Protein AF-L8GKU1-F1 (afdb_monomer_lite)

Sequence (420 aa):
MEADSRVECDARTVNGRDYVDPSVLMVNCTSRSKEPWCHGLSPFFLGPVSLYDGHVAKNVENAWQYAKVYKQHVDPVTGEPTAEYWEWALAGWANPDPVRFPMGRGAKPEYSYWDGKKYGYVAARKRIYAPLYASLVENSVAFKKLAKIYRQNKRLYLWDFDGYDHVSMGRTLQQVLDDPNKKMGHAFVLLMLLRGERLWETDDIPELDYDPKARERVPKPEPRGPLTSAGFLIKSADLYLVCHATNRKPPAATDGSWTISKGIVDADETPIEAAIRELKEETGIDLKGEEPLTSLIPAPDAQPINSYTVGKGAAKKTVLVYEIDDKEGLLRLHRTKELTCTSLIEGDYSPVHVRGLPELDAFSWVTQSDAQAMVFQSQKHLFGPVPERAPKAKAAKPRGQRGRGPAAAPEAEAEGSKDD

Structure (mmCIF, N/CA/C/O backbone):
data_AF-L8GKU1-F1
#
_entry.id   AF-L8GKU1-F1
#
loop_
_atom_site.group_PDB
_atom_site.id
_atom_site.type_symbol
_atom_site.label_atom_id
_atom_site.label_alt_id
_atom_site.label_comp_id
_atom_site.label_asym_id
_atom_site.label_entity_id
_atom_site.label_seq_id
_atom_site.pdbx_PDB_ins_code
_atom_site.Cartn_x
_atom_site.Cartn_y
_atom_site.Cartn_z
_atom_site.occupancy
_atom_site.B_iso_or_equiv
_atom_site.auth_seq_id
_atom_site.auth_comp_id
_atom_site.auth_asym_id
_atom_site.auth_atom_id
_atom_site.pdbx_PDB_model_num
ATOM 1 N N . MET A 1 1 ? -7.921 -39.268 8.387 1.00 40.28 1 MET A N 1
ATOM 2 C CA . MET A 1 1 ? -7.580 -38.010 7.696 1.00 40.28 1 MET A CA 1
ATOM 3 C C . MET A 1 1 ? -6.732 -37.216 8.659 1.00 40.28 1 MET A C 1
ATOM 5 O O . MET A 1 1 ? -7.273 -36.593 9.562 1.00 40.28 1 MET A O 1
ATOM 9 N N . GLU A 1 2 ? -5.415 -37.370 8.562 1.00 36.72 2 GLU A N 1
ATOM 10 C CA . GLU A 1 2 ? -4.483 -36.533 9.313 1.00 36.72 2 GLU A CA 1
ATOM 11 C C . GLU A 1 2 ? -4.625 -35.111 8.773 1.00 36.72 2 GLU A C 1
ATOM 13 O O . GLU A 1 2 ? -4.497 -34.886 7.569 1.00 36.72 2 GLU A O 1
ATOM 18 N N . ALA A 1 3 ? -4.989 -34.174 9.646 1.00 40.00 3 ALA A N 1
ATOM 19 C CA . ALA A 1 3 ? -4.925 -32.763 9.325 1.00 40.00 3 ALA A CA 1
ATOM 20 C C . ALA A 1 3 ? -3.456 -32.447 9.032 1.00 40.00 3 ALA A C 1
ATOM 22 O O . ALA A 1 3 ? -2.616 -32.530 9.926 1.00 40.00 3 ALA A O 1
ATOM 23 N N . ASP A 1 4 ? -3.164 -32.159 7.765 1.00 40.47 4 ASP A N 1
ATOM 24 C CA . ASP A 1 4 ? -1.878 -31.665 7.288 1.00 40.47 4 ASP A CA 1
ATOM 25 C C . ASP A 1 4 ? -1.564 -30.382 8.068 1.00 40.47 4 ASP A C 1
ATOM 27 O O . ASP A 1 4 ? -2.058 -29.296 7.760 1.00 40.47 4 ASP A O 1
ATOM 31 N N . SER A 1 5 ? -0.810 -30.534 9.159 1.00 43.03 5 SER A N 1
ATOM 32 C CA . SER A 1 5 ? -0.343 -29.468 10.033 1.00 43.03 5 SER A CA 1
ATOM 33 C C . SER A 1 5 ? 0.756 -28.687 9.316 1.00 43.03 5 SER A C 1
ATOM 35 O O . SER A 1 5 ? 1.913 -28.671 9.753 1.00 43.03 5 SER A O 1
ATOM 37 N N . ARG A 1 6 ? 0.413 -28.061 8.184 1.00 49.47 6 ARG A N 1
ATOM 38 C CA . ARG A 1 6 ? 1.265 -27.076 7.523 1.00 49.47 6 ARG A CA 1
ATOM 39 C C . ARG A 1 6 ? 1.428 -25.920 8.488 1.00 49.47 6 ARG A C 1
ATOM 41 O O . ARG A 1 6 ? 0.603 -25.019 8.551 1.00 49.47 6 ARG A O 1
ATOM 48 N N . VAL A 1 7 ? 2.496 -26.015 9.269 1.00 46.88 7 VAL A N 1
ATOM 49 C CA . VAL A 1 7 ? 3.063 -24.958 10.094 1.00 46.88 7 VAL A CA 1
ATOM 50 C C . VAL A 1 7 ? 2.961 -23.658 9.305 1.00 46.88 7 VAL A C 1
ATOM 52 O O . VAL A 1 7 ? 3.611 -23.530 8.263 1.00 46.88 7 VAL A O 1
ATOM 55 N N . GLU A 1 8 ? 2.118 -22.737 9.782 1.00 55.50 8 GLU A N 1
ATOM 56 C CA . GLU A 1 8 ? 1.992 -21.372 9.275 1.00 55.50 8 GLU A CA 1
ATOM 57 C C . GLU A 1 8 ? 3.401 -20.797 9.097 1.00 55.50 8 GLU A C 1
ATOM 59 O O . GLU A 1 8 ? 4.119 -20.507 10.055 1.00 55.50 8 GLU A O 1
ATOM 64 N N . CYS A 1 9 ? 3.860 -20.732 7.847 1.00 56.81 9 CYS A N 1
ATOM 65 C CA . CYS A 1 9 ? 5.177 -20.210 7.520 1.00 56.81 9 CYS A CA 1
ATOM 66 C C . CYS A 1 9 ? 5.146 -18.691 7.656 1.00 56.81 9 CYS A C 1
ATOM 68 O O . CYS A 1 9 ? 4.824 -17.961 6.721 1.00 56.81 9 CYS A O 1
ATOM 70 N N . ASP A 1 10 ? 5.523 -18.233 8.840 1.00 81.50 10 ASP A N 1
ATOM 71 C CA . ASP A 1 10 ? 5.267 -16.890 9.349 1.00 81.50 10 ASP A CA 1
ATOM 72 C C . ASP A 1 10 ? 6.332 -15.853 8.924 1.00 81.50 10 ASP A C 1
ATOM 74 O O . ASP A 1 10 ? 6.519 -14.809 9.551 1.00 81.50 10 ASP A O 1
ATOM 78 N N . ALA A 1 11 ? 7.069 -16.144 7.845 1.00 93.00 11 ALA A N 1
ATOM 79 C CA . ALA A 1 11 ? 7.946 -15.172 7.208 1.00 93.00 11 ALA A CA 1
ATOM 80 C C . ALA A 1 11 ? 7.142 -14.230 6.311 1.00 93.00 11 ALA A C 1
ATOM 82 O O . ALA A 1 11 ? 6.341 -14.678 5.483 1.00 93.00 11 ALA A O 1
ATOM 83 N N . ARG A 1 12 ? 7.381 -12.924 6.456 1.00 95.25 12 ARG A N 1
ATOM 84 C CA . ARG A 1 12 ? 6.648 -11.876 5.738 1.00 95.25 12 ARG A CA 1
ATOM 85 C C . ARG A 1 12 ? 7.599 -10.827 5.197 1.00 95.25 12 ARG A C 1
ATOM 87 O O . ARG A 1 12 ? 8.654 -10.565 5.764 1.00 95.25 12 ARG A O 1
ATOM 94 N N . THR A 1 13 ? 7.207 -10.196 4.107 1.00 97.00 13 THR A N 1
ATOM 95 C CA . THR A 1 13 ? 7.833 -8.967 3.623 1.00 97.00 13 THR A CA 1
ATOM 96 C C . THR A 1 13 ? 7.186 -7.766 4.295 1.00 97.00 13 THR A C 1
ATOM 98 O O . THR A 1 13 ? 5.976 -7.766 4.481 1.00 97.00 13 THR A O 1
ATOM 101 N N . VAL A 1 14 ? 7.952 -6.731 4.619 1.00 96.50 14 VAL A N 1
ATOM 102 C CA . VAL A 1 14 ? 7.436 -5.494 5.230 1.00 96.50 14 VAL A CA 1
ATOM 103 C C . VAL A 1 14 ? 8.174 -4.272 4.688 1.00 96.50 14 VAL A C 1
ATOM 105 O O . VAL A 1 14 ? 9.278 -4.386 4.152 1.00 96.50 14 VAL A O 1
ATOM 108 N N . ASN A 1 15 ? 7.579 -3.095 4.851 1.00 95.25 15 ASN A N 1
ATOM 109 C CA . ASN A 1 15 ? 8.212 -1.798 4.622 1.00 95.25 15 ASN A CA 1
ATOM 110 C C . ASN A 1 15 ? 8.096 -0.894 5.866 1.00 95.25 15 ASN A C 1
ATOM 112 O O . ASN A 1 15 ? 7.566 -1.280 6.901 1.00 95.25 15 ASN A O 1
ATOM 116 N N . GLY A 1 16 ? 8.578 0.351 5.771 1.00 89.56 16 GLY A N 1
ATOM 117 C CA . GLY A 1 16 ? 8.551 1.319 6.883 1.00 89.56 16 GLY A CA 1
ATOM 118 C C . GLY A 1 16 ? 7.168 1.843 7.312 1.00 89.56 16 GLY A C 1
ATOM 119 O O . GLY A 1 16 ? 7.105 2.761 8.123 1.00 89.56 16 GLY A O 1
ATOM 120 N N . ARG A 1 17 ? 6.071 1.343 6.737 1.00 86.19 17 ARG A N 1
ATOM 121 C CA . ARG A 1 17 ? 4.681 1.709 7.059 1.00 86.19 17 ARG A CA 1
ATOM 122 C C . ARG A 1 17 ? 3.903 0.564 7.698 1.00 86.19 17 ARG A C 1
ATOM 124 O O . ARG A 1 17 ? 2.802 0.823 8.180 1.00 86.19 17 ARG A O 1
ATOM 131 N N . ASP A 1 18 ? 4.427 -0.654 7.632 1.00 85.06 18 ASP A N 1
ATOM 132 C CA . ASP A 1 18 ? 3.777 -1.831 8.192 1.00 85.06 18 ASP A CA 1
ATOM 133 C C . ASP A 1 18 ? 4.101 -1.941 9.684 1.00 85.06 18 ASP A C 1
ATOM 135 O O . ASP A 1 18 ? 5.149 -1.476 10.143 1.00 85.06 18 ASP A O 1
ATOM 139 N N . TYR A 1 19 ? 3.192 -2.548 10.446 1.00 83.81 19 TYR A N 1
ATOM 140 C CA . TYR A 1 19 ? 3.485 -2.931 11.820 1.00 83.81 19 TYR A CA 1
ATOM 141 C C . TYR A 1 19 ? 4.514 -4.065 11.819 1.00 83.81 19 TYR A C 1
ATOM 143 O O . TYR A 1 19 ? 4.420 -5.009 11.035 1.00 83.81 19 TYR A O 1
ATOM 151 N N . VAL A 1 20 ? 5.497 -3.963 12.707 1.00 86.75 20 VAL A N 1
ATOM 152 C CA . VAL A 1 20 ? 6.554 -4.957 12.876 1.00 86.75 20 VAL A CA 1
ATOM 153 C C . VAL A 1 20 ? 6.570 -5.335 14.347 1.00 86.75 20 VAL A C 1
ATOM 155 O O . VAL A 1 20 ? 6.871 -4.493 15.192 1.00 86.75 20 VAL A O 1
ATOM 158 N N . ASP A 1 21 ? 6.242 -6.591 14.645 1.00 85.12 21 ASP A N 1
ATOM 159 C CA . ASP A 1 21 ? 6.398 -7.149 15.986 1.00 85.12 21 ASP A CA 1
ATOM 160 C C . ASP A 1 21 ? 7.891 -7.102 16.370 1.00 85.12 21 ASP A C 1
ATOM 162 O O . ASP A 1 21 ? 8.705 -7.765 15.716 1.00 85.12 21 ASP A O 1
ATOM 166 N N . PRO A 1 22 ? 8.285 -6.329 17.401 1.00 89.19 22 PRO A N 1
ATOM 167 C CA . PRO A 1 22 ? 9.689 -6.153 17.764 1.00 89.19 22 PRO A CA 1
ATOM 168 C C . PRO A 1 22 ? 10.342 -7.438 18.292 1.00 89.19 22 PRO A C 1
ATOM 170 O O . PRO A 1 22 ? 11.567 -7.496 18.377 1.00 89.19 22 PRO A O 1
ATOM 173 N N . SER A 1 23 ? 9.555 -8.464 18.641 1.00 90.50 23 SER A N 1
ATOM 174 C CA . SER A 1 23 ? 10.070 -9.781 19.031 1.00 90.50 23 SER A CA 1
ATOM 175 C C . SER A 1 23 ? 10.494 -10.643 17.836 1.00 90.50 23 SER A C 1
ATOM 177 O O . SER A 1 23 ? 11.194 -11.642 18.010 1.00 90.50 23 SER A O 1
ATOM 179 N N . VAL A 1 24 ? 10.103 -10.266 16.614 1.00 93.38 24 VAL A N 1
ATOM 180 C CA . VAL A 1 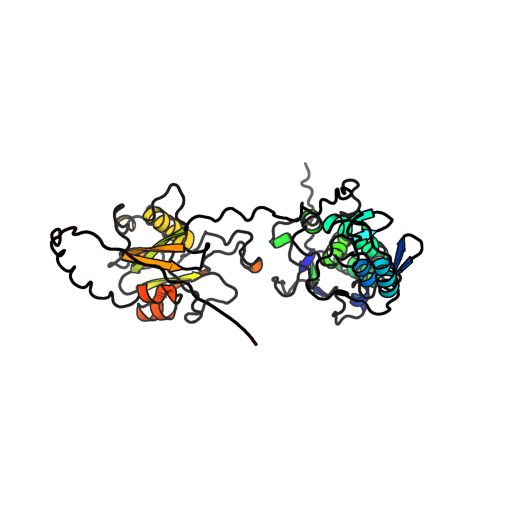24 ? 10.416 -11.008 15.392 1.00 93.38 24 VAL A CA 1
ATOM 181 C C . VAL A 1 24 ? 11.674 -10.448 14.744 1.00 93.38 24 VAL A C 1
ATOM 183 O O . VAL A 1 24 ? 11.819 -9.245 14.522 1.00 93.38 24 VAL A O 1
ATOM 186 N N . LEU A 1 25 ? 12.586 -11.346 14.373 1.00 96.12 25 LEU A N 1
ATOM 187 C CA . LEU A 1 25 ? 13.812 -10.974 13.681 1.00 96.12 25 LEU A CA 1
ATOM 188 C C . LEU A 1 25 ? 13.499 -10.305 12.337 1.00 96.12 25 LEU A C 1
ATOM 190 O O . LEU A 1 25 ? 12.841 -10.891 11.478 1.00 96.12 25 LEU A O 1
ATOM 194 N N . MET A 1 26 ? 14.051 -9.113 12.121 1.00 97.44 26 MET A N 1
ATOM 195 C CA . MET A 1 26 ? 13.962 -8.394 10.854 1.00 97.44 26 MET A CA 1
ATOM 196 C C . MET A 1 26 ? 15.299 -8.423 10.108 1.00 97.44 26 MET A C 1
ATOM 198 O O . MET A 1 26 ? 16.334 -8.018 10.636 1.00 97.44 26 MET A O 1
ATOM 202 N N . VAL A 1 27 ? 15.270 -8.843 8.845 1.00 98.19 27 VAL A N 1
ATOM 203 C CA . VAL A 1 27 ? 16.405 -8.804 7.921 1.00 98.19 27 VAL A CA 1
ATOM 204 C C . VAL A 1 27 ? 16.170 -7.710 6.883 1.00 98.19 27 VAL A C 1
ATOM 206 O O . VAL A 1 27 ? 15.287 -7.809 6.031 1.00 98.19 27 VAL A O 1
ATOM 209 N N . ASN A 1 28 ? 16.990 -6.659 6.921 1.00 98.31 28 ASN A N 1
ATOM 210 C CA . ASN A 1 28 ? 16.995 -5.630 5.884 1.00 98.31 28 ASN A CA 1
ATOM 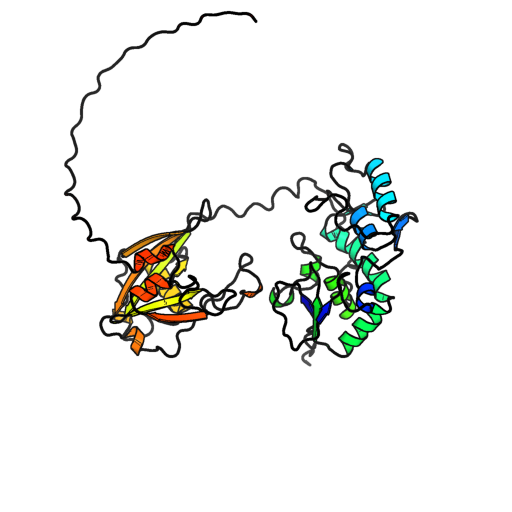211 C C . ASN A 1 28 ? 17.640 -6.182 4.608 1.00 98.31 28 ASN A C 1
ATOM 213 O O . ASN A 1 28 ? 18.844 -6.430 4.587 1.00 98.31 28 ASN A O 1
ATOM 217 N N . CYS A 1 29 ? 16.842 -6.364 3.556 1.00 98.25 29 CYS A N 1
ATOM 218 C CA . CYS A 1 29 ? 17.279 -6.973 2.297 1.00 98.25 29 CYS A CA 1
ATOM 219 C C . CYS A 1 29 ? 17.788 -5.943 1.277 1.00 98.25 29 CYS A C 1
ATOM 221 O O . CYS A 1 29 ? 18.112 -6.295 0.147 1.00 98.25 29 CYS A O 1
ATOM 223 N N . THR A 1 30 ? 17.810 -4.657 1.626 1.00 97.75 30 THR A N 1
ATOM 224 C CA . THR A 1 30 ? 18.124 -3.573 0.687 1.00 97.75 30 THR A CA 1
ATOM 225 C C . THR A 1 30 ? 19.610 -3.229 0.671 1.00 97.75 30 THR A C 1
ATOM 227 O O . THR A 1 30 ? 20.362 -3.542 1.597 1.00 97.75 30 THR A O 1
ATOM 230 N N . SER A 1 31 ? 20.019 -2.454 -0.334 1.00 96.75 31 SER A N 1
ATOM 231 C CA . SER A 1 31 ? 21.352 -1.849 -0.404 1.00 96.75 31 SER A CA 1
ATOM 232 C C . SER A 1 31 ? 21.675 -0.879 0.740 1.00 96.75 31 SER A C 1
ATOM 234 O O . SER A 1 31 ? 22.822 -0.471 0.879 1.00 96.75 31 SER A O 1
ATOM 236 N N . ARG A 1 32 ? 20.693 -0.509 1.576 1.00 97.31 32 ARG A N 1
ATOM 237 C CA . ARG A 1 32 ? 20.895 0.344 2.759 1.00 97.31 32 ARG A CA 1
ATOM 238 C C . ARG A 1 32 ? 21.063 -0.437 4.060 1.00 97.31 32 ARG A C 1
ATOM 240 O O . ARG A 1 32 ? 21.064 0.175 5.128 1.00 97.31 32 ARG A O 1
ATOM 247 N N . SER A 1 33 ? 21.156 -1.765 4.002 1.00 97.44 33 SER A N 1
ATOM 248 C CA . SER A 1 33 ? 21.413 -2.550 5.206 1.00 97.44 33 SER A CA 1
ATOM 249 C C . SER A 1 33 ? 22.747 -2.147 5.838 1.00 97.44 33 SER A C 1
ATOM 251 O O . SER A 1 33 ? 23.742 -1.958 5.137 1.00 97.44 33 SER A O 1
ATOM 253 N N . LYS A 1 34 ? 22.760 -2.023 7.169 1.00 97.56 34 LYS A N 1
ATOM 254 C CA . LYS A 1 34 ? 23.991 -1.817 7.950 1.00 97.56 34 LYS A CA 1
ATOM 255 C C . LYS A 1 34 ? 24.805 -3.105 8.083 1.00 97.56 34 LYS A C 1
ATOM 257 O O . LYS A 1 34 ? 25.994 -3.039 8.358 1.00 97.56 34 LYS A O 1
ATOM 262 N N . GLU A 1 35 ? 24.162 -4.251 7.873 1.00 97.81 35 GLU A N 1
ATOM 263 C CA . GLU A 1 35 ? 24.778 -5.572 7.902 1.00 97.81 35 GLU A CA 1
ATOM 264 C C . GLU A 1 35 ? 25.409 -5.875 6.535 1.00 97.81 35 GLU A C 1
ATOM 266 O O . GLU A 1 35 ? 24.663 -6.089 5.573 1.00 97.81 35 GLU A O 1
ATOM 271 N N . PRO A 1 36 ? 26.749 -5.944 6.407 1.00 97.69 36 PRO A N 1
ATOM 272 C CA . PRO A 1 36 ? 27.401 -6.064 5.098 1.00 97.69 36 PRO A CA 1
ATOM 273 C C . PRO A 1 36 ? 26.968 -7.305 4.311 1.00 97.69 36 PRO A C 1
ATOM 275 O O . PRO A 1 36 ? 26.811 -7.264 3.094 1.00 97.69 36 PRO A O 1
ATOM 278 N N . TRP A 1 37 ? 26.700 -8.417 5.002 1.00 98.25 37 TRP A N 1
ATOM 279 C CA . TRP A 1 37 ? 26.265 -9.649 4.345 1.00 98.25 37 TRP A CA 1
ATOM 280 C C . TRP A 1 37 ? 24.900 -9.502 3.654 1.00 98.25 37 TRP A C 1
ATOM 282 O O . TRP A 1 37 ? 24.652 -10.192 2.670 1.00 98.25 37 TRP A O 1
ATOM 292 N N . CYS A 1 38 ? 24.029 -8.598 4.117 1.00 98.25 38 CYS A N 1
ATOM 293 C CA . CYS A 1 38 ? 22.730 -8.355 3.492 1.00 98.25 38 CYS A CA 1
ATOM 294 C C . CYS A 1 38 ? 22.844 -7.674 2.125 1.00 98.25 38 CYS A C 1
ATOM 296 O O . CYS A 1 38 ? 21.895 -7.729 1.349 1.00 98.25 38 CYS A O 1
ATOM 298 N N . HIS A 1 39 ? 23.974 -7.037 1.796 1.00 97.69 39 HIS A N 1
ATOM 299 C CA . HIS A 1 39 ? 24.158 -6.419 0.477 1.00 97.69 39 HIS A CA 1
ATOM 300 C C . HIS A 1 39 ? 24.079 -7.459 -0.639 1.00 97.69 39 HIS A C 1
ATOM 302 O O . HIS A 1 39 ? 23.490 -7.180 -1.678 1.00 97.69 39 HIS A O 1
ATOM 308 N N . GLY A 1 40 ? 24.532 -8.690 -0.379 1.00 98.06 40 GLY A N 1
ATOM 309 C CA . GLY A 1 40 ? 24.374 -9.820 -1.298 1.00 98.06 40 GLY A CA 1
ATOM 310 C C . GLY A 1 40 ? 22.929 -10.309 -1.477 1.00 98.06 40 GLY A C 1
ATOM 311 O O . GLY A 1 40 ? 22.707 -11.227 -2.253 1.00 98.06 40 GLY A O 1
ATOM 312 N N . LEU A 1 41 ? 21.949 -9.726 -0.776 1.00 98.56 41 LEU A N 1
ATOM 313 C CA . LEU A 1 41 ? 20.518 -9.934 -1.028 1.00 98.56 41 LEU A CA 1
ATOM 314 C C . LEU A 1 41 ? 19.930 -8.850 -1.941 1.00 98.56 41 LEU A C 1
ATOM 316 O O . LEU A 1 41 ? 18.796 -8.971 -2.389 1.00 98.56 41 LEU A O 1
ATOM 320 N N . SER A 1 42 ? 20.648 -7.761 -2.205 1.00 98.44 42 SER A N 1
ATOM 321 C CA . SER A 1 42 ? 20.120 -6.624 -2.954 1.00 98.44 42 SER A CA 1
ATOM 322 C C . SER A 1 42 ? 20.468 -6.738 -4.443 1.00 98.44 42 SER A C 1
ATOM 324 O O . SER A 1 42 ? 21.632 -6.978 -4.772 1.00 98.44 42 SER A O 1
ATOM 326 N N . PRO A 1 43 ? 19.524 -6.463 -5.367 1.00 98.38 43 PRO A N 1
ATOM 327 C CA . PRO A 1 43 ? 19.779 -6.513 -6.814 1.00 98.38 43 PRO A CA 1
ATOM 328 C C . PRO A 1 43 ? 20.873 -5.537 -7.278 1.00 98.38 43 PRO A C 1
ATOM 330 O O . PRO A 1 43 ? 21.438 -5.701 -8.353 1.00 98.38 43 PRO A O 1
ATOM 333 N N . PHE A 1 44 ? 21.206 -4.544 -6.450 1.00 98.44 44 PHE A N 1
ATOM 334 C CA . PHE A 1 44 ? 22.265 -3.565 -6.706 1.00 98.44 44 PHE A CA 1
ATOM 335 C C . PHE A 1 44 ? 23.675 -4.174 -6.685 1.00 98.44 44 PHE A C 1
ATOM 337 O O . PHE A 1 44 ? 24.575 -3.612 -7.296 1.00 98.44 44 PHE A O 1
ATOM 344 N N . PHE A 1 45 ? 23.871 -5.292 -5.977 1.00 98.19 45 PHE A N 1
ATOM 345 C CA . PHE A 1 45 ? 25.184 -5.925 -5.789 1.00 98.19 45 PHE A CA 1
ATOM 346 C C . PHE A 1 45 ? 25.267 -7.332 -6.392 1.00 98.19 45 PHE A C 1
ATOM 348 O O . PHE A 1 45 ? 26.318 -7.965 -6.341 1.00 98.19 45 PHE A O 1
ATOM 355 N N . LEU A 1 46 ? 24.163 -7.838 -6.942 1.00 98.25 46 LEU A N 1
ATOM 356 C CA . LEU A 1 46 ? 24.121 -9.139 -7.596 1.00 98.25 46 LEU A CA 1
ATOM 357 C C . LEU A 1 46 ? 24.512 -8.981 -9.060 1.00 98.25 46 LEU A C 1
ATOM 359 O O . LEU A 1 46 ? 23.763 -8.385 -9.827 1.00 98.25 46 LEU A O 1
ATOM 363 N N . GLY A 1 47 ? 25.664 -9.524 -9.437 1.00 97.56 47 GLY A N 1
ATOM 364 C CA . GLY A 1 47 ? 26.153 -9.549 -10.809 1.00 97.56 47 GLY A CA 1
ATOM 365 C C . GLY A 1 47 ? 27.570 -10.128 -10.904 1.00 97.56 47 GLY A C 1
ATOM 366 O O . GLY A 1 47 ? 28.151 -10.485 -9.875 1.00 97.56 47 GLY A O 1
ATOM 367 N N . PRO A 1 48 ? 28.140 -10.225 -12.117 1.00 98.31 48 PRO A N 1
ATOM 368 C CA . PRO A 1 48 ? 27.534 -9.858 -13.401 1.00 98.31 48 PRO A CA 1
ATOM 369 C C . PRO A 1 48 ? 26.342 -10.755 -13.778 1.00 98.31 48 PRO A C 1
ATOM 371 O O . PRO A 1 48 ? 26.193 -11.856 -13.256 1.00 98.31 48 PRO A O 1
ATOM 374 N N . VAL A 1 49 ? 25.487 -10.267 -14.676 1.00 98.12 49 VAL A N 1
ATOM 375 C CA . VAL A 1 49 ? 24.279 -10.957 -15.149 1.00 98.12 49 VAL A CA 1
ATOM 376 C C . VAL A 1 49 ? 24.426 -11.246 -16.636 1.00 98.12 49 VAL A C 1
ATOM 378 O O . VAL A 1 49 ? 24.489 -10.310 -17.432 1.00 98.12 49 VAL A O 1
ATOM 381 N N . SER A 1 50 ? 24.464 -12.522 -17.013 1.00 97.88 50 SER A N 1
ATOM 382 C CA . SER A 1 50 ? 24.344 -12.926 -18.416 1.00 97.88 50 SER A CA 1
ATOM 383 C C . SER A 1 50 ? 22.916 -12.680 -18.894 1.00 97.88 50 SER A C 1
ATOM 385 O O . SER A 1 50 ? 21.960 -13.117 -18.253 1.00 97.88 50 SER A O 1
ATOM 387 N N . LEU A 1 51 ? 22.778 -11.954 -19.997 1.00 97.50 51 LEU A N 1
ATOM 388 C CA . LEU A 1 51 ? 21.509 -11.675 -20.659 1.00 97.50 51 LEU A CA 1
ATOM 389 C C . LEU A 1 51 ? 21.422 -12.507 -21.955 1.00 97.50 51 LEU A C 1
ATOM 391 O O . LEU A 1 51 ? 22.290 -13.338 -22.235 1.00 97.50 51 LEU A O 1
ATOM 395 N N . TYR A 1 52 ? 20.370 -12.290 -22.741 1.00 94.12 52 TYR A N 1
ATOM 396 C CA . TYR A 1 52 ? 20.228 -12.879 -24.076 1.00 94.12 52 TYR A CA 1
ATOM 397 C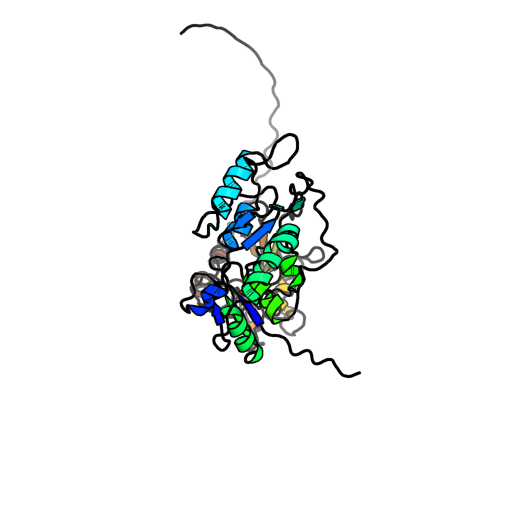 C . TYR A 1 52 ? 21.271 -12.312 -25.061 1.00 94.12 52 TYR A C 1
ATOM 399 O O . TYR A 1 52 ? 21.904 -11.288 -24.786 1.00 94.12 52 TYR A O 1
ATOM 407 N N . ASP A 1 53 ? 21.495 -13.015 -26.175 1.00 94.31 53 ASP A N 1
ATOM 408 C CA . ASP A 1 53 ? 22.447 -12.652 -27.242 1.00 94.31 53 ASP A CA 1
ATOM 409 C C . ASP A 1 53 ? 23.880 -12.339 -26.771 1.00 94.31 53 ASP A C 1
ATOM 411 O O . ASP A 1 53 ? 24.623 -11.570 -27.380 1.00 94.31 53 ASP A O 1
ATOM 415 N N . GLY A 1 54 ? 24.299 -12.949 -25.657 1.00 96.12 54 GLY A N 1
ATOM 416 C CA . GLY A 1 54 ? 25.642 -12.773 -25.100 1.00 96.12 54 GLY A CA 1
ATOM 417 C C . GLY A 1 54 ? 25.878 -11.415 -24.432 1.00 96.12 54 GLY A C 1
ATOM 418 O O . GLY A 1 54 ? 27.006 -11.123 -24.029 1.00 96.12 54 GLY A O 1
ATOM 419 N N . HIS A 1 55 ? 24.841 -10.588 -24.274 1.00 97.62 55 HIS A N 1
ATOM 420 C CA . HIS A 1 55 ? 24.942 -9.347 -23.516 1.00 97.62 55 HIS A CA 1
ATOM 421 C C . HIS A 1 55 ? 25.168 -9.619 -22.022 1.00 97.62 55 HIS A C 1
ATOM 423 O O . HIS A 1 55 ? 24.802 -10.666 -21.484 1.00 97.62 55 HIS A O 1
ATOM 429 N N . VAL A 1 56 ? 25.776 -8.655 -21.327 1.00 98.44 56 VAL A N 1
ATOM 430 C CA . VAL A 1 56 ? 26.068 -8.757 -19.892 1.00 98.44 56 VAL A CA 1
ATOM 431 C C . VAL A 1 56 ? 25.734 -7.443 -19.200 1.00 98.44 56 VAL A C 1
ATOM 433 O O . VAL A 1 56 ? 26.261 -6.395 -19.573 1.00 98.44 56 VAL A O 1
ATOM 436 N N . ALA A 1 57 ? 24.923 -7.507 -18.144 1.00 98.62 57 ALA A N 1
ATOM 437 C CA . ALA A 1 57 ? 24.745 -6.392 -17.221 1.00 98.62 57 ALA A CA 1
ATOM 438 C C . ALA A 1 57 ? 25.671 -6.523 -16.009 1.00 98.62 57 ALA A C 1
ATOM 440 O O . ALA A 1 57 ? 25.933 -7.622 -15.519 1.00 98.62 57 ALA A O 1
ATOM 441 N N . LYS A 1 58 ? 26.145 -5.397 -15.468 1.00 98.56 58 LYS A N 1
ATOM 442 C CA . LYS A 1 58 ? 27.001 -5.403 -14.269 1.00 98.56 58 LYS A CA 1
ATOM 443 C C . LYS A 1 58 ? 26.272 -5.840 -13.005 1.00 98.56 58 LYS A C 1
ATOM 445 O O . LYS A 1 58 ? 26.905 -6.403 -12.118 1.00 98.56 58 LYS A O 1
ATOM 450 N N . ASN A 1 59 ? 24.965 -5.602 -12.927 1.00 98.62 59 ASN A N 1
ATOM 451 C CA . ASN A 1 59 ? 24.129 -6.014 -11.807 1.00 98.62 59 ASN A CA 1
ATOM 452 C C . ASN A 1 59 ? 22.663 -6.233 -12.233 1.00 98.62 59 ASN A C 1
ATOM 454 O O . ASN A 1 59 ? 22.245 -5.787 -13.306 1.00 98.62 59 ASN A O 1
ATOM 458 N N . VAL A 1 60 ? 21.884 -6.919 -11.390 1.00 98.56 60 VAL A N 1
ATOM 459 C CA . VAL A 1 60 ? 20.462 -7.230 -11.634 1.00 98.56 60 VAL A CA 1
ATOM 460 C C . VAL A 1 60 ? 19.613 -5.968 -11.766 1.00 98.56 60 VAL A C 1
ATOM 462 O O . VAL A 1 60 ? 18.689 -5.949 -12.579 1.00 98.56 60 VAL A O 1
ATOM 465 N N . GLU A 1 61 ? 19.914 -4.905 -11.013 1.00 98.50 61 GLU A N 1
ATOM 466 C CA . GLU A 1 61 ? 19.183 -3.638 -11.145 1.00 98.50 61 GLU A CA 1
ATOM 467 C C . GLU A 1 61 ? 19.321 -3.074 -12.565 1.00 98.50 61 GLU A C 1
ATOM 469 O O . GLU A 1 61 ? 18.315 -2.755 -13.194 1.00 98.50 61 GLU A O 1
ATOM 474 N N . ASN A 1 62 ? 20.536 -3.029 -13.112 1.00 98.75 62 ASN A N 1
ATOM 475 C CA . ASN A 1 62 ? 20.773 -2.546 -14.470 1.00 98.75 62 ASN A CA 1
ATOM 476 C C . ASN A 1 62 ? 20.169 -3.489 -15.517 1.00 98.75 62 ASN A C 1
ATOM 478 O O . ASN A 1 62 ? 19.513 -3.011 -16.441 1.00 98.75 62 ASN A O 1
ATOM 482 N N . ALA A 1 63 ? 20.292 -4.811 -15.347 1.00 98.69 63 ALA A N 1
ATOM 483 C CA . ALA A 1 63 ? 19.623 -5.778 -16.223 1.00 98.69 63 ALA A CA 1
ATOM 484 C C . ALA A 1 63 ? 18.114 -5.487 -16.327 1.00 98.69 63 ALA A C 1
ATOM 486 O O . ALA A 1 63 ? 17.564 -5.371 -17.421 1.00 98.69 63 ALA A O 1
ATOM 487 N N . TRP A 1 64 ? 17.455 -5.286 -15.182 1.00 98.31 64 TRP A N 1
ATOM 488 C CA . TRP A 1 64 ? 16.019 -5.029 -15.104 1.00 98.31 64 TRP A CA 1
ATOM 489 C C . TRP A 1 64 ? 15.602 -3.663 -15.647 1.00 98.31 64 TRP A C 1
ATOM 491 O O . TRP A 1 64 ? 14.585 -3.537 -16.331 1.00 98.31 64 TRP A O 1
ATOM 501 N N . GLN A 1 65 ? 16.338 -2.612 -15.296 1.00 98.38 65 GLN A N 1
ATOM 502 C CA . GLN A 1 65 ? 15.939 -1.243 -15.610 1.00 98.38 65 GLN A CA 1
ATOM 503 C C . GLN A 1 65 ? 16.123 -0.924 -17.089 1.00 98.38 65 GLN A C 1
ATOM 505 O O . GLN A 1 65 ? 15.261 -0.263 -17.668 1.00 98.38 65 GLN A O 1
ATOM 510 N N . TYR A 1 66 ? 17.183 -1.449 -17.702 1.00 98.62 66 TYR A N 1
ATOM 511 C CA . TYR A 1 66 ? 17.489 -1.241 -19.117 1.00 98.62 66 TYR A CA 1
ATOM 512 C C . TYR A 1 66 ? 16.828 -2.273 -20.048 1.00 98.62 66 TYR A C 1
ATOM 514 O O . TYR A 1 66 ? 16.769 -2.067 -21.256 1.00 98.62 66 TYR A O 1
ATOM 522 N N . ALA A 1 67 ? 16.187 -3.312 -19.502 1.00 98.31 67 ALA A N 1
ATOM 523 C CA . ALA A 1 67 ? 15.223 -4.123 -20.252 1.00 98.31 67 ALA A CA 1
ATOM 524 C C . ALA A 1 67 ? 13.908 -3.372 -20.555 1.00 98.31 67 ALA A C 1
ATOM 526 O O . ALA A 1 67 ? 13.047 -3.895 -21.252 1.00 98.31 67 ALA A O 1
ATOM 527 N N . LYS A 1 68 ? 13.685 -2.168 -20.010 1.00 98.19 68 LYS A N 1
ATOM 528 C CA . LYS A 1 68 ? 12.450 -1.392 -20.211 1.00 98.19 68 LYS A CA 1
ATOM 529 C C . LYS A 1 68 ? 12.554 -0.480 -21.426 1.00 98.19 68 LYS A C 1
ATOM 531 O O . LYS A 1 68 ? 13.504 0.289 -21.538 1.00 98.19 68 LYS A O 1
ATOM 536 N N . VAL A 1 69 ? 11.521 -0.486 -22.259 1.00 98.00 69 VAL A N 1
ATOM 537 C CA . VAL A 1 69 ? 11.391 0.395 -23.421 1.00 98.00 69 VAL A CA 1
ATOM 538 C C . VAL A 1 69 ? 10.403 1.511 -23.086 1.00 98.00 69 VAL A C 1
ATOM 540 O O . VAL A 1 69 ? 9.317 1.268 -22.557 1.00 98.00 69 VAL A O 1
ATOM 543 N N . TYR A 1 70 ? 10.796 2.754 -23.342 1.00 97.75 70 TYR A N 1
ATOM 544 C CA . TYR A 1 70 ? 10.001 3.954 -23.065 1.00 97.75 70 TYR A CA 1
ATOM 545 C C . TYR A 1 70 ? 9.521 4.567 -24.372 1.00 97.75 70 TYR A C 1
ATOM 547 O O . TYR A 1 70 ? 10.098 4.292 -25.412 1.00 97.75 70 TYR A O 1
ATOM 555 N N . LYS A 1 71 ? 8.521 5.450 -24.322 1.00 96.94 71 LYS A N 1
ATOM 556 C CA . LYS A 1 71 ? 7.898 6.048 -25.514 1.00 96.94 71 LYS A CA 1
ATOM 557 C C . LYS A 1 71 ? 8.883 6.581 -26.570 1.00 96.94 71 LYS A C 1
ATOM 559 O O . LYS A 1 71 ? 8.644 6.413 -27.754 1.00 96.94 71 LYS A O 1
ATOM 564 N N . GLN A 1 72 ? 9.982 7.207 -26.150 1.00 97.69 72 GLN A N 1
ATOM 565 C CA . GLN A 1 72 ? 11.020 7.743 -27.049 1.00 97.69 72 GLN A CA 1
ATOM 566 C C . GLN A 1 72 ? 11.916 6.667 -27.697 1.00 97.69 72 GLN A C 1
ATOM 568 O O . GLN A 1 72 ? 12.644 6.951 -28.633 1.00 97.69 72 GLN A O 1
ATOM 573 N N . HIS A 1 73 ? 11.877 5.442 -27.181 1.00 98.38 73 HIS A N 1
ATOM 574 C CA . HIS A 1 73 ? 12.649 4.282 -27.626 1.00 98.38 73 HIS A CA 1
ATOM 575 C C . HIS A 1 73 ? 11.799 3.304 -28.456 1.00 98.38 73 HIS A C 1
ATOM 577 O O . HIS A 1 73 ? 12.253 2.197 -28.731 1.00 98.38 73 HIS A O 1
ATOM 583 N N . VAL A 1 74 ? 10.562 3.675 -28.804 1.00 97.56 74 VAL A N 1
ATOM 584 C CA . VAL A 1 74 ? 9.626 2.840 -29.565 1.00 97.56 74 VAL A CA 1
ATOM 585 C C . VAL A 1 74 ? 9.444 3.436 -30.954 1.00 97.56 74 VAL A C 1
ATOM 587 O O . VAL A 1 74 ? 9.105 4.612 -31.087 1.00 97.56 74 VAL A O 1
ATOM 590 N N . ASP A 1 75 ? 9.636 2.617 -31.983 1.00 97.19 75 ASP A N 1
ATOM 591 C CA . ASP A 1 75 ? 9.284 2.978 -33.349 1.00 97.19 75 ASP A CA 1
ATOM 592 C C . ASP A 1 75 ? 7.755 3.157 -33.445 1.00 97.19 75 ASP A C 1
ATOM 594 O O . ASP A 1 75 ? 7.004 2.234 -33.114 1.00 97.19 75 ASP A O 1
ATOM 598 N N . PRO A 1 76 ? 7.254 4.328 -33.875 1.00 93.75 76 PRO A N 1
ATOM 599 C CA . PRO A 1 76 ? 5.824 4.624 -33.833 1.00 93.75 76 PRO A CA 1
ATOM 600 C C . PRO A 1 76 ? 4.995 3.811 -34.838 1.00 93.75 76 PRO A C 1
ATOM 602 O O . PRO A 1 76 ? 3.770 3.805 -34.731 1.00 93.75 76 PRO A O 1
ATOM 605 N N . VAL A 1 77 ? 5.632 3.162 -35.817 1.00 93.06 77 VAL A N 1
ATOM 606 C CA . VAL A 1 77 ? 4.972 2.366 -36.857 1.00 93.06 77 VAL A CA 1
ATOM 607 C C . VAL A 1 77 ? 4.943 0.893 -36.466 1.00 93.06 77 VAL A C 1
ATOM 609 O O . VAL A 1 77 ? 3.895 0.257 -36.551 1.00 93.06 77 VAL A O 1
ATOM 612 N N . THR A 1 78 ? 6.079 0.344 -36.038 1.00 95.12 78 THR A N 1
ATOM 613 C CA . THR A 1 78 ? 6.221 -1.092 -35.749 1.00 95.12 78 THR A CA 1
ATOM 614 C C . THR A 1 78 ? 5.971 -1.434 -34.282 1.00 95.12 78 THR A C 1
ATOM 616 O O . THR A 1 78 ? 5.617 -2.567 -33.957 1.00 95.12 78 THR A O 1
ATOM 619 N N . GLY A 1 79 ? 6.137 -0.466 -33.377 1.00 92.88 79 GLY A N 1
ATOM 620 C CA . GLY A 1 79 ? 6.105 -0.710 -31.940 1.00 92.88 79 GLY A CA 1
ATOM 621 C C . GLY A 1 79 ? 7.301 -1.527 -31.439 1.00 92.88 79 GLY A C 1
ATOM 622 O O . GLY A 1 79 ? 7.189 -2.155 -30.383 1.00 92.88 79 GLY A O 1
ATOM 623 N N . GLU A 1 80 ? 8.393 -1.579 -32.207 1.00 96.56 80 GLU A N 1
ATOM 624 C CA . GLU A 1 80 ? 9.650 -2.243 -31.850 1.00 96.56 80 GLU A CA 1
ATOM 625 C C . GLU A 1 80 ? 10.662 -1.261 -31.238 1.00 96.56 80 GLU A C 1
ATOM 627 O O . GLU A 1 80 ? 10.543 -0.045 -31.435 1.00 96.56 80 GLU A O 1
ATOM 632 N N . PRO A 1 81 ? 11.665 -1.748 -30.479 1.00 97.88 81 PRO A N 1
ATOM 633 C CA . PRO A 1 81 ? 12.713 -0.881 -29.961 1.00 97.88 81 PRO A CA 1
ATOM 634 C C . PRO A 1 81 ? 13.554 -0.255 -31.086 1.00 97.88 81 PRO A C 1
ATOM 636 O O . PRO A 1 81 ? 13.978 -0.945 -32.012 1.00 97.88 81 PRO A O 1
ATOM 639 N N . THR A 1 82 ? 13.831 1.046 -30.991 1.00 98.38 82 THR A N 1
ATOM 640 C CA . THR A 1 82 ? 14.655 1.784 -31.970 1.00 98.38 82 THR A CA 1
ATOM 641 C C . THR A 1 82 ? 16.154 1.488 -31.817 1.00 98.38 82 THR A C 1
ATOM 643 O O . THR A 1 82 ? 16.588 0.882 -30.843 1.00 98.38 82 THR A O 1
ATOM 646 N N . ALA A 1 83 ? 16.996 1.958 -32.744 1.00 98.25 83 ALA A N 1
ATOM 647 C CA . ALA A 1 83 ? 18.455 1.893 -32.565 1.00 98.25 83 ALA A CA 1
ATOM 648 C C . ALA A 1 83 ? 18.919 2.639 -31.294 1.00 98.25 83 ALA A C 1
ATOM 650 O O . ALA A 1 83 ? 19.761 2.135 -30.552 1.00 98.25 83 ALA A O 1
ATOM 651 N N . GLU A 1 84 ? 18.296 3.782 -30.986 1.00 98.44 84 GLU A N 1
ATOM 652 C CA . GLU A 1 84 ? 18.575 4.566 -29.774 1.00 98.44 84 GLU A CA 1
ATOM 653 C C . GLU A 1 84 ? 18.280 3.781 -28.485 1.00 98.44 84 GLU A C 1
ATOM 655 O O . GLU A 1 84 ? 19.008 3.919 -27.500 1.00 98.44 84 GLU A O 1
ATOM 660 N N . TYR A 1 85 ? 17.254 2.912 -28.484 1.00 98.44 85 TYR A N 1
ATOM 661 C CA . TYR A 1 85 ? 17.010 1.992 -27.366 1.00 98.44 85 TYR A CA 1
ATOM 662 C C . TYR A 1 85 ? 18.236 1.129 -27.085 1.00 98.44 85 TYR A C 1
ATOM 664 O O . TYR A 1 85 ? 18.639 0.999 -25.931 1.00 98.44 85 TYR A O 1
ATOM 672 N N . TRP A 1 86 ? 18.803 0.524 -28.129 1.00 98.25 86 TRP A N 1
ATOM 673 C CA . TRP A 1 86 ? 19.905 -0.419 -27.998 1.00 98.25 86 TRP A CA 1
ATOM 674 C C . TRP A 1 86 ? 21.175 0.268 -27.518 1.00 98.25 86 TRP A C 1
ATOM 676 O O . TRP A 1 86 ? 21.823 -0.238 -26.605 1.00 98.25 86 TRP A O 1
ATOM 686 N N . GLU A 1 87 ? 21.491 1.450 -28.046 1.00 98.44 87 GLU A N 1
ATOM 687 C CA . GLU A 1 87 ? 22.604 2.263 -27.547 1.00 98.44 87 GLU A CA 1
ATOM 688 C C . GLU A 1 87 ? 22.434 2.591 -26.054 1.00 98.44 87 GLU A C 1
ATOM 690 O O . GLU A 1 87 ? 23.348 2.379 -25.250 1.00 98.44 87 GLU A O 1
ATOM 695 N N . TRP A 1 88 ? 21.234 3.030 -25.659 1.00 98.62 88 TRP A N 1
ATOM 696 C CA . TRP A 1 88 ? 20.896 3.338 -24.270 1.00 98.62 88 TRP A CA 1
ATOM 697 C C . TRP A 1 88 ? 20.952 2.104 -23.355 1.00 98.62 88 TRP A C 1
ATOM 699 O O . TRP A 1 88 ? 21.506 2.172 -22.253 1.00 98.62 88 TRP A O 1
ATOM 709 N N . ALA A 1 89 ? 20.404 0.970 -23.797 1.00 98.50 89 ALA A N 1
ATOM 710 C CA . ALA A 1 89 ? 20.345 -0.265 -23.024 1.00 98.50 89 ALA A CA 1
ATOM 711 C C . ALA A 1 89 ? 21.737 -0.877 -22.833 1.00 98.50 89 ALA A C 1
ATOM 713 O O . ALA A 1 89 ? 22.094 -1.225 -21.708 1.00 98.50 89 ALA A O 1
ATOM 714 N N . LEU A 1 90 ? 22.553 -0.930 -23.892 1.00 98.56 90 LEU A N 1
ATOM 715 C CA . LEU A 1 90 ? 23.929 -1.432 -23.840 1.00 98.56 90 LEU A CA 1
ATOM 716 C C . LEU A 1 90 ? 24.798 -0.595 -22.895 1.00 98.56 90 LEU A C 1
ATOM 718 O O . LEU A 1 90 ? 25.499 -1.154 -22.047 1.00 98.56 90 LEU A O 1
ATOM 722 N N . ALA A 1 91 ? 24.713 0.736 -22.984 1.00 98.69 91 ALA A N 1
ATOM 723 C CA . ALA A 1 91 ? 25.413 1.629 -22.064 1.00 98.69 91 ALA A CA 1
ATOM 724 C C . ALA A 1 91 ? 24.955 1.418 -20.610 1.00 98.69 91 ALA A C 1
ATOM 726 O O . ALA A 1 91 ? 25.769 1.380 -19.685 1.00 98.69 91 ALA A O 1
ATOM 727 N N . GLY A 1 92 ? 23.652 1.228 -20.405 1.00 98.56 92 GLY A N 1
ATOM 728 C CA . GLY A 1 92 ? 23.064 0.963 -19.100 1.00 98.56 92 GLY A CA 1
ATOM 729 C C . GLY A 1 92 ? 23.459 -0.367 -18.473 1.00 98.56 92 GLY A C 1
ATOM 730 O O . GLY A 1 92 ? 23.804 -0.421 -17.292 1.00 98.56 92 GLY A O 1
ATOM 731 N N . TRP A 1 93 ? 23.461 -1.445 -19.254 1.00 98.69 93 TRP A N 1
ATOM 732 C CA . TRP A 1 93 ? 23.937 -2.754 -18.815 1.00 98.69 93 TRP A CA 1
ATOM 733 C C . TRP A 1 93 ? 25.425 -2.716 -18.455 1.00 98.69 93 TRP A C 1
ATOM 735 O O . TRP A 1 93 ? 25.822 -3.302 -17.445 1.00 98.69 93 TRP A O 1
ATOM 745 N N . ALA A 1 94 ? 26.234 -1.978 -19.220 1.00 98.50 94 ALA A N 1
ATOM 746 C CA . ALA A 1 94 ? 27.662 -1.811 -18.963 1.00 98.50 94 ALA A CA 1
ATOM 747 C C . ALA A 1 94 ? 27.983 -0.917 -17.749 1.00 98.50 94 ALA A C 1
ATOM 749 O O . ALA A 1 94 ? 29.111 -0.977 -17.247 1.00 98.50 94 ALA A O 1
ATOM 750 N N . ASN A 1 95 ? 27.023 -0.123 -17.260 1.00 98.44 95 ASN A N 1
ATOM 751 C CA . ASN A 1 95 ? 27.223 0.797 -16.144 1.00 98.44 95 ASN A CA 1
ATOM 752 C C . ASN A 1 95 ? 27.587 0.031 -14.853 1.00 98.44 95 ASN A C 1
ATOM 754 O O . ASN A 1 95 ? 26.822 -0.848 -14.443 1.00 98.44 95 ASN A O 1
ATOM 758 N N . PRO A 1 96 ? 28.733 0.326 -14.204 1.00 97.75 96 PRO A N 1
ATOM 759 C CA . PRO A 1 96 ? 29.113 -0.325 -12.949 1.00 97.75 96 PRO A CA 1
ATOM 760 C C . PRO A 1 96 ? 28.169 0.019 -11.791 1.00 97.75 96 PRO A C 1
ATOM 762 O O . PRO A 1 96 ? 27.967 -0.817 -10.910 1.00 97.75 96 PRO A O 1
ATOM 765 N N . ASP A 1 97 ? 27.564 1.206 -11.813 1.00 98.19 97 ASP A N 1
ATOM 766 C CA . ASP A 1 97 ? 26.675 1.673 -10.761 1.00 98.19 97 ASP A CA 1
ATOM 767 C C . ASP A 1 97 ? 25.224 1.242 -11.033 1.00 98.19 97 ASP A C 1
ATOM 769 O O . ASP A 1 97 ? 24.732 1.366 -12.159 1.00 98.19 97 ASP A O 1
ATOM 773 N N . PRO A 1 98 ? 24.493 0.742 -10.022 1.00 98.12 98 PRO A N 1
ATOM 774 C CA . PRO A 1 98 ? 23.090 0.366 -10.168 1.00 98.12 98 PRO A CA 1
ATOM 775 C C . PRO A 1 98 ? 22.181 1.601 -10.302 1.00 98.12 98 PRO A C 1
ATOM 777 O O . PRO A 1 98 ? 22.116 2.448 -9.405 1.00 98.12 98 PRO A O 1
ATOM 780 N N . VAL A 1 99 ? 21.410 1.683 -11.391 1.00 98.12 99 VAL A N 1
ATOM 781 C CA . VAL A 1 99 ? 20.552 2.837 -11.715 1.00 98.12 99 VAL A CA 1
ATOM 782 C C . VAL A 1 99 ? 19.069 2.482 -11.599 1.00 98.12 99 VAL A C 1
ATOM 784 O O . VAL A 1 99 ? 18.471 1.931 -12.514 1.00 98.12 99 VAL A O 1
ATOM 787 N N . ARG A 1 100 ? 18.417 2.880 -10.497 1.00 94.75 100 ARG A N 1
ATOM 788 C CA . ARG A 1 100 ? 17.002 2.531 -10.226 1.00 94.75 100 ARG A CA 1
ATOM 789 C C . ARG A 1 100 ? 15.966 3.233 -11.110 1.00 94.75 100 ARG A C 1
ATOM 791 O O . ARG A 1 100 ? 14.849 2.744 -11.263 1.00 94.75 100 ARG A O 1
ATOM 798 N N . PHE A 1 101 ? 16.292 4.414 -11.628 1.00 96.62 101 PHE A N 1
ATOM 799 C CA . PHE A 1 101 ? 15.366 5.246 -12.403 1.00 96.62 101 PHE A CA 1
ATOM 800 C C . PHE A 1 101 ? 16.106 5.929 -13.558 1.00 96.62 101 PHE A C 1
ATOM 802 O O . PHE A 1 101 ? 16.271 7.149 -13.522 1.00 96.62 101 PHE A O 1
ATOM 809 N N . PRO A 1 102 ? 16.568 5.174 -14.570 1.00 97.38 102 PRO A N 1
ATOM 810 C CA . PRO A 1 102 ? 17.395 5.738 -15.640 1.00 97.38 102 PRO A CA 1
ATOM 811 C C . PRO A 1 102 ? 16.651 6.790 -16.480 1.00 97.38 102 PRO A C 1
ATOM 813 O O . PRO A 1 102 ? 17.285 7.666 -17.051 1.00 97.38 102 PRO A O 1
ATOM 816 N N . MET A 1 103 ? 15.312 6.754 -16.482 1.00 97.62 103 MET A N 1
ATOM 817 C CA . MET A 1 103 ? 14.433 7.734 -17.139 1.00 97.62 103 MET A CA 1
ATOM 818 C C . MET A 1 103 ? 13.737 8.697 -16.159 1.00 97.62 103 MET A C 1
ATOM 820 O O . MET A 1 103 ? 12.764 9.359 -16.508 1.00 97.62 103 MET A O 1
ATOM 824 N N . GLY A 1 104 ? 14.200 8.767 -14.907 1.00 96.44 104 GLY A N 1
ATOM 825 C CA . GLY A 1 104 ? 13.587 9.587 -13.861 1.00 96.44 104 GLY A CA 1
ATOM 826 C C . GLY A 1 104 ? 12.420 8.912 -13.128 1.00 96.44 104 GLY A C 1
ATOM 827 O O . GLY A 1 104 ? 11.813 7.934 -13.575 1.00 96.44 104 GLY A O 1
ATOM 828 N N . ARG A 1 105 ? 12.113 9.412 -11.923 1.00 91.50 105 ARG A N 1
ATOM 829 C CA . ARG A 1 105 ? 11.032 8.864 -11.087 1.00 91.50 105 ARG A CA 1
ATOM 830 C C . ARG A 1 105 ? 9.675 9.150 -11.727 1.00 91.50 105 ARG A C 1
ATOM 832 O O . ARG A 1 105 ? 9.340 10.298 -11.977 1.00 91.50 105 ARG A O 1
ATOM 839 N N . GLY A 1 106 ? 8.871 8.105 -11.902 1.00 89.56 106 GLY A N 1
ATOM 840 C CA . GLY A 1 106 ? 7.518 8.216 -12.457 1.00 89.56 106 GLY A CA 1
ATOM 841 C C . GLY A 1 106 ? 7.440 8.012 -13.969 1.00 89.56 106 GLY A C 1
ATOM 842 O O . GLY A 1 106 ? 6.329 7.904 -14.485 1.00 89.56 106 GLY A O 1
ATOM 843 N N . ALA A 1 107 ? 8.580 7.882 -14.660 1.00 94.00 107 ALA A N 1
ATOM 844 C CA . ALA A 1 107 ? 8.598 7.442 -16.047 1.00 94.00 107 ALA A CA 1
ATOM 845 C C . ALA A 1 107 ? 7.929 6.067 -16.173 1.00 94.00 107 ALA A C 1
ATOM 847 O O . ALA A 1 107 ? 8.200 5.147 -15.393 1.00 94.00 107 ALA A O 1
ATOM 848 N N . LYS A 1 108 ? 7.021 5.948 -17.142 1.00 93.25 108 LYS A N 1
ATOM 849 C CA . LYS A 1 108 ? 6.260 4.727 -17.401 1.00 93.25 108 LYS A CA 1
ATOM 850 C C . LYS A 1 108 ? 6.838 4.049 -18.643 1.00 93.25 108 LYS A C 1
ATOM 852 O O . LYS A 1 108 ? 6.846 4.685 -19.694 1.00 93.25 108 LYS A O 1
ATOM 857 N N . PRO A 1 109 ? 7.322 2.803 -18.540 1.00 96.00 109 PRO A N 1
ATOM 858 C CA . PRO A 1 109 ? 7.716 2.050 -19.718 1.00 96.00 109 PRO A CA 1
ATOM 859 C C . PRO A 1 109 ? 6.477 1.614 -20.503 1.00 96.00 109 PRO A C 1
ATOM 861 O O . PRO A 1 109 ? 5.436 1.301 -19.907 1.00 96.00 109 PRO A O 1
ATOM 864 N N . GLU A 1 110 ? 6.613 1.563 -21.823 1.00 95.00 110 GLU A N 1
ATOM 865 C CA . GLU A 1 110 ? 5.611 0.989 -22.721 1.00 95.00 110 GLU A CA 1
ATOM 866 C C . GLU A 1 110 ? 5.544 -0.525 -22.500 1.00 95.00 110 GLU A C 1
ATOM 868 O O . GLU A 1 110 ? 4.480 -1.069 -22.200 1.00 95.00 110 GLU A O 1
ATOM 873 N N . TYR A 1 111 ? 6.707 -1.179 -22.509 1.00 95.50 111 TYR A N 1
ATOM 874 C CA . TYR A 1 111 ? 6.898 -2.602 -22.233 1.00 95.50 111 TYR A CA 1
ATOM 875 C C . TYR A 1 111 ? 8.342 -2.869 -21.769 1.00 95.50 111 TYR A C 1
ATOM 877 O O . TYR A 1 111 ? 9.168 -1.960 -21.668 1.00 95.50 111 TYR A O 1
ATOM 885 N N . SER A 1 112 ? 8.647 -4.121 -21.450 1.00 96.81 112 SER A N 1
ATOM 886 C CA . SER A 1 112 ? 10.003 -4.640 -21.293 1.00 96.81 112 SER A CA 1
ATOM 887 C C . SER A 1 112 ? 10.340 -5.536 -22.477 1.00 96.81 112 SER A C 1
ATOM 889 O O . SER A 1 112 ? 9.522 -6.370 -22.854 1.00 96.81 112 SER A O 1
ATOM 891 N N . TYR A 1 113 ? 11.519 -5.364 -23.059 1.00 97.25 113 TYR A N 1
ATOM 892 C CA . TYR A 1 113 ? 12.002 -6.161 -24.177 1.00 97.25 113 TYR A CA 1
ATOM 893 C C . TYR A 1 113 ? 13.003 -7.205 -23.688 1.00 97.25 113 TYR A C 1
ATOM 895 O O . TYR A 1 113 ? 13.906 -6.892 -22.906 1.00 97.25 113 TYR A O 1
ATOM 903 N N . TRP A 1 114 ? 12.831 -8.449 -24.126 1.00 97.25 114 TRP A N 1
ATOM 904 C CA . TRP A 1 114 ? 13.719 -9.542 -23.756 1.00 97.25 114 TRP A CA 1
ATOM 905 C C . TRP A 1 114 ? 13.676 -10.660 -24.790 1.00 97.25 114 TRP A C 1
ATOM 907 O O . TRP A 1 114 ? 12.609 -11.230 -25.011 1.00 97.25 114 TRP A O 1
ATOM 917 N N . ASP A 1 115 ? 14.830 -10.969 -25.387 1.00 95.94 115 ASP A N 1
ATOM 918 C CA . ASP A 1 115 ? 15.007 -12.089 -26.322 1.00 95.94 115 ASP A CA 1
ATOM 919 C C . ASP A 1 115 ? 13.967 -12.100 -27.460 1.00 95.94 115 ASP A C 1
ATOM 921 O O . ASP A 1 115 ? 13.183 -13.033 -27.626 1.00 95.94 115 ASP A O 1
ATOM 925 N N . GLY A 1 116 ? 13.861 -10.979 -28.182 1.00 95.31 116 GLY A N 1
ATOM 926 C CA . GLY A 1 116 ? 12.903 -10.839 -29.285 1.00 95.31 116 GLY A CA 1
ATOM 927 C C . GLY A 1 116 ? 11.448 -10.602 -28.867 1.00 95.31 116 GLY A C 1
ATOM 928 O O . GLY A 1 116 ? 10.592 -10.448 -29.733 1.00 95.31 116 GLY A O 1
ATOM 929 N N . LYS A 1 117 ? 11.137 -10.582 -27.563 1.00 95.44 117 LYS A N 1
ATOM 930 C CA . LYS A 1 117 ? 9.755 -10.542 -27.059 1.00 95.44 117 LYS A CA 1
ATOM 931 C C . LYS A 1 117 ? 9.451 -9.293 -26.242 1.00 95.44 117 LYS A C 1
ATOM 933 O O . LYS A 1 117 ? 10.290 -8.780 -25.497 1.00 95.44 117 LYS A O 1
ATOM 938 N N . LYS A 1 118 ? 8.196 -8.840 -26.338 1.00 95.31 118 LYS A N 1
ATOM 939 C CA . LYS A 1 118 ? 7.644 -7.702 -25.589 1.00 95.31 118 LYS A CA 1
ATOM 940 C C . LYS A 1 118 ? 6.801 -8.205 -24.424 1.00 95.31 118 LYS A C 1
ATOM 942 O O . LYS A 1 118 ? 5.826 -8.930 -24.597 1.00 95.31 118 LYS A O 1
ATOM 947 N N . TYR A 1 119 ? 7.159 -7.779 -23.221 1.00 93.62 119 TYR A N 1
ATOM 948 C CA . TYR A 1 119 ? 6.496 -8.163 -21.986 1.00 93.62 119 TYR A CA 1
ATOM 949 C C . TYR A 1 119 ? 5.953 -6.949 -21.249 1.00 93.62 119 TYR A C 1
ATOM 951 O O . TYR A 1 119 ? 6.602 -5.920 -21.090 1.00 93.62 119 TYR A O 1
ATOM 959 N N . GLY A 1 120 ? 4.755 -7.087 -20.712 1.00 92.00 120 GLY A N 1
ATOM 960 C CA . GLY A 1 120 ? 4.134 -6.097 -19.839 1.00 92.00 120 GLY A CA 1
ATOM 961 C C . GLY A 1 120 ? 4.576 -6.321 -18.411 1.00 92.00 120 GLY A C 1
ATOM 962 O O . GLY A 1 120 ? 5.348 -7.224 -18.111 1.00 92.00 120 GLY A O 1
ATOM 963 N N . TYR A 1 121 ? 4.072 -5.504 -17.493 1.00 92.38 121 TYR A N 1
ATOM 964 C CA . TYR A 1 121 ? 4.692 -5.396 -16.176 1.00 92.38 121 TYR A CA 1
ATOM 965 C C . TYR A 1 121 ? 4.700 -6.702 -15.354 1.00 92.38 121 TYR A C 1
ATOM 967 O O . TYR A 1 121 ? 5.685 -6.977 -14.669 1.00 92.38 121 TYR A O 1
ATOM 975 N N . VAL A 1 122 ? 3.631 -7.504 -15.403 1.00 93.38 122 VAL A N 1
ATOM 976 C CA . VAL A 1 122 ? 3.559 -8.797 -14.690 1.00 93.38 122 VAL A CA 1
ATOM 977 C C . VAL A 1 122 ? 4.383 -9.863 -15.415 1.00 93.38 122 VAL A C 1
ATOM 979 O O . VAL A 1 122 ? 5.243 -10.492 -14.804 1.00 93.38 122 VAL A O 1
ATOM 982 N N . ALA A 1 123 ? 4.197 -10.013 -16.730 1.00 94.06 123 ALA A N 1
ATOM 983 C CA . ALA A 1 123 ? 4.944 -10.988 -17.524 1.00 94.06 123 ALA A CA 1
ATOM 984 C C . ALA A 1 123 ? 6.461 -10.735 -17.467 1.00 94.06 123 ALA A C 1
ATOM 986 O O . ALA A 1 123 ? 7.226 -11.664 -17.245 1.00 94.06 123 ALA A O 1
ATOM 987 N N . ALA A 1 124 ? 6.899 -9.475 -17.544 1.00 95.56 124 ALA A N 1
ATOM 988 C CA . ALA A 1 124 ? 8.302 -9.085 -17.421 1.00 95.56 124 ALA A CA 1
ATOM 989 C C . ALA A 1 124 ? 8.876 -9.430 -16.040 1.00 95.56 124 ALA A C 1
ATOM 991 O O . ALA A 1 124 ? 10.015 -9.878 -15.933 1.00 95.56 124 ALA A O 1
ATOM 992 N N . ARG A 1 125 ? 8.090 -9.277 -14.963 1.00 95.56 125 ARG A N 1
ATOM 993 C CA . ARG A 1 125 ? 8.512 -9.711 -13.623 1.00 95.56 125 ARG A CA 1
ATOM 994 C C . ARG A 1 125 ? 8.769 -11.216 -13.575 1.00 95.56 125 ARG A C 1
ATOM 996 O O . ARG A 1 125 ? 9.773 -11.627 -13.001 1.00 95.56 125 ARG A O 1
ATOM 1003 N N . LYS A 1 126 ? 7.894 -12.013 -14.190 1.00 96.25 126 LYS A N 1
ATOM 1004 C CA . LYS A 1 126 ? 7.997 -13.477 -14.190 1.00 96.25 126 LYS A CA 1
ATOM 1005 C C . LYS A 1 126 ? 9.047 -14.025 -15.162 1.00 96.25 126 LYS A C 1
ATOM 1007 O O . LYS A 1 126 ? 9.734 -14.976 -14.829 1.00 96.25 126 LYS A O 1
ATOM 1012 N N . ARG A 1 127 ? 9.185 -13.433 -16.350 1.00 96.19 127 ARG A N 1
ATOM 1013 C CA . ARG A 1 127 ? 10.075 -13.925 -17.418 1.00 96.19 127 ARG A CA 1
ATOM 1014 C C . ARG A 1 127 ? 11.483 -13.339 -17.357 1.00 96.19 127 ARG A C 1
ATOM 1016 O O . ARG A 1 127 ? 12.413 -13.972 -17.835 1.00 96.19 127 ARG A O 1
ATOM 1023 N N . ILE A 1 128 ? 11.643 -12.153 -16.768 1.00 97.25 128 ILE A N 1
ATOM 1024 C CA . ILE A 1 128 ? 12.924 -11.438 -16.721 1.00 97.25 128 ILE A CA 1
ATOM 1025 C C . ILE A 1 128 ? 13.390 -11.309 -15.274 1.00 97.25 128 ILE A C 1
ATOM 1027 O O . ILE A 1 128 ? 14.382 -11.908 -14.875 1.00 97.25 128 ILE A O 1
ATOM 1031 N N . TYR A 1 129 ? 12.669 -10.539 -14.457 1.00 98.25 129 TYR A N 1
ATOM 1032 C CA . TYR A 1 129 ? 13.195 -10.095 -13.166 1.00 98.25 129 TYR A CA 1
ATOM 1033 C C . TYR A 1 129 ? 13.437 -11.232 -12.169 1.00 98.25 129 TYR A C 1
ATOM 1035 O O . TYR A 1 129 ? 14.554 -11.393 -11.679 1.00 98.25 129 TYR A O 1
ATOM 1043 N N . ALA A 1 130 ? 12.391 -11.997 -11.844 1.00 98.25 130 ALA A N 1
ATOM 1044 C CA . ALA A 1 130 ? 12.465 -13.027 -10.817 1.00 98.25 130 ALA A CA 1
ATOM 1045 C C . ALA A 1 130 ? 13.455 -14.151 -11.181 1.00 98.25 130 ALA A C 1
ATOM 1047 O O . ALA A 1 130 ? 14.279 -14.463 -10.322 1.00 98.25 130 ALA A O 1
ATOM 1048 N N . PRO A 1 131 ? 13.494 -14.677 -12.426 1.00 97.94 131 PRO A N 1
ATOM 1049 C CA . PRO A 1 131 ? 14.506 -15.653 -12.835 1.00 97.94 131 PRO A CA 1
ATOM 1050 C C . PRO A 1 131 ? 15.944 -15.132 -12.719 1.00 97.94 131 PRO A C 1
ATOM 1052 O O . PRO A 1 131 ? 16.795 -15.795 -12.118 1.00 97.94 131 PRO A O 1
ATOM 1055 N N . LEU A 1 132 ? 16.226 -13.929 -13.244 1.00 98.12 132 LEU A N 1
ATOM 1056 C CA . LEU A 1 132 ? 17.572 -13.345 -13.189 1.00 98.12 132 LEU A CA 1
ATOM 1057 C C . LEU A 1 132 ? 18.023 -13.128 -11.744 1.00 98.12 132 LEU A C 1
ATOM 1059 O O . LEU A 1 132 ? 19.136 -13.490 -11.373 1.00 98.12 132 LEU A O 1
ATOM 1063 N N . TYR A 1 133 ? 17.147 -12.568 -10.910 1.00 98.69 133 TYR A N 1
ATOM 1064 C CA . TYR A 1 133 ? 17.452 -12.348 -9.504 1.00 98.69 133 TYR A CA 1
ATOM 1065 C C . TYR A 1 133 ? 17.659 -13.669 -8.746 1.00 98.69 133 TYR A C 1
ATOM 1067 O O . TYR A 1 133 ? 18.655 -13.804 -8.035 1.00 98.69 133 TYR A O 1
ATOM 1075 N N . ALA A 1 134 ? 16.760 -14.645 -8.918 1.00 98.56 134 ALA A N 1
ATOM 1076 C CA . ALA A 1 134 ? 16.813 -15.938 -8.237 1.00 98.56 134 ALA A CA 1
ATOM 1077 C C . ALA A 1 134 ? 18.114 -16.696 -8.536 1.00 98.56 134 ALA A C 1
ATOM 1079 O O . ALA A 1 134 ? 18.856 -17.038 -7.614 1.00 98.56 134 ALA A O 1
ATOM 1080 N N . SER A 1 135 ? 18.441 -16.850 -9.824 1.00 97.88 135 SER A N 1
ATOM 1081 C CA . SER A 1 135 ? 19.632 -17.585 -10.275 1.00 97.88 135 SER A CA 1
ATOM 1082 C C . SER A 1 135 ? 20.945 -17.065 -9.675 1.00 97.88 135 SER A C 1
ATOM 1084 O O . SER A 1 135 ? 21.859 -17.846 -9.397 1.00 97.88 135 SER A O 1
ATOM 1086 N N . LEU A 1 136 ? 21.043 -15.758 -9.419 1.00 98.38 136 LEU A N 1
ATOM 1087 C CA . LEU A 1 136 ? 22.218 -15.149 -8.799 1.00 98.38 136 LEU A CA 1
ATOM 1088 C C . LEU A 1 136 ? 22.155 -15.186 -7.272 1.00 98.38 136 LEU A C 1
ATOM 1090 O O . LEU A 1 136 ? 23.144 -15.533 -6.619 1.00 98.38 136 LEU A O 1
ATOM 1094 N N . VAL A 1 137 ? 21.008 -14.833 -6.684 1.00 98.56 137 VAL A N 1
ATOM 1095 C CA . VAL A 1 137 ? 20.900 -14.692 -5.229 1.00 98.56 137 VAL A CA 1
ATOM 1096 C C . VAL A 1 137 ? 21.020 -16.037 -4.527 1.00 98.56 137 VAL A C 1
ATOM 1098 O O . VAL A 1 137 ? 21.710 -16.111 -3.515 1.00 98.56 137 VAL A O 1
ATOM 1101 N N . GLU A 1 138 ? 20.452 -17.116 -5.068 1.00 98.19 138 GLU A N 1
ATOM 1102 C CA . GLU A 1 138 ? 20.474 -18.446 -4.442 1.00 98.19 138 GLU A CA 1
ATOM 1103 C C . GLU A 1 138 ? 21.893 -18.982 -4.232 1.00 98.19 138 GLU A C 1
ATOM 1105 O O . GLU A 1 138 ? 22.198 -19.639 -3.231 1.00 98.19 138 GLU A O 1
ATOM 1110 N N . ASN A 1 139 ? 22.790 -18.637 -5.154 1.00 96.75 139 ASN A N 1
ATOM 1111 C CA . ASN A 1 139 ? 24.185 -19.049 -5.111 1.00 96.75 139 ASN A CA 1
ATOM 1112 C C . ASN A 1 139 ? 25.032 -18.197 -4.152 1.00 96.75 139 ASN A C 1
ATOM 1114 O O . ASN A 1 139 ? 26.119 -18.624 -3.735 1.00 96.75 139 ASN A O 1
ATOM 1118 N N . SER A 1 140 ? 24.524 -17.033 -3.739 1.00 98.19 140 SER A N 1
ATOM 1119 C CA . SER A 1 140 ? 25.231 -16.092 -2.875 1.00 98.19 140 SER A CA 1
ATOM 1120 C C . SER A 1 140 ? 25.412 -16.618 -1.444 1.00 98.19 140 SER A C 1
ATOM 1122 O O . SER A 1 140 ? 24.580 -17.337 -0.879 1.00 98.19 140 SER A O 1
ATOM 1124 N N . VAL A 1 141 ? 26.505 -16.203 -0.799 1.00 98.44 141 VAL A N 1
ATOM 1125 C CA . VAL A 1 141 ? 26.739 -16.456 0.636 1.00 98.44 141 VAL A CA 1
ATOM 1126 C C . VAL A 1 141 ? 25.629 -15.830 1.491 1.00 98.44 141 VAL A C 1
ATOM 1128 O O . VAL A 1 141 ? 25.209 -16.409 2.495 1.00 98.44 141 VAL A O 1
ATOM 1131 N N . ALA A 1 142 ? 25.126 -14.669 1.068 1.00 98.56 142 ALA A N 1
ATOM 1132 C CA . ALA A 1 142 ? 24.075 -13.930 1.749 1.00 98.56 142 ALA A CA 1
ATOM 1133 C C . ALA A 1 142 ? 22.767 -14.726 1.823 1.00 98.56 142 ALA A C 1
ATOM 1135 O O . ALA A 1 142 ? 22.200 -14.874 2.907 1.00 98.56 142 ALA A O 1
ATOM 1136 N N . PHE A 1 143 ? 22.321 -15.304 0.705 1.00 98.62 143 PHE A N 1
ATOM 1137 C CA . PHE A 1 143 ? 21.107 -16.115 0.683 1.00 98.62 143 PHE A CA 1
ATOM 1138 C C . PHE A 1 143 ? 21.262 -17.405 1.479 1.00 98.62 143 PHE A C 1
ATOM 1140 O O . PHE A 1 143 ? 20.383 -17.742 2.262 1.00 98.62 143 PHE A O 1
ATOM 1147 N N . LYS A 1 144 ? 22.405 -18.095 1.378 1.00 98.62 144 LYS A N 1
ATOM 1148 C CA . LYS A 1 144 ? 22.684 -19.291 2.197 1.00 98.62 144 LYS A CA 1
ATOM 1149 C C . LYS A 1 144 ? 22.583 -18.985 3.694 1.00 98.62 144 LYS A C 1
ATOM 1151 O O . LYS A 1 144 ? 22.030 -19.780 4.460 1.00 98.62 144 LYS A O 1
ATOM 1156 N N . LYS A 1 145 ? 23.071 -17.811 4.113 1.00 98.50 145 LYS A N 1
ATOM 1157 C CA . LYS A 1 145 ? 22.922 -17.314 5.486 1.00 98.50 145 LYS A CA 1
ATOM 1158 C C . LYS A 1 145 ? 21.462 -17.000 5.818 1.00 98.50 145 LYS A C 1
ATOM 1160 O O . LYS A 1 145 ? 20.988 -17.459 6.855 1.00 98.50 145 LYS A O 1
ATOM 1165 N N . LEU A 1 146 ? 20.737 -16.303 4.944 1.00 98.31 146 LEU A N 1
ATOM 1166 C CA . LEU A 1 146 ? 19.310 -16.021 5.123 1.00 98.31 146 LEU A CA 1
ATOM 1167 C C . LEU A 1 146 ? 18.476 -17.308 5.241 1.00 98.31 146 LEU A C 1
ATOM 1169 O O . LEU A 1 146 ? 17.687 -17.444 6.167 1.00 98.31 146 LEU A O 1
ATOM 1173 N N . ALA A 1 147 ? 18.704 -18.291 4.373 1.00 97.81 147 ALA A N 1
ATOM 1174 C CA . ALA A 1 147 ? 18.044 -19.592 4.403 1.00 97.81 147 ALA A CA 1
ATOM 1175 C C . ALA A 1 147 ? 18.364 -20.380 5.680 1.00 97.81 147 ALA A C 1
ATOM 1177 O O . ALA A 1 147 ? 17.516 -21.104 6.199 1.00 97.81 147 ALA A O 1
ATOM 1178 N N . LYS A 1 148 ? 19.579 -20.247 6.231 1.00 97.88 148 LYS A N 1
ATOM 1179 C CA . LYS A 1 148 ? 19.904 -20.789 7.559 1.00 97.88 148 LYS A CA 1
ATOM 1180 C C . LYS A 1 148 ? 19.097 -20.087 8.655 1.00 97.88 148 LYS A C 1
ATOM 1182 O O . LYS A 1 148 ? 18.486 -20.781 9.462 1.00 97.88 148 LYS A O 1
ATOM 1187 N N . ILE A 1 149 ? 19.050 -18.752 8.643 1.00 96.75 149 ILE A N 1
ATOM 1188 C CA . ILE A 1 149 ? 18.263 -17.952 9.594 1.00 96.75 149 ILE A CA 1
ATOM 1189 C C . ILE A 1 149 ? 16.787 -18.353 9.533 1.00 96.75 149 ILE A C 1
ATOM 1191 O O . ILE A 1 149 ? 16.205 -18.608 10.578 1.00 96.75 149 ILE A O 1
ATOM 1195 N N . TYR A 1 150 ? 16.214 -18.480 8.337 1.00 96.00 150 TYR A N 1
ATOM 1196 C CA . TYR A 1 150 ? 14.821 -18.878 8.128 1.00 96.00 150 TYR A CA 1
ATOM 1197 C C . TYR A 1 150 ? 14.515 -20.300 8.611 1.00 96.00 150 TYR A C 1
ATOM 1199 O O . TYR A 1 150 ? 13.492 -20.553 9.240 1.00 96.00 150 TYR A O 1
ATOM 1207 N N . ARG A 1 151 ? 15.420 -21.257 8.374 1.00 95.00 151 ARG A N 1
ATOM 1208 C CA . ARG A 1 151 ? 15.249 -22.621 8.900 1.00 95.00 151 ARG A CA 1
ATOM 1209 C C . ARG A 1 151 ? 15.269 -22.661 10.426 1.00 95.00 151 ARG A C 1
ATOM 1211 O O . ARG A 1 151 ? 14.537 -23.458 11.002 1.00 95.00 151 ARG A O 1
ATOM 1218 N N . GLN A 1 152 ? 16.093 -21.820 11.052 1.00 94.56 152 GLN A N 1
ATOM 1219 C CA . GLN A 1 152 ? 16.183 -21.691 12.509 1.00 94.56 152 GLN A CA 1
ATOM 1220 C C . GLN A 1 152 ? 15.010 -20.892 13.095 1.00 94.56 152 GLN A C 1
ATOM 1222 O O . GLN A 1 152 ? 14.550 -21.195 14.187 1.00 94.56 152 GLN A O 1
ATOM 1227 N N . ASN A 1 153 ? 14.523 -19.895 12.356 1.00 85.50 153 ASN A N 1
ATOM 1228 C CA . ASN A 1 153 ? 13.493 -18.950 12.762 1.00 85.50 153 ASN A CA 1
ATOM 1229 C C . ASN A 1 153 ? 12.421 -18.933 11.670 1.00 85.50 153 ASN A C 1
ATOM 1231 O O . ASN A 1 153 ? 12.519 -18.189 10.695 1.00 85.50 153 ASN A O 1
ATOM 1235 N N . LYS A 1 154 ? 11.396 -19.776 11.821 1.00 82.38 154 LYS A N 1
ATOM 1236 C CA . LYS A 1 154 ? 10.287 -19.875 10.854 1.00 82.38 154 LYS A CA 1
ATOM 1237 C C . LYS A 1 154 ? 9.514 -18.557 10.695 1.00 82.38 154 LYS A C 1
ATOM 1239 O O . LYS A 1 154 ? 8.895 -18.341 9.656 1.00 82.38 154 LYS A O 1
ATOM 1244 N N . ARG A 1 155 ? 9.601 -17.684 11.705 1.00 91.94 155 ARG A N 1
ATOM 1245 C CA . ARG A 1 155 ? 9.005 -16.348 11.780 1.00 91.94 155 ARG A CA 1
ATOM 1246 C C . ARG A 1 155 ? 10.100 -15.287 11.649 1.00 91.94 155 ARG A C 1
ATOM 1248 O O . ARG A 1 155 ? 10.963 -15.182 12.520 1.00 91.94 155 ARG A O 1
ATOM 1255 N N . LEU A 1 156 ? 10.084 -14.530 10.553 1.00 96.00 156 LEU A N 1
ATOM 1256 C CA . LEU A 1 156 ? 11.002 -13.410 10.316 1.00 96.00 156 LEU A CA 1
ATOM 1257 C C . LEU A 1 156 ? 10.389 -12.373 9.373 1.00 96.00 156 LEU A C 1
ATOM 1259 O O . LEU A 1 156 ? 9.564 -12.697 8.519 1.00 96.00 156 LEU A O 1
ATOM 1263 N N . TYR A 1 157 ? 10.859 -11.137 9.468 1.00 97.62 157 TYR A N 1
ATOM 1264 C CA . TYR A 1 157 ? 10.494 -10.063 8.554 1.00 97.62 157 TYR A CA 1
ATOM 1265 C C . TYR A 1 157 ? 11.610 -9.782 7.550 1.00 97.62 157 TYR A C 1
ATOM 1267 O O . TYR A 1 157 ? 12.749 -9.520 7.927 1.00 97.62 157 TYR A O 1
ATOM 1275 N N . LEU A 1 158 ? 11.286 -9.790 6.259 1.00 98.25 158 LEU A N 1
ATOM 1276 C CA . LEU A 1 158 ? 12.154 -9.304 5.190 1.00 98.25 158 LEU A CA 1
ATOM 1277 C C . LEU A 1 158 ? 11.785 -7.854 4.884 1.00 98.25 158 LEU A C 1
ATOM 1279 O O . LEU A 1 158 ? 10.717 -7.577 4.339 1.00 98.25 158 LEU A O 1
ATOM 1283 N N . TRP A 1 159 ? 12.660 -6.918 5.236 1.00 98.38 159 TRP A N 1
ATOM 1284 C CA . TRP A 1 159 ? 12.402 -5.500 5.010 1.00 98.38 159 TRP A CA 1
ATOM 1285 C C . TRP A 1 159 ? 12.886 -5.047 3.627 1.00 98.38 159 TRP A C 1
ATOM 1287 O O . TRP A 1 159 ? 14.044 -5.279 3.257 1.00 98.38 159 TRP A O 1
ATOM 1297 N N . ASP A 1 160 ? 12.002 -4.366 2.895 1.00 97.88 160 ASP A N 1
ATOM 1298 C CA . ASP A 1 160 ? 12.219 -3.817 1.552 1.00 97.88 160 ASP A CA 1
ATOM 1299 C C . ASP A 1 160 ? 11.440 -2.499 1.383 1.00 97.88 160 ASP A C 1
ATOM 1301 O O . ASP A 1 160 ? 10.373 -2.307 1.963 1.00 97.88 160 ASP A O 1
ATOM 1305 N N . PHE A 1 161 ? 11.951 -1.578 0.563 1.00 95.62 161 PHE A N 1
ATOM 1306 C CA . PHE A 1 161 ? 11.260 -0.327 0.240 1.00 95.62 161 PHE A CA 1
ATOM 1307 C C . PHE A 1 161 ? 9.924 -0.545 -0.475 1.00 95.62 161 PHE A C 1
ATOM 1309 O O . PHE A 1 161 ? 8.985 0.211 -0.232 1.00 95.62 161 PHE A O 1
ATOM 1316 N N . ASP A 1 162 ? 9.861 -1.542 -1.362 1.00 96.00 162 ASP A N 1
ATOM 1317 C CA . ASP A 1 162 ? 8.653 -1.917 -2.107 1.00 96.00 162 ASP A CA 1
ATOM 1318 C C . ASP A 1 162 ? 8.016 -3.209 -1.540 1.00 96.00 162 ASP A C 1
ATOM 1320 O O . ASP A 1 162 ? 7.119 -3.788 -2.156 1.00 96.00 162 ASP A O 1
ATOM 1324 N N . GLY A 1 163 ? 8.474 -3.671 -0.367 1.00 96.56 163 GLY A N 1
ATOM 1325 C CA . GLY A 1 163 ? 7.837 -4.743 0.402 1.00 96.56 163 GLY A CA 1
ATOM 1326 C C . GLY A 1 163 ? 6.511 -4.285 1.005 1.00 96.56 163 GLY A C 1
ATOM 1327 O O . GLY A 1 163 ? 6.225 -3.093 1.044 1.00 96.56 163 GLY A O 1
ATOM 1328 N N . TYR A 1 164 ? 5.672 -5.214 1.447 1.00 95.75 164 TYR A N 1
ATOM 1329 C CA . TYR A 1 164 ? 4.491 -4.934 2.272 1.00 95.75 164 TYR A CA 1
ATOM 1330 C C . TYR A 1 164 ? 3.971 -6.227 2.894 1.00 95.75 164 TYR A C 1
ATOM 1332 O O . TYR A 1 164 ? 4.207 -7.303 2.333 1.00 95.75 164 TYR A O 1
ATOM 1340 N N . ASP A 1 165 ? 3.242 -6.132 4.008 1.00 94.50 165 ASP A N 1
ATOM 1341 C CA . ASP A 1 165 ? 2.666 -7.310 4.662 1.00 94.50 165 ASP A CA 1
ATOM 1342 C C . ASP A 1 165 ? 1.477 -7.870 3.861 1.00 94.50 165 ASP A C 1
ATOM 1344 O O . ASP A 1 165 ? 0.317 -7.519 4.071 1.00 94.50 165 ASP A O 1
ATOM 1348 N N . HIS A 1 166 ? 1.784 -8.737 2.895 1.00 93.38 166 HIS A N 1
ATOM 1349 C CA . HIS A 1 166 ? 0.792 -9.411 2.058 1.00 93.38 166 HIS A CA 1
ATOM 1350 C C . HIS A 1 166 ? -0.154 -10.321 2.857 1.00 93.38 166 HIS A C 1
ATOM 1352 O O . HIS A 1 166 ? -1.309 -10.458 2.461 1.00 93.38 166 HIS A O 1
ATOM 1358 N N . VAL A 1 167 ? 0.290 -10.880 3.991 1.00 90.38 167 VAL A N 1
ATOM 1359 C CA . VAL A 1 167 ? -0.534 -11.761 4.835 1.00 90.38 167 VAL A CA 1
ATOM 1360 C C . VAL A 1 167 ? -1.627 -10.950 5.516 1.00 90.38 167 VAL A C 1
ATOM 1362 O O . VAL A 1 167 ? -2.798 -11.295 5.405 1.00 90.38 167 VAL A O 1
ATOM 1365 N N . SER A 1 168 ? -1.268 -9.818 6.127 1.00 84.94 168 SER A N 1
ATOM 1366 C CA . SER A 1 168 ? -2.244 -8.900 6.739 1.00 84.94 168 SER A CA 1
ATOM 1367 C C . SER A 1 168 ? -3.212 -8.287 5.717 1.00 84.94 168 SER A C 1
ATOM 1369 O O . SER A 1 168 ? -4.273 -7.788 6.073 1.00 84.94 168 SER A O 1
ATOM 1371 N N . MET A 1 169 ? -2.872 -8.335 4.427 1.00 84.69 169 MET A N 1
ATOM 1372 C CA . MET A 1 169 ? -3.764 -7.946 3.334 1.00 84.69 169 MET A CA 1
ATOM 1373 C C . MET A 1 169 ? -4.651 -9.087 2.811 1.00 84.69 169 MET A C 1
ATOM 1375 O O . MET A 1 169 ? -5.370 -8.870 1.836 1.00 84.69 169 MET A O 1
ATOM 1379 N N . GLY A 1 170 ? -4.566 -10.294 3.377 1.00 87.88 170 GLY A N 1
ATOM 1380 C CA . GLY A 1 170 ? -5.285 -11.469 2.880 1.00 87.88 170 GLY A CA 1
ATOM 1381 C C . GLY A 1 170 ? -4.845 -11.899 1.478 1.00 87.88 170 GLY A C 1
ATOM 1382 O O . GLY A 1 170 ? -5.660 -12.403 0.709 1.00 87.88 170 GLY A O 1
ATOM 1383 N N . ARG A 1 171 ? -3.580 -11.653 1.105 1.00 89.75 171 ARG A N 1
ATOM 1384 C CA . ARG A 1 171 ? -3.054 -11.948 -0.234 1.00 89.75 171 ARG A CA 1
ATOM 1385 C C . ARG A 1 171 ? -2.040 -13.079 -0.222 1.00 89.75 171 ARG A C 1
ATOM 1387 O O . ARG A 1 171 ? -1.187 -13.154 0.657 1.00 89.75 171 ARG A O 1
ATOM 1394 N N . THR A 1 172 ? -2.074 -13.911 -1.257 1.00 95.06 172 THR A N 1
ATOM 1395 C CA . THR A 1 172 ? -1.052 -14.933 -1.519 1.00 95.06 172 THR A CA 1
ATOM 1396 C C . THR A 1 172 ? 0.165 -14.334 -2.229 1.00 95.06 172 THR A C 1
ATOM 1398 O O . THR A 1 172 ? 0.086 -13.271 -2.848 1.00 95.06 172 THR A O 1
ATOM 1401 N N . LEU A 1 173 ? 1.306 -15.032 -2.199 1.00 95.81 173 LEU A N 1
ATOM 1402 C CA . LEU A 1 173 ? 2.490 -14.630 -2.971 1.00 95.81 173 LEU A CA 1
ATOM 1403 C C . LEU A 1 173 ? 2.233 -14.646 -4.484 1.00 95.81 173 LEU A C 1
ATOM 1405 O O . LEU A 1 173 ? 2.758 -13.792 -5.196 1.00 95.81 173 LEU A O 1
ATOM 1409 N N . GLN A 1 174 ? 1.373 -15.551 -4.960 1.00 95.44 174 GLN A N 1
ATOM 1410 C CA . GLN A 1 174 ? 0.932 -15.576 -6.355 1.00 95.44 174 GLN A CA 1
ATOM 1411 C C . GLN A 1 174 ? 0.177 -14.290 -6.710 1.00 95.44 174 GLN A C 1
ATOM 1413 O O . GLN A 1 174 ? 0.526 -13.617 -7.673 1.00 95.44 174 GLN A O 1
ATOM 1418 N N . GLN A 1 175 ? -0.784 -13.877 -5.876 1.00 93.75 175 GLN A N 1
ATOM 1419 C CA . GLN A 1 175 ? -1.511 -12.619 -6.071 1.00 93.75 175 GLN A CA 1
ATOM 1420 C C . GLN A 1 175 ? -0.588 -11.396 -6.008 1.00 93.75 175 GLN A C 1
ATOM 1422 O O . GLN A 1 175 ? -0.805 -10.432 -6.734 1.00 93.75 175 GLN A O 1
ATOM 1427 N N . VAL A 1 176 ? 0.453 -11.416 -5.167 1.00 96.00 176 VAL A N 1
ATOM 1428 C CA . VAL A 1 176 ? 1.478 -10.358 -5.147 1.00 96.00 176 VAL A CA 1
ATOM 1429 C C . VAL A 1 176 ? 2.251 -10.302 -6.468 1.00 96.00 176 VAL A C 1
ATOM 1431 O O . VAL A 1 176 ? 2.463 -9.215 -7.011 1.00 96.00 176 VAL A O 1
ATOM 1434 N N . LEU A 1 177 ? 2.681 -11.459 -6.976 1.00 95.75 177 LEU A N 1
ATOM 1435 C CA . LEU A 1 177 ? 3.417 -11.570 -8.235 1.00 95.75 177 LEU A CA 1
ATOM 1436 C C . LEU A 1 177 ? 2.565 -11.112 -9.428 1.00 95.75 177 LEU A C 1
ATOM 1438 O O . LEU A 1 177 ? 3.080 -10.437 -10.322 1.00 95.75 177 LEU A O 1
ATOM 1442 N N . ASP A 1 178 ? 1.270 -11.427 -9.393 1.00 93.94 178 ASP A N 1
ATOM 1443 C CA . ASP A 1 178 ? 0.306 -11.185 -10.468 1.00 93.94 178 ASP A CA 1
ATOM 1444 C C . ASP A 1 178 ? -0.342 -9.800 -10.445 1.00 93.94 178 ASP A C 1
ATOM 1446 O O . ASP A 1 178 ? -0.981 -9.419 -11.422 1.00 93.94 178 ASP A O 1
ATOM 1450 N N . ASP A 1 179 ? -0.175 -9.013 -9.378 1.00 89.62 179 ASP A N 1
ATOM 1451 C CA . ASP A 1 179 ? -0.806 -7.697 -9.276 1.00 89.62 179 ASP A CA 1
ATOM 1452 C C . ASP A 1 179 ? -0.124 -6.680 -10.219 1.00 89.62 179 ASP A C 1
ATOM 1454 O O . ASP A 1 179 ? 1.046 -6.326 -10.005 1.00 89.62 179 ASP A O 1
ATOM 1458 N N . PRO A 1 180 ? -0.816 -6.152 -11.251 1.00 90.81 180 PRO A N 1
ATOM 1459 C CA . PRO A 1 180 ? -0.250 -5.156 -12.159 1.00 90.81 180 PRO A CA 1
ATOM 1460 C C . PRO A 1 180 ? -0.207 -3.743 -11.555 1.00 90.81 180 PRO A C 1
ATOM 1462 O O . PRO A 1 180 ? 0.528 -2.888 -12.049 1.00 90.81 180 PRO A O 1
ATOM 1465 N N . ASN A 1 181 ? -0.984 -3.490 -10.502 1.00 87.25 181 ASN A N 1
ATOM 1466 C CA . ASN A 1 181 ? -1.207 -2.178 -9.901 1.00 87.25 181 ASN A CA 1
ATOM 1467 C C . ASN A 1 181 ? -0.344 -1.941 -8.662 1.00 87.25 181 ASN A C 1
ATOM 1469 O O . ASN A 1 181 ? -0.150 -0.793 -8.249 1.00 87.25 181 ASN A O 1
ATOM 1473 N N . LYS A 1 182 ? 0.194 -3.007 -8.065 1.00 90.38 182 LYS A N 1
ATOM 1474 C CA . LYS A 1 182 ? 1.065 -2.921 -6.898 1.00 90.38 182 LYS A CA 1
ATOM 1475 C C . LYS A 1 182 ? 2.509 -3.247 -7.260 1.00 90.38 182 LYS A C 1
ATOM 1477 O O . LYS A 1 182 ? 2.805 -4.178 -8.003 1.00 90.38 182 LYS A O 1
ATOM 1482 N N . LYS A 1 183 ? 3.430 -2.446 -6.724 1.00 92.69 183 LYS A N 1
ATOM 1483 C CA . LYS A 1 183 ? 4.866 -2.719 -6.835 1.00 92.69 183 LYS A CA 1
ATOM 1484 C C . LYS A 1 183 ? 5.203 -3.979 -6.055 1.00 92.69 183 LYS A C 1
ATOM 1486 O O . LYS A 1 183 ? 4.607 -4.220 -5.014 1.00 92.69 183 LYS A O 1
ATOM 1491 N N . MET A 1 184 ? 6.196 -4.716 -6.525 1.00 94.81 184 MET A N 1
ATOM 1492 C CA . MET A 1 184 ? 6.738 -5.888 -5.849 1.00 94.81 184 MET A CA 1
ATOM 1493 C C . MET A 1 184 ? 8.245 -5.689 -5.678 1.00 94.81 184 MET A C 1
ATOM 1495 O O . MET A 1 184 ? 8.966 -5.625 -6.674 1.00 94.81 184 MET A O 1
ATOM 1499 N N . GLY A 1 185 ? 8.705 -5.544 -4.432 1.00 95.88 185 GLY A N 1
ATOM 1500 C CA . GLY A 1 185 ? 10.134 -5.537 -4.097 1.00 95.88 185 GLY A CA 1
ATOM 1501 C C . GLY A 1 185 ? 10.787 -6.916 -4.243 1.00 95.88 185 GLY A C 1
ATOM 1502 O O . GLY A 1 185 ? 10.100 -7.939 -4.308 1.00 95.88 185 GLY A O 1
ATOM 1503 N N . HIS A 1 186 ? 12.120 -6.967 -4.266 1.00 98.38 186 HIS A N 1
ATOM 1504 C CA . HIS A 1 186 ? 12.870 -8.225 -4.403 1.00 98.38 186 HIS A CA 1
ATOM 1505 C C . HIS A 1 186 ? 12.734 -9.134 -3.184 1.00 98.38 186 HIS A C 1
ATOM 1507 O O . HIS A 1 186 ? 12.861 -10.350 -3.316 1.00 98.38 186 HIS A O 1
ATOM 1513 N N . ALA A 1 187 ? 12.410 -8.581 -2.010 1.00 98.44 187 ALA A N 1
ATOM 1514 C CA . ALA A 1 187 ? 12.150 -9.386 -0.820 1.00 98.44 187 ALA A CA 1
ATOM 1515 C C . ALA A 1 187 ? 11.005 -10.398 -0.998 1.00 98.44 187 ALA A C 1
ATOM 1517 O O . ALA A 1 187 ? 11.013 -11.433 -0.335 1.00 98.44 187 ALA A O 1
ATOM 1518 N N . PHE A 1 188 ? 10.060 -10.161 -1.914 1.00 98.44 188 PHE A N 1
ATOM 1519 C CA . PHE A 1 188 ? 9.043 -11.162 -2.248 1.00 98.44 188 PHE A CA 1
ATOM 1520 C C . PHE A 1 188 ? 9.638 -12.370 -2.974 1.00 98.44 188 PHE A C 1
ATOM 1522 O O . PHE A 1 188 ? 9.272 -13.497 -2.657 1.00 98.44 188 PHE A O 1
ATOM 1529 N N . VAL A 1 189 ? 10.595 -12.157 -3.884 1.00 98.56 189 VAL A N 1
ATOM 1530 C CA . VAL A 1 189 ? 11.303 -13.254 -4.566 1.00 98.56 189 VAL A CA 1
ATOM 1531 C C . VAL A 1 189 ? 12.138 -14.044 -3.558 1.00 98.56 189 VAL A C 1
ATOM 1533 O O . VAL A 1 189 ? 12.094 -15.269 -3.557 1.00 98.56 189 VAL A O 1
ATOM 1536 N N . LEU A 1 190 ? 12.824 -13.364 -2.628 1.00 98.62 190 LEU A N 1
ATOM 1537 C CA . LEU A 1 190 ? 13.512 -14.030 -1.513 1.00 98.62 190 LEU A CA 1
ATOM 1538 C C . LEU A 1 190 ? 12.558 -14.891 -0.683 1.00 98.62 190 LEU A C 1
ATOM 1540 O O . LEU A 1 190 ? 12.897 -16.023 -0.357 1.00 98.62 190 LEU A O 1
ATOM 1544 N N . LEU A 1 191 ? 11.377 -14.369 -0.342 1.00 98.00 191 LEU A N 1
ATOM 1545 C CA . LEU A 1 191 ? 10.385 -15.107 0.434 1.00 98.00 191 LEU A CA 1
ATOM 1546 C C . LEU A 1 191 ? 9.886 -16.353 -0.310 1.00 98.00 191 LEU A C 1
ATOM 1548 O O . LEU A 1 191 ? 9.810 -17.418 0.297 1.00 98.00 191 LEU A O 1
ATOM 1552 N N . MET A 1 192 ? 9.605 -16.234 -1.610 1.00 97.81 192 MET A N 1
ATOM 1553 C CA . MET A 1 192 ? 9.244 -17.369 -2.468 1.00 97.81 192 MET A CA 1
ATOM 1554 C C . MET A 1 192 ? 10.357 -18.432 -2.455 1.00 97.81 192 MET A C 1
ATOM 1556 O O . MET A 1 192 ? 10.098 -19.588 -2.127 1.00 97.81 192 MET A O 1
ATOM 1560 N N . LEU A 1 193 ? 11.619 -18.034 -2.658 1.00 98.00 193 LEU A N 1
ATOM 1561 C CA . LEU A 1 193 ? 12.768 -18.950 -2.616 1.00 98.00 193 LEU A CA 1
ATOM 1562 C C . LEU A 1 193 ? 12.952 -19.629 -1.254 1.00 98.00 193 LEU A C 1
ATOM 1564 O O . LEU A 1 193 ? 13.231 -20.823 -1.190 1.00 98.00 193 LEU A O 1
ATOM 1568 N N . LEU A 1 194 ? 12.780 -18.894 -0.151 1.00 97.19 194 LEU A N 1
ATOM 1569 C CA . LEU A 1 194 ? 12.854 -19.458 1.200 1.00 97.19 194 LEU A CA 1
ATOM 1570 C C . LEU A 1 194 ? 11.780 -20.525 1.440 1.00 97.19 194 LEU A C 1
ATOM 1572 O O . LEU A 1 194 ? 12.042 -21.496 2.150 1.00 97.19 194 LEU A O 1
ATOM 1576 N N . ARG A 1 195 ? 10.601 -20.361 0.833 1.00 95.38 195 ARG A N 1
ATOM 1577 C CA . ARG A 1 195 ? 9.495 -21.326 0.880 1.00 95.38 195 ARG A CA 1
ATOM 1578 C C . ARG A 1 195 ? 9.632 -22.465 -0.137 1.00 95.38 195 ARG A C 1
ATOM 1580 O O . ARG A 1 195 ? 8.826 -23.388 -0.109 1.00 95.38 195 ARG A O 1
ATOM 1587 N N . GLY A 1 196 ? 10.648 -22.433 -1.001 1.00 96.38 196 GLY A N 1
ATOM 1588 C CA . GLY A 1 196 ? 10.789 -23.391 -2.101 1.00 96.38 196 GLY A CA 1
ATOM 1589 C C . GLY A 1 196 ? 9.749 -23.194 -3.208 1.00 96.38 196 GLY A C 1
ATOM 1590 O O . GLY A 1 196 ? 9.480 -24.116 -3.970 1.00 96.38 196 GLY A O 1
ATOM 1591 N N . GLU A 1 197 ? 9.153 -22.006 -3.293 1.00 95.81 197 GLU A N 1
ATOM 1592 C CA . GLU A 1 197 ? 8.153 -21.643 -4.290 1.00 95.81 197 GLU A CA 1
ATOM 1593 C C . GLU A 1 197 ? 8.830 -20.897 -5.450 1.00 95.81 197 GLU A C 1
ATOM 1595 O O . GLU A 1 197 ? 9.517 -19.896 -5.248 1.00 95.81 197 GLU A O 1
ATOM 1600 N N . ARG A 1 198 ? 8.618 -21.358 -6.686 1.00 97.12 198 ARG A N 1
ATOM 1601 C CA . ARG A 1 198 ? 9.096 -20.704 -7.919 1.00 97.12 198 ARG A CA 1
ATOM 1602 C C . ARG A 1 198 ? 7.910 -20.298 -8.781 1.00 97.12 198 ARG A C 1
ATOM 1604 O O . ARG A 1 198 ? 7.711 -20.775 -9.889 1.00 97.12 198 ARG A O 1
ATOM 1611 N N . LEU A 1 199 ? 7.093 -19.400 -8.239 1.00 95.62 199 LEU A N 1
ATOM 1612 C CA . LEU A 1 199 ? 5.800 -18.997 -8.814 1.00 95.62 199 LEU A CA 1
ATOM 1613 C C . LEU A 1 199 ? 5.901 -18.346 -10.211 1.00 95.62 199 LEU A C 1
ATOM 1615 O O . LEU A 1 199 ? 4.904 -18.195 -10.919 1.00 95.62 199 LEU A O 1
ATOM 1619 N N . TRP A 1 200 ? 7.106 -17.944 -10.618 1.00 95.50 200 TRP A N 1
ATOM 1620 C CA . TRP A 1 200 ? 7.391 -17.406 -11.947 1.00 95.50 200 TRP A CA 1
ATOM 1621 C C . TRP A 1 200 ? 7.716 -18.474 -13.005 1.00 95.50 200 TRP A C 1
ATOM 1623 O O . TRP A 1 200 ? 7.750 -18.133 -14.181 1.00 95.50 200 TRP A O 1
ATOM 1633 N N . GLU A 1 201 ? 7.930 -19.738 -12.629 1.00 94.19 201 GLU A N 1
ATOM 1634 C CA . GLU A 1 201 ? 8.240 -20.850 -13.552 1.00 94.19 201 GLU A CA 1
ATOM 1635 C C . GLU A 1 201 ? 6.975 -21.542 -14.085 1.00 94.19 201 GLU A C 1
ATOM 1637 O O . GLU A 1 201 ? 6.981 -22.723 -14.408 1.00 94.19 201 GLU A O 1
ATOM 1642 N N . THR A 1 202 ? 5.867 -20.808 -14.161 1.00 86.50 202 THR A N 1
ATOM 1643 C CA . THR A 1 202 ? 4.611 -21.321 -14.714 1.00 86.50 202 THR A CA 1
ATOM 1644 C C . THR A 1 202 ? 4.602 -21.175 -16.235 1.00 86.50 202 THR A C 1
ATOM 1646 O O . THR A 1 202 ? 5.037 -20.154 -16.775 1.00 86.50 202 THR A O 1
ATOM 1649 N N . ASP A 1 203 ? 4.096 -22.192 -16.931 1.00 75.56 203 ASP A N 1
ATOM 1650 C CA . ASP A 1 203 ? 3.985 -22.171 -18.395 1.00 75.56 203 ASP A CA 1
ATOM 1651 C C . ASP A 1 203 ? 2.910 -21.175 -18.871 1.00 75.56 203 ASP A C 1
ATOM 1653 O O . ASP A 1 203 ? 3.065 -20.544 -19.919 1.00 75.56 203 ASP A O 1
ATOM 1657 N N . ASP A 1 204 ? 1.901 -20.921 -18.031 1.00 76.44 204 ASP A N 1
ATOM 1658 C CA . ASP A 1 204 ? 0.754 -20.040 -18.288 1.00 76.44 204 ASP A CA 1
ATOM 1659 C C . ASP A 1 204 ? 1.067 -18.549 -18.069 1.00 76.44 204 ASP A C 1
ATOM 1661 O O . ASP A 1 204 ? 0.356 -17.818 -17.372 1.00 76.44 204 ASP A O 1
ATOM 1665 N N . ILE A 1 205 ? 2.157 -18.060 -18.657 1.00 73.25 205 ILE A N 1
ATOM 1666 C CA . ILE A 1 205 ? 2.406 -16.619 -18.739 1.00 73.25 205 ILE A CA 1
ATOM 1667 C C . ILE A 1 205 ? 2.090 -16.210 -20.170 1.00 73.25 205 ILE A C 1
ATOM 1669 O O . ILE A 1 205 ? 2.938 -16.458 -21.036 1.00 73.25 205 ILE A O 1
ATOM 1673 N N . PRO A 1 206 ? 0.916 -15.602 -20.429 1.00 65.88 206 PRO A N 1
ATOM 1674 C CA . PRO A 1 206 ? 0.584 -15.150 -21.767 1.00 65.88 206 PRO A CA 1
ATOM 1675 C C . PRO A 1 206 ? 1.684 -14.201 -22.244 1.00 65.88 206 PRO A C 1
ATOM 1677 O O . PRO A 1 206 ? 2.027 -13.225 -21.563 1.00 65.88 206 PRO A O 1
ATOM 1680 N N . GLU A 1 207 ? 2.265 -14.514 -23.402 1.00 66.31 207 GLU A N 1
ATOM 1681 C CA . GLU A 1 207 ? 2.965 -13.500 -24.181 1.00 66.31 207 GLU A CA 1
ATOM 1682 C C . GLU A 1 207 ? 1.973 -12.372 -24.409 1.00 66.31 207 GLU A C 1
ATOM 1684 O O . GLU A 1 207 ? 0.786 -12.618 -24.641 1.00 66.31 207 GLU A O 1
ATOM 1689 N N . LEU A 1 208 ? 2.419 -11.134 -24.219 1.00 61.03 208 LEU A N 1
ATOM 1690 C CA . LEU A 1 208 ? 1.475 -10.045 -24.332 1.00 61.03 208 LEU A CA 1
ATOM 1691 C C . LEU A 1 208 ? 0.984 -9.977 -25.769 1.00 61.03 208 LEU A C 1
ATOM 1693 O O . LEU A 1 208 ? 1.755 -9.659 -26.671 1.00 61.03 208 LEU A O 1
ATOM 1697 N N . ASP A 1 209 ? -0.321 -10.153 -25.932 1.00 50.62 209 ASP A N 1
ATOM 1698 C CA . ASP A 1 209 ? -1.055 -9.422 -26.948 1.00 50.62 209 ASP A CA 1
ATOM 1699 C C . ASP A 1 209 ? -1.011 -7.951 -26.504 1.00 50.62 209 ASP A C 1
ATOM 1701 O O . ASP A 1 209 ? -1.850 -7.474 -25.735 1.00 50.62 209 ASP A O 1
ATOM 1705 N N . TYR A 1 210 ? 0.113 -7.282 -26.793 1.00 52.62 210 TYR A N 1
ATOM 1706 C CA . TYR A 1 210 ? 0.339 -5.876 -26.472 1.00 52.62 210 TYR A CA 1
ATOM 1707 C C . TYR A 1 210 ? -0.694 -5.052 -27.229 1.00 52.62 210 TYR A C 1
ATOM 1709 O O . TYR A 1 210 ? -0.460 -4.624 -28.353 1.00 52.62 210 TYR A O 1
ATOM 1717 N N . ASP A 1 211 ? -1.838 -4.823 -26.586 1.00 56.03 211 ASP A N 1
ATOM 1718 C CA . ASP A 1 211 ? -2.768 -3.784 -26.984 1.00 56.03 211 ASP A CA 1
ATOM 1719 C C . ASP A 1 211 ? -2.370 -2.483 -26.263 1.00 56.03 211 ASP A C 1
ATOM 1721 O O . ASP A 1 211 ? -2.657 -2.320 -25.068 1.00 56.03 211 ASP A O 1
ATOM 1725 N N . PRO A 1 212 ? -1.716 -1.525 -26.950 1.00 51.41 212 PRO A N 1
ATOM 1726 C CA . PRO A 1 212 ? -1.398 -0.219 -26.380 1.00 51.41 212 PRO A CA 1
ATOM 1727 C C . PRO A 1 212 ? -2.644 0.528 -25.865 1.00 51.41 212 PRO A C 1
ATOM 1729 O O . PRO A 1 212 ? -2.508 1.435 -25.042 1.00 51.41 212 PRO A O 1
ATOM 1732 N N . LYS A 1 213 ? -3.860 0.128 -26.277 1.00 49.94 213 LYS A N 1
ATOM 1733 C CA . LYS A 1 213 ? -5.135 0.673 -25.792 1.00 49.94 213 LYS A CA 1
ATOM 1734 C C . LYS A 1 213 ? -5.663 -0.008 -24.528 1.00 49.94 213 LYS A C 1
ATOM 1736 O O . LYS A 1 213 ? -6.419 0.627 -23.803 1.00 49.94 213 LYS A O 1
ATOM 1741 N N . ALA A 1 214 ? -5.238 -1.224 -24.176 1.00 53.41 214 ALA A N 1
ATOM 1742 C CA . ALA A 1 214 ? -5.741 -1.929 -22.986 1.00 53.41 214 ALA A CA 1
ATOM 1743 C C . ALA A 1 214 ? -5.307 -1.281 -21.654 1.00 53.41 214 ALA A C 1
ATOM 1745 O O . ALA A 1 214 ? -5.896 -1.528 -20.600 1.00 53.41 214 ALA A O 1
ATOM 1746 N N . ARG A 1 215 ? -4.293 -0.404 -21.679 1.00 49.16 215 ARG A N 1
ATOM 1747 C CA . ARG A 1 215 ? -3.954 0.465 -20.537 1.00 49.16 215 ARG A CA 1
ATOM 1748 C C . ARG A 1 215 ? -4.888 1.666 -20.392 1.00 49.16 215 ARG A C 1
ATOM 1750 O O . ARG A 1 215 ? -4.916 2.275 -19.318 1.00 49.16 215 ARG A O 1
ATOM 1757 N N . GLU A 1 216 ? -5.658 2.013 -21.419 1.00 50.44 216 GLU A N 1
ATOM 1758 C CA . GLU A 1 216 ? -6.714 3.001 -21.279 1.00 50.44 216 GLU A CA 1
ATOM 1759 C C . GLU A 1 216 ? -7.937 2.362 -20.623 1.00 50.44 216 GLU A C 1
ATOM 1761 O O . GLU A 1 216 ? -8.768 1.724 -21.254 1.00 50.44 216 GLU A O 1
ATOM 1766 N N . ARG A 1 217 ? -8.074 2.678 -19.330 1.00 45.69 217 ARG A N 1
ATOM 1767 C CA . ARG A 1 217 ? -9.308 2.589 -18.543 1.00 45.69 217 ARG A CA 1
ATOM 1768 C C . ARG A 1 217 ? -9.678 1.159 -18.143 1.00 45.69 217 ARG A C 1
ATOM 1770 O O . ARG A 1 217 ? -10.621 0.574 -18.659 1.00 45.69 217 ARG A O 1
ATOM 1777 N N . VAL A 1 218 ? -9.119 0.723 -17.009 1.00 45.53 218 VAL A N 1
ATOM 1778 C CA . VAL A 1 218 ? -10.044 0.184 -15.998 1.00 45.53 218 VAL A CA 1
ATOM 1779 C C . VAL A 1 218 ? -11.110 1.272 -15.836 1.00 45.53 218 VAL A C 1
ATOM 1781 O O . VAL A 1 218 ? -10.727 2.403 -15.500 1.00 45.53 218 VAL A O 1
ATOM 1784 N N . PRO A 1 219 ? -12.386 1.022 -16.185 1.00 43.53 219 PRO A N 1
ATOM 1785 C CA . PRO A 1 219 ? -13.415 2.032 -16.051 1.00 43.53 219 PRO A CA 1
ATOM 1786 C C . PRO A 1 219 ? -13.343 2.529 -14.617 1.00 43.53 219 PRO A C 1
ATOM 1788 O O . PRO A 1 219 ? -13.369 1.750 -13.663 1.00 43.53 219 PRO A O 1
ATOM 1791 N N . LYS A 1 220 ? -13.137 3.840 -14.473 1.00 46.62 220 LYS A N 1
ATOM 1792 C CA . LYS A 1 220 ? -13.233 4.484 -13.169 1.00 46.62 220 LYS A CA 1
ATOM 1793 C C . LYS A 1 220 ? -14.590 4.031 -12.624 1.00 46.62 220 LYS A C 1
ATOM 1795 O O . LYS A 1 220 ? -15.553 4.169 -13.383 1.00 46.62 220 LYS A O 1
ATOM 1800 N N . PRO A 1 221 ? -14.667 3.436 -11.417 1.00 51.44 221 PRO A N 1
ATOM 1801 C CA . PRO A 1 221 ? -15.945 2.988 -10.882 1.00 51.44 221 PRO A CA 1
ATOM 1802 C C . PRO A 1 221 ? -16.932 4.135 -11.051 1.00 51.44 221 PRO A C 1
ATOM 1804 O O . PRO A 1 221 ? -16.546 5.291 -10.820 1.00 51.44 221 PRO A O 1
ATOM 1807 N N . GLU A 1 222 ? -18.126 3.826 -11.563 1.00 51.75 222 GLU A N 1
ATOM 1808 C CA . GLU A 1 222 ? -19.116 4.854 -11.859 1.00 51.75 222 GLU A CA 1
ATOM 1809 C C . GLU A 1 222 ? -19.229 5.800 -10.660 1.00 51.75 222 GLU A C 1
ATOM 1811 O O . GLU A 1 222 ? -19.151 5.341 -9.511 1.00 51.75 222 GLU A O 1
ATOM 1816 N N . PRO A 1 223 ? -19.309 7.122 -10.896 1.00 57.91 223 PRO A N 1
ATOM 1817 C CA . PRO A 1 223 ? -19.386 8.078 -9.809 1.00 57.91 223 PRO A CA 1
ATOM 1818 C C . PRO A 1 223 ? -20.571 7.692 -8.928 1.00 57.91 223 PRO A C 1
ATOM 1820 O O . PRO A 1 223 ? -21.722 7.807 -9.344 1.00 57.91 223 PRO A O 1
ATOM 1823 N N . ARG A 1 224 ? -20.276 7.205 -7.716 1.00 62.06 224 ARG A N 1
ATOM 1824 C CA . ARG A 1 224 ? -21.307 6.942 -6.714 1.00 62.06 224 ARG A CA 1
ATOM 1825 C C . ARG A 1 224 ? -22.085 8.244 -6.550 1.00 62.06 224 ARG A C 1
ATOM 1827 O O . ARG A 1 224 ? -21.477 9.314 -6.452 1.00 62.06 224 ARG A O 1
ATOM 1834 N N . GLY A 1 225 ? -23.413 8.155 -6.595 1.00 71.94 225 GLY A N 1
ATOM 1835 C CA . GLY A 1 225 ? -24.282 9.300 -6.346 1.00 71.94 225 GLY A CA 1
ATOM 1836 C C . GLY A 1 225 ? -23.960 9.968 -5.001 1.00 71.94 225 GLY A C 1
ATOM 1837 O O . GLY A 1 225 ? -23.188 9.423 -4.206 1.00 71.94 225 GLY A O 1
ATOM 1838 N N . PRO A 1 226 ? -24.521 11.158 -4.729 1.00 80.81 226 PRO A N 1
ATOM 1839 C CA . PRO A 1 226 ? -24.327 11.825 -3.445 1.00 80.81 226 PRO A CA 1
ATOM 1840 C C . PRO A 1 226 ? -24.628 10.852 -2.299 1.00 80.81 226 PRO A C 1
ATOM 1842 O O . PRO A 1 226 ? -25.729 10.316 -2.213 1.00 80.81 226 PRO A O 1
ATOM 1845 N N . LEU A 1 227 ? -23.630 10.603 -1.448 1.00 92.56 227 LEU A N 1
ATOM 1846 C CA . LEU A 1 227 ? -23.770 9.672 -0.332 1.00 92.56 227 LEU A CA 1
ATOM 1847 C C . LEU A 1 227 ? -24.503 10.363 0.817 1.00 92.56 227 LEU A C 1
ATOM 1849 O O . LEU A 1 227 ? -24.208 11.519 1.143 1.00 92.56 227 LEU A O 1
ATOM 1853 N N . THR A 1 228 ? -25.402 9.632 1.465 1.00 96.69 228 THR A N 1
ATOM 1854 C CA . THR A 1 228 ? -26.047 10.062 2.707 1.00 96.69 228 THR A CA 1
ATOM 1855 C C . THR A 1 228 ? -25.542 9.196 3.848 1.00 96.69 228 THR A C 1
ATOM 1857 O O . THR A 1 228 ? -25.402 7.986 3.710 1.00 96.69 228 THR A O 1
ATOM 1860 N N . SER A 1 229 ? -25.237 9.836 4.968 1.00 97.44 229 SER A N 1
ATOM 1861 C CA . SER A 1 229 ? -24.973 9.203 6.250 1.00 97.44 229 SER A CA 1
ATOM 1862 C C . SER A 1 229 ? -25.964 9.713 7.286 1.00 97.44 229 SER A C 1
ATOM 1864 O O . SER A 1 229 ? -26.444 10.843 7.169 1.00 97.44 229 SER A O 1
ATOM 1866 N N . ALA A 1 230 ? -26.215 8.928 8.323 1.00 98.38 230 ALA A N 1
ATOM 1867 C CA . ALA A 1 230 ? -27.047 9.328 9.446 1.00 98.38 230 ALA A CA 1
ATOM 1868 C C . ALA A 1 230 ? -26.445 8.864 10.774 1.00 98.38 230 ALA A C 1
ATOM 1870 O O . ALA A 1 230 ? -25.669 7.913 10.799 1.00 98.38 230 ALA A O 1
ATOM 1871 N N . GLY A 1 231 ? -26.756 9.573 11.858 1.00 98.25 231 GLY A N 1
ATOM 1872 C CA . GLY A 1 231 ? -26.243 9.267 13.190 1.00 98.25 231 GLY A CA 1
ATOM 1873 C C . GLY A 1 231 ? -26.919 10.073 14.295 1.00 98.25 231 GLY A C 1
ATOM 1874 O O . GLY A 1 231 ? -27.797 10.900 14.020 1.00 98.25 231 GLY A O 1
ATOM 1875 N N . PHE A 1 232 ? -26.486 9.861 15.537 1.00 98.44 232 PHE A N 1
ATOM 1876 C CA . PHE A 1 232 ? -27.092 10.474 16.721 1.00 98.44 232 PHE A CA 1
ATOM 1877 C C . PHE A 1 232 ? -26.158 11.438 17.450 1.00 98.44 232 PHE A C 1
ATOM 1879 O O . PHE A 1 232 ? -25.015 11.116 17.758 1.00 98.44 232 PHE A O 1
ATOM 1886 N N . LEU A 1 233 ? -26.687 12.605 17.811 1.00 98.12 233 LEU A N 1
ATOM 1887 C CA . LEU A 1 233 ? -26.190 13.408 18.918 1.00 98.12 233 LEU A CA 1
ATOM 1888 C C . LEU A 1 233 ? -26.861 12.900 20.198 1.00 98.12 233 LEU A C 1
ATOM 1890 O O . LEU A 1 233 ? -28.064 13.077 20.383 1.00 98.12 233 LEU A O 1
ATOM 1894 N N . ILE A 1 234 ? -26.088 12.247 21.060 1.00 97.50 234 ILE A N 1
ATOM 1895 C CA . ILE A 1 234 ? -26.609 11.599 22.266 1.00 97.50 234 ILE A CA 1
ATOM 1896 C C . ILE A 1 234 ? -26.255 12.441 23.477 1.00 97.50 234 ILE A C 1
ATOM 1898 O O . ILE A 1 234 ? -25.074 12.640 23.772 1.00 97.50 234 ILE A O 1
ATOM 1902 N N . LYS A 1 235 ? -27.286 12.885 24.190 1.00 97.25 235 LYS A N 1
ATOM 1903 C CA . LYS A 1 235 ? -27.187 13.568 25.470 1.00 97.25 235 LYS A CA 1
ATOM 1904 C C . LYS A 1 235 ? -27.807 12.681 26.547 1.00 97.25 235 LYS A C 1
ATOM 1906 O O . LYS A 1 235 ? -28.950 12.264 26.417 1.00 97.25 235 LYS A O 1
ATOM 1911 N N . SER A 1 236 ? -27.048 12.384 27.596 1.00 95.94 236 SER A N 1
ATOM 1912 C CA . SER A 1 236 ? -27.489 11.583 28.742 1.00 95.94 236 SER A CA 1
ATOM 1913 C C . SER A 1 236 ? -27.208 12.376 30.017 1.00 95.94 236 SER A C 1
ATOM 1915 O O . SER A 1 236 ? -26.049 12.633 30.362 1.00 95.94 236 SER A O 1
ATOM 1917 N N . ALA A 1 237 ? -28.273 12.832 30.680 1.00 94.69 237 ALA A N 1
ATOM 1918 C CA . ALA A 1 237 ? -28.238 13.915 31.662 1.00 94.69 237 ALA A CA 1
ATOM 1919 C C . ALA A 1 237 ? -27.511 15.162 31.100 1.00 94.69 237 ALA A C 1
ATOM 1921 O O . ALA A 1 237 ? -27.957 15.741 30.111 1.00 94.69 237 ALA A O 1
ATOM 1922 N N . ASP A 1 238 ? -26.380 15.566 31.686 1.00 95.12 238 ASP A N 1
ATOM 1923 C CA . ASP A 1 238 ? -25.606 16.751 31.272 1.00 95.12 238 ASP A CA 1
ATOM 1924 C C . ASP A 1 238 ? -24.365 16.423 30.421 1.00 95.12 238 ASP A C 1
ATOM 1926 O O . ASP A 1 238 ? -23.531 17.296 30.160 1.00 95.12 238 ASP A O 1
ATOM 1930 N N . LEU A 1 239 ? -24.214 15.165 29.998 1.00 96.38 239 LEU A N 1
ATOM 1931 C CA . LEU A 1 239 ? -23.053 14.698 29.242 1.00 96.38 239 LEU A CA 1
ATOM 1932 C C . LEU A 1 239 ? -23.439 14.246 27.837 1.00 96.38 239 LEU A C 1
ATOM 1934 O O . LEU A 1 239 ? -24.547 13.773 27.594 1.00 96.38 239 LEU A O 1
ATOM 1938 N N . TYR A 1 240 ? -22.477 14.343 26.929 1.00 97.62 240 TYR A N 1
ATOM 1939 C CA . TYR A 1 240 ? -22.577 13.870 25.558 1.00 97.62 240 TYR A CA 1
ATOM 1940 C C . TYR A 1 240 ? -21.672 12.668 25.339 1.00 97.62 240 TYR A C 1
ATOM 1942 O O . TYR A 1 240 ? -20.534 12.660 25.813 1.00 97.62 240 TYR A O 1
ATOM 1950 N N . LEU A 1 241 ? -22.161 11.686 24.584 1.00 97.06 241 LEU A N 1
ATOM 1951 C CA . LEU A 1 241 ? -21.327 10.589 24.107 1.00 97.06 241 LEU A CA 1
ATOM 1952 C C . LEU A 1 241 ? -20.536 11.039 22.876 1.00 97.06 241 LEU A C 1
ATOM 1954 O O . LEU A 1 241 ? -21.111 11.476 21.878 1.00 97.06 241 LEU A O 1
ATOM 1958 N N . VAL A 1 242 ? -19.217 10.890 22.940 1.00 97.50 242 VAL A N 1
ATOM 1959 C CA . VAL A 1 242 ? -18.310 11.034 21.798 1.00 97.50 242 VAL A CA 1
ATOM 1960 C C . VAL A 1 242 ? -17.487 9.762 21.630 1.00 97.50 242 VAL A C 1
ATOM 1962 O O . VAL A 1 242 ? -17.132 9.100 22.607 1.00 97.50 242 VAL A O 1
ATOM 1965 N N . CYS A 1 243 ? -17.161 9.439 20.384 1.00 97.06 243 CYS A N 1
ATOM 1966 C CA . CYS A 1 243 ? -16.411 8.245 20.014 1.00 97.06 243 CYS A CA 1
ATOM 1967 C C . CYS A 1 243 ? -15.156 8.640 19.234 1.00 97.06 243 CYS A C 1
ATOM 1969 O O . CYS A 1 243 ? -15.211 9.535 18.392 1.00 97.06 243 CYS A O 1
ATOM 1971 N N . HIS A 1 244 ? -14.023 8.013 19.511 1.00 96.56 244 HIS A N 1
ATOM 1972 C CA . HIS A 1 244 ? -12.768 8.288 18.824 1.00 96.56 244 HIS A CA 1
ATOM 1973 C C . HIS A 1 244 ? -12.658 7.409 17.578 1.00 96.56 244 HIS A C 1
ATOM 1975 O O . HIS A 1 244 ? -12.722 6.187 17.673 1.00 96.56 244 HIS A O 1
ATOM 1981 N N . ALA A 1 245 ? -12.502 8.037 16.412 1.00 95.25 245 ALA A N 1
ATOM 1982 C CA . ALA A 1 245 ? -12.306 7.324 15.160 1.00 95.25 245 ALA A CA 1
ATOM 1983 C C . ALA A 1 245 ? -10.914 6.688 15.129 1.00 95.25 245 ALA A C 1
ATOM 1985 O O . ALA A 1 245 ? -9.898 7.392 15.244 1.00 95.25 245 ALA A O 1
ATOM 1986 N N . THR A 1 246 ? -10.875 5.372 14.924 1.00 92.50 246 THR A N 1
ATOM 1987 C CA . THR A 1 246 ? -9.643 4.593 14.958 1.00 92.50 246 THR A CA 1
ATOM 1988 C C . THR A 1 246 ? -8.631 5.127 13.962 1.00 92.50 246 THR A C 1
ATOM 1990 O O . THR A 1 246 ? -8.884 5.293 12.764 1.00 92.50 246 THR A O 1
ATOM 1993 N N . ASN A 1 247 ? -7.447 5.440 14.479 1.00 84.31 247 ASN A N 1
ATOM 1994 C CA . ASN A 1 247 ? -6.375 6.027 13.697 1.00 84.31 247 ASN A CA 1
ATOM 1995 C C . ASN A 1 247 ? -4.998 5.550 14.191 1.00 84.31 247 ASN A C 1
ATOM 1997 O O . ASN A 1 247 ? -4.876 4.584 14.934 1.00 84.31 247 ASN A O 1
ATOM 2001 N N . ARG A 1 248 ? -3.918 6.183 13.715 1.00 67.69 248 ARG A N 1
ATOM 2002 C CA . ARG A 1 248 ? -2.539 5.788 14.064 1.00 67.69 248 ARG A CA 1
ATOM 2003 C C . ARG A 1 248 ? -2.118 6.133 15.488 1.00 67.69 248 ARG A C 1
ATOM 2005 O O . ARG A 1 248 ? -1.106 5.611 15.950 1.00 67.69 248 ARG A O 1
ATOM 2012 N N . LYS A 1 249 ? -2.765 7.111 16.109 1.00 78.94 249 LYS A N 1
ATOM 2013 C CA . LYS A 1 249 ? -2.369 7.674 17.394 1.00 78.94 249 LYS A CA 1
ATOM 2014 C C . LYS A 1 249 ? -3.300 7.140 18.479 1.00 78.94 249 LYS A C 1
ATOM 2016 O O . LYS A 1 249 ? -4.487 6.978 18.215 1.00 78.94 249 LYS A O 1
ATOM 2021 N N . PRO A 1 250 ? -2.776 6.904 19.694 1.00 81.94 250 PRO A N 1
ATOM 2022 C CA . PRO A 1 250 ? -3.627 6.656 20.844 1.00 81.94 250 PRO A CA 1
ATOM 2023 C C . PRO A 1 250 ? -4.637 7.801 21.014 1.00 81.94 250 PRO A C 1
ATOM 2025 O O . PRO A 1 250 ? -4.237 8.957 20.820 1.00 81.94 250 PRO A O 1
ATOM 2028 N N . PRO A 1 251 ? -5.886 7.500 21.408 1.00 84.44 251 PRO A N 1
ATOM 2029 C CA . PRO A 1 251 ? -6.908 8.510 21.633 1.00 84.44 251 PRO A CA 1
ATOM 2030 C C . PRO A 1 251 ? -6.437 9.584 22.613 1.00 84.44 251 PRO A C 1
ATOM 2032 O O . PRO A 1 251 ? -5.994 9.288 23.726 1.00 84.44 251 PRO A O 1
ATOM 2035 N N . ALA A 1 252 ? -6.563 10.845 22.216 1.00 87.00 252 ALA A N 1
ATOM 2036 C CA . ALA A 1 252 ? -6.335 11.997 23.073 1.00 87.00 252 ALA A CA 1
ATOM 2037 C C . ALA A 1 252 ? -7.493 12.983 22.926 1.00 87.00 252 ALA A C 1
ATOM 2039 O O . ALA A 1 252 ? -7.992 13.218 21.831 1.00 87.00 252 ALA A O 1
ATOM 2040 N N . ALA A 1 253 ? -7.903 13.633 24.016 1.00 81.00 253 ALA A N 1
ATOM 2041 C CA . ALA A 1 253 ? -9.018 14.586 23.976 1.00 81.00 253 ALA A CA 1
ATOM 2042 C C . ALA A 1 253 ? -8.804 15.754 22.987 1.00 81.00 253 ALA A C 1
ATOM 2044 O O . ALA A 1 253 ? -9.743 16.425 22.588 1.00 81.00 253 ALA A O 1
ATOM 2045 N N . THR A 1 254 ? -7.571 16.026 22.567 1.00 83.88 254 THR A N 1
ATOM 2046 C CA . THR A 1 254 ? -7.238 17.170 21.708 1.00 83.88 254 THR A CA 1
ATOM 2047 C C . THR A 1 254 ? -6.763 16.775 20.313 1.00 83.88 254 THR A C 1
ATOM 2049 O O . THR A 1 254 ? -6.325 17.640 19.554 1.00 83.88 254 THR A O 1
ATOM 2052 N N . ASP A 1 255 ? -6.833 15.494 19.940 1.00 86.12 255 ASP A N 1
ATOM 2053 C CA . ASP A 1 255 ? -6.372 15.044 18.621 1.00 86.12 255 ASP A CA 1
ATOM 2054 C C . ASP A 1 255 ? -7.335 15.384 17.472 1.00 86.12 255 ASP A C 1
ATOM 2056 O O . ASP A 1 255 ? -6.973 15.225 16.304 1.00 86.12 255 ASP A O 1
ATOM 2060 N N . GLY A 1 256 ? -8.538 15.876 17.791 1.00 87.31 256 GLY A N 1
ATOM 2061 C CA . GLY A 1 256 ? -9.553 16.254 16.812 1.00 87.31 256 GLY A CA 1
ATOM 2062 C C . GLY A 1 256 ? -10.122 15.075 16.023 1.00 87.31 256 GLY A C 1
ATOM 2063 O O . GLY A 1 256 ? -10.656 15.303 14.939 1.00 87.31 256 GLY A O 1
ATOM 2064 N N . SER A 1 257 ? -9.972 13.846 16.525 1.00 93.62 257 SER A N 1
ATOM 2065 C CA . SER A 1 257 ? -10.413 12.600 15.882 1.00 93.62 257 SER A CA 1
ATOM 2066 C C . SER A 1 257 ? -11.665 12.006 16.532 1.00 93.62 257 SER A C 1
ATOM 2068 O O . SER A 1 257 ? -12.074 10.895 16.202 1.00 93.62 257 SER A O 1
ATOM 2070 N N . TRP A 1 258 ? -12.302 12.754 17.435 1.00 96.94 258 TRP A N 1
ATOM 2071 C CA . TRP A 1 258 ? -13.561 12.365 18.060 1.00 96.94 258 TRP A CA 1
ATOM 2072 C C . TRP A 1 258 ? -14.766 12.745 17.198 1.00 96.94 258 TRP A C 1
ATOM 2074 O O . TRP A 1 258 ? -14.746 13.707 16.422 1.00 96.94 258 TRP A O 1
ATOM 2084 N N . THR A 1 259 ? -15.842 11.981 17.327 1.00 97.38 259 THR A N 1
ATOM 2085 C CA . THR A 1 259 ? -17.037 12.116 16.506 1.00 97.38 259 THR A CA 1
ATOM 2086 C C . THR A 1 259 ? -18.294 11.611 17.212 1.00 97.38 259 THR A C 1
ATOM 2088 O O . THR A 1 259 ? -18.220 10.998 18.274 1.00 97.38 259 THR A O 1
ATOM 2091 N N . ILE A 1 260 ? -19.459 11.895 16.630 1.00 98.06 260 ILE A N 1
ATOM 2092 C CA . ILE A 1 260 ? -20.701 11.184 16.952 1.00 98.06 260 ILE A CA 1
ATOM 2093 C C . ILE A 1 260 ? -20.766 9.859 16.187 1.00 98.06 260 ILE A C 1
ATOM 2095 O O . ILE A 1 260 ? -20.200 9.766 15.091 1.00 98.06 260 ILE A O 1
ATOM 2099 N N . SER A 1 261 ? -21.513 8.892 16.722 1.00 97.50 261 SER A N 1
ATOM 2100 C CA . SER A 1 261 ? -21.820 7.664 15.988 1.00 97.50 261 SER A CA 1
ATOM 2101 C C . SER A 1 261 ? -22.660 7.974 14.744 1.00 97.50 261 SER A C 1
ATOM 2103 O O . SER A 1 261 ? -23.613 8.760 14.825 1.00 97.50 261 SER A O 1
ATOM 2105 N N . LYS A 1 262 ? -22.246 7.446 13.585 1.00 97.88 262 LYS A N 1
ATOM 2106 C CA . LYS A 1 262 ? -22.868 7.658 12.267 1.00 97.88 262 LYS A CA 1
ATOM 2107 C C . LYS A 1 262 ? -22.239 6.735 11.209 1.00 97.88 262 LYS A C 1
ATOM 2109 O O . LYS A 1 262 ? -21.015 6.656 11.106 1.00 97.88 262 LYS A O 1
ATOM 2114 N N . GLY A 1 263 ? -23.037 6.323 10.232 1.00 96.75 263 GLY A N 1
ATOM 2115 C CA . GLY A 1 263 ? -22.526 5.660 9.028 1.00 96.75 263 GLY A CA 1
ATOM 2116 C C . GLY A 1 263 ? -23.421 5.849 7.815 1.00 96.75 263 GLY A C 1
ATOM 2117 O O . GLY A 1 263 ? -24.183 6.815 7.762 1.00 96.75 263 GLY A O 1
ATOM 2118 N N . ILE A 1 264 ? -23.179 5.092 6.744 1.00 96.38 264 ILE A N 1
ATOM 2119 C CA . ILE A 1 264 ? -23.840 5.285 5.438 1.00 96.38 264 ILE A CA 1
ATOM 2120 C C . ILE A 1 264 ? -25.273 4.751 5.516 1.00 96.38 264 ILE A C 1
ATOM 2122 O O . ILE A 1 264 ? -25.508 3.750 6.170 1.00 96.38 264 ILE A O 1
ATOM 2126 N N . VAL A 1 265 ? -26.214 5.445 4.871 1.00 96.81 265 VAL A N 1
ATOM 2127 C CA . VAL A 1 265 ? -27.592 4.962 4.710 1.00 96.81 265 VAL A CA 1
ATOM 2128 C C . VAL A 1 265 ? -27.627 4.001 3.527 1.00 96.81 265 VAL A C 1
ATOM 2130 O O . VAL A 1 265 ? -27.304 4.410 2.404 1.00 96.81 265 VAL A O 1
ATOM 2133 N N . ASP A 1 266 ? -28.013 2.756 3.782 1.00 94.88 266 ASP A N 1
ATOM 2134 C CA . ASP A 1 266 ? -28.183 1.736 2.750 1.00 94.88 266 ASP A CA 1
ATOM 2135 C C . ASP A 1 266 ? -29.455 1.959 1.913 1.00 94.88 266 ASP A C 1
ATOM 2137 O O . ASP A 1 266 ? -30.302 2.803 2.207 1.00 94.88 266 ASP A O 1
ATOM 2141 N N . ALA A 1 267 ? -29.563 1.251 0.785 1.00 92.81 267 ALA A N 1
ATOM 2142 C CA . ALA A 1 267 ? -30.617 1.495 -0.204 1.00 92.81 267 ALA A CA 1
ATOM 2143 C C . ALA A 1 267 ? -32.028 1.113 0.285 1.00 92.81 267 ALA A C 1
ATOM 2145 O O . ALA A 1 267 ? -33.015 1.607 -0.264 1.00 92.81 267 ALA A O 1
ATOM 2146 N N . ASP A 1 268 ? -32.118 0.227 1.272 1.00 94.88 268 ASP A N 1
ATOM 2147 C CA . ASP A 1 268 ? -33.338 -0.384 1.799 1.00 94.88 268 ASP A CA 1
ATOM 2148 C C . ASP A 1 268 ? -33.700 0.074 3.221 1.00 94.88 268 ASP A C 1
ATOM 2150 O O . ASP A 1 268 ? -34.650 -0.450 3.801 1.00 94.88 268 ASP A O 1
ATOM 2154 N N . GLU A 1 269 ? -33.015 1.088 3.757 1.00 96.25 269 GLU A N 1
ATOM 2155 C CA . GLU A 1 269 ? -33.293 1.639 5.086 1.00 96.25 269 GLU A CA 1
ATOM 2156 C C . GLU A 1 269 ? -33.565 3.151 5.063 1.00 96.25 269 GLU A C 1
ATOM 2158 O O . GLU A 1 269 ? -33.113 3.911 4.200 1.00 96.25 269 GLU A O 1
ATOM 2163 N N . THR A 1 270 ? -34.328 3.617 6.049 1.00 96.81 270 THR A N 1
ATOM 2164 C CA . THR A 1 270 ? -34.490 5.048 6.307 1.00 96.81 270 THR A CA 1
ATOM 2165 C C . THR A 1 270 ? -33.261 5.612 7.030 1.00 96.81 270 THR A C 1
ATOM 2167 O O . THR A 1 270 ? -32.556 4.890 7.735 1.00 96.81 270 THR A O 1
ATOM 2170 N N . PRO A 1 271 ? -33.005 6.932 6.962 1.00 97.69 271 PRO A N 1
ATOM 2171 C CA . PRO A 1 271 ? -31.876 7.518 7.682 1.00 97.69 271 PRO A CA 1
ATOM 2172 C C . PRO A 1 271 ? -31.917 7.316 9.205 1.00 97.69 271 PRO A C 1
ATOM 2174 O O . PRO A 1 271 ? -30.868 7.210 9.831 1.00 97.69 271 PRO A O 1
ATOM 2177 N N . ILE A 1 272 ? -33.100 7.261 9.824 1.00 97.62 272 ILE A N 1
ATOM 2178 C CA . ILE A 1 272 ? -33.197 6.986 11.263 1.00 97.62 272 ILE A CA 1
ATOM 2179 C C . ILE A 1 272 ? -32.885 5.517 11.580 1.00 97.62 272 ILE A C 1
ATOM 2181 O O . ILE A 1 272 ? -32.238 5.240 12.584 1.00 97.62 272 ILE A O 1
ATOM 2185 N N . GLU A 1 273 ? -33.278 4.579 10.715 1.00 97.44 273 GLU A N 1
ATOM 2186 C CA . GLU A 1 273 ? -32.907 3.166 10.855 1.00 97.44 273 GLU A CA 1
ATOM 2187 C C . GLU A 1 273 ? -31.399 2.972 10.716 1.00 97.44 273 GLU A C 1
ATOM 2189 O O . GLU A 1 273 ? -30.813 2.318 11.579 1.00 97.44 273 GLU A O 1
ATOM 2194 N N . ALA A 1 274 ? -30.777 3.641 9.739 1.00 97.94 274 ALA A N 1
ATOM 2195 C CA . ALA A 1 274 ? -29.326 3.687 9.595 1.00 97.94 274 ALA A CA 1
ATOM 2196 C C . ALA A 1 274 ? -28.660 4.214 10.873 1.00 97.94 274 ALA A C 1
ATOM 2198 O O . ALA A 1 274 ? -27.751 3.591 11.404 1.00 97.94 274 ALA A O 1
ATOM 2199 N N . ALA A 1 275 ? -29.150 5.325 11.438 1.00 98.25 275 ALA A N 1
ATOM 2200 C CA . ALA A 1 275 ? -28.606 5.871 12.682 1.00 98.25 275 ALA A CA 1
ATOM 2201 C C . ALA A 1 275 ? -28.711 4.884 13.865 1.00 98.25 275 ALA A C 1
ATOM 2203 O O . ALA A 1 275 ? -27.797 4.823 14.684 1.00 98.25 275 ALA A O 1
ATOM 2204 N N . ILE A 1 276 ? -29.798 4.105 13.962 1.00 97.81 276 ILE A N 1
ATOM 2205 C CA . ILE A 1 276 ? -29.985 3.074 15.003 1.00 97.81 276 ILE A CA 1
ATOM 2206 C C . ILE A 1 276 ? -29.037 1.891 14.790 1.00 97.81 276 ILE A C 1
ATOM 2208 O O . ILE A 1 276 ? -28.434 1.422 15.756 1.00 97.81 276 ILE A O 1
ATOM 2212 N N . ARG A 1 277 ? -28.906 1.411 13.547 1.00 97.81 277 ARG A N 1
ATOM 2213 C CA . ARG A 1 277 ? -27.987 0.325 13.181 1.00 97.81 277 ARG A CA 1
ATOM 2214 C C . ARG A 1 277 ? -26.548 0.709 13.512 1.00 97.81 277 ARG A C 1
ATOM 2216 O O . ARG A 1 277 ? -25.879 -0.016 14.240 1.00 97.81 277 ARG A O 1
ATOM 2223 N N . GLU A 1 278 ? -26.127 1.882 13.057 1.00 98.12 278 GLU A N 1
ATOM 2224 C CA . GLU A 1 278 ? -24.779 2.408 13.270 1.00 98.12 278 GLU A CA 1
ATOM 2225 C C . GLU A 1 278 ? -24.495 2.611 14.756 1.00 98.12 278 GLU A C 1
ATOM 2227 O O . GLU A 1 278 ? -23.460 2.171 15.232 1.00 98.12 278 GLU A O 1
ATOM 2232 N N . LEU A 1 279 ? -25.439 3.154 15.538 1.00 97.12 279 LEU A N 1
ATOM 2233 C CA . LEU A 1 279 ? -25.261 3.278 16.988 1.00 97.12 279 LEU A CA 1
ATOM 2234 C C . LEU A 1 279 ? -24.960 1.931 17.655 1.00 97.12 279 LEU A C 1
ATOM 2236 O O . LEU A 1 279 ? -24.060 1.844 18.496 1.00 97.12 279 LEU A O 1
ATOM 2240 N N . LYS A 1 280 ? -25.683 0.881 17.264 1.00 96.00 280 LYS A N 1
ATOM 2241 C CA . LYS A 1 280 ? -25.454 -0.471 17.769 1.00 96.00 280 LYS A CA 1
ATOM 2242 C C . LYS A 1 280 ? -24.100 -1.019 17.318 1.00 96.00 280 LYS A C 1
ATOM 2244 O O . LYS A 1 280 ? -23.366 -1.547 18.146 1.00 96.00 280 LYS A O 1
ATOM 2249 N N . GLU A 1 281 ? -23.763 -0.888 16.039 1.00 96.19 281 GLU A N 1
ATOM 2250 C CA . GLU A 1 281 ? -22.516 -1.412 15.467 1.00 96.19 281 GLU A CA 1
ATOM 2251 C C . GLU A 1 281 ? -21.273 -0.708 16.021 1.00 96.19 281 GLU A C 1
ATOM 2253 O O . GLU A 1 281 ? -20.262 -1.357 16.284 1.00 96.19 281 GLU A O 1
ATOM 2258 N N . GLU A 1 282 ? -21.353 0.603 16.230 1.00 96.81 282 GLU A N 1
ATOM 2259 C CA . GLU A 1 282 ? -20.239 1.459 16.621 1.00 96.81 282 GLU A CA 1
ATOM 2260 C C . GLU A 1 282 ? -20.047 1.557 18.139 1.00 96.81 282 GLU A C 1
ATOM 2262 O O . GLU A 1 282 ? -18.926 1.775 18.593 1.00 96.81 282 GLU A O 1
ATOM 2267 N N . THR A 1 283 ? -21.109 1.412 18.937 1.00 95.69 283 THR A N 1
ATOM 2268 C CA . THR A 1 283 ? -21.037 1.617 20.398 1.00 95.69 283 THR A CA 1
ATOM 2269 C C . THR A 1 283 ? -21.546 0.442 21.229 1.00 95.69 283 THR A C 1
ATOM 2271 O O . THR A 1 283 ? -21.332 0.423 22.441 1.00 95.69 283 THR A O 1
ATOM 2274 N N . GLY A 1 284 ? -22.234 -0.521 20.613 1.00 94.19 284 GLY A N 1
ATOM 2275 C CA . GLY A 1 284 ? -22.900 -1.625 21.304 1.00 94.19 284 GLY A CA 1
ATOM 2276 C C . GLY A 1 284 ? -24.252 -1.260 21.928 1.00 94.19 284 GLY A C 1
ATOM 2277 O O . GLY A 1 284 ? -24.907 -2.139 22.480 1.00 94.19 284 GLY A O 1
ATOM 2278 N N . ILE A 1 285 ? -24.698 0.000 21.847 1.00 93.88 285 ILE A N 1
ATOM 2279 C CA . ILE A 1 285 ? -25.990 0.441 22.396 1.00 93.88 285 ILE A CA 1
ATOM 2280 C C . ILE A 1 285 ? -27.129 -0.051 21.493 1.00 93.88 285 ILE A C 1
ATOM 2282 O O . ILE A 1 285 ? -27.332 0.465 20.392 1.00 93.88 285 ILE A O 1
ATOM 2286 N N . ASP A 1 286 ? -27.910 -1.020 21.973 1.00 94.25 286 ASP A N 1
ATOM 2287 C CA . ASP A 1 286 ? -29.057 -1.571 21.248 1.00 94.25 286 ASP A CA 1
ATOM 2288 C C . ASP A 1 286 ? -30.380 -0.965 21.736 1.00 94.25 286 ASP A C 1
ATOM 2290 O O . ASP A 1 286 ? -31.078 -1.524 22.582 1.00 94.25 286 ASP A O 1
ATOM 2294 N N . LEU A 1 287 ? -30.763 0.177 21.153 1.00 93.81 287 LEU A N 1
ATOM 2295 C CA . LEU A 1 287 ? -32.008 0.870 21.512 1.00 93.81 287 LEU A CA 1
ATOM 2296 C C . LEU A 1 287 ? -33.268 0.010 21.326 1.00 93.81 287 LEU A C 1
ATOM 2298 O O . LEU A 1 287 ? -34.267 0.260 21.989 1.00 93.81 287 LEU A O 1
ATOM 2302 N N . LYS A 1 288 ? -33.256 -0.963 20.402 1.00 93.56 288 LYS A N 1
ATOM 2303 C CA . LYS A 1 288 ? -34.422 -1.813 20.098 1.00 93.56 288 LYS A CA 1
ATOM 2304 C C . LYS A 1 288 ? -34.445 -3.090 20.941 1.00 93.56 288 LYS A C 1
ATOM 2306 O O . LYS A 1 288 ? -35.522 -3.628 21.180 1.00 93.56 288 LYS A O 1
ATOM 2311 N N . GLY A 1 289 ? -33.276 -3.597 21.326 1.00 87.88 289 GLY A N 1
ATOM 2312 C CA . GLY A 1 289 ? -33.120 -4.861 22.046 1.00 87.88 289 GLY A CA 1
ATOM 2313 C C . GLY A 1 289 ? -33.164 -4.743 23.569 1.00 87.88 289 GLY A C 1
ATOM 2314 O O . GLY A 1 289 ? -33.348 -5.757 24.241 1.00 87.88 289 GLY A O 1
ATOM 2315 N N . GLU A 1 290 ? -33.007 -3.537 24.118 1.00 83.19 290 GLU A N 1
ATOM 2316 C CA . GLU A 1 290 ? -32.849 -3.320 25.556 1.00 83.19 290 GLU A CA 1
ATOM 2317 C C . GLU A 1 290 ? -33.961 -2.430 26.122 1.00 83.19 290 GLU A C 1
ATOM 2319 O O . GLU A 1 290 ? -33.956 -1.211 25.970 1.00 83.19 290 GLU A O 1
ATOM 2324 N N . GLU A 1 291 ? -34.911 -3.020 26.846 1.00 84.56 291 GLU A N 1
ATOM 2325 C CA . GLU A 1 291 ? -35.767 -2.251 27.756 1.00 84.56 291 GLU A CA 1
ATOM 2326 C C . GLU A 1 291 ? -34.902 -1.735 28.926 1.00 84.56 291 GLU A C 1
ATOM 2328 O O . GLU A 1 291 ? -34.189 -2.538 29.540 1.00 84.56 291 GLU A O 1
ATOM 2333 N N . PRO A 1 292 ? -34.920 -0.429 29.274 1.00 88.75 292 PRO A N 1
ATOM 2334 C CA . PRO A 1 292 ? -35.924 0.599 28.937 1.00 88.75 292 PRO A CA 1
ATOM 2335 C C . PRO A 1 292 ? -35.558 1.570 27.784 1.00 88.75 292 PRO A C 1
ATOM 2337 O O . PRO A 1 292 ? -36.201 2.613 27.623 1.00 88.75 292 PRO A O 1
ATOM 2340 N N . LEU A 1 293 ? -34.510 1.295 27.003 1.00 90.69 293 LEU A N 1
ATOM 2341 C CA . LEU A 1 293 ? -33.957 2.225 26.004 1.00 90.69 293 LEU A CA 1
ATOM 2342 C C . LEU A 1 293 ? -34.861 2.435 24.782 1.00 90.69 293 LEU A C 1
ATOM 2344 O O . LEU A 1 293 ? -34.721 3.442 24.090 1.00 90.69 293 LEU A O 1
ATOM 2348 N N . THR A 1 294 ? -35.820 1.543 24.541 1.00 91.88 294 THR A N 1
ATOM 2349 C CA . THR A 1 294 ? -36.802 1.653 23.446 1.00 91.88 294 THR A CA 1
ATOM 2350 C C . THR A 1 294 ? -37.575 2.971 23.484 1.00 91.88 294 THR A C 1
ATOM 2352 O O . THR A 1 294 ? -37.881 3.545 22.439 1.00 91.88 294 THR A O 1
ATOM 2355 N N . SER A 1 295 ? -37.821 3.505 24.684 1.00 93.19 295 SER A N 1
ATOM 2356 C CA . SER A 1 295 ? -38.473 4.802 24.899 1.00 93.19 295 SER A CA 1
ATOM 2357 C C . SER A 1 295 ? -37.663 6.012 24.408 1.00 93.19 295 SER A C 1
ATOM 2359 O O . SER A 1 295 ? -38.231 7.088 24.225 1.00 93.19 295 SER A O 1
ATOM 2361 N N . LEU A 1 296 ? -36.357 5.842 24.169 1.00 94.06 296 LEU A N 1
ATOM 2362 C CA . LEU A 1 296 ? -35.449 6.878 23.669 1.00 94.06 296 LEU A CA 1
ATOM 2363 C C . LEU A 1 296 ? -35.378 6.928 22.135 1.00 94.06 296 LEU A C 1
ATOM 2365 O O . LEU A 1 296 ? -34.764 7.844 21.587 1.00 94.06 296 LEU A O 1
ATOM 2369 N N . ILE A 1 297 ? -35.972 5.957 21.431 1.00 94.81 297 ILE A N 1
ATOM 2370 C CA . ILE A 1 297 ? -35.977 5.920 19.965 1.00 94.81 297 ILE A CA 1
ATOM 2371 C C . ILE A 1 297 ? -36.821 7.092 19.439 1.00 94.81 297 ILE A C 1
ATOM 2373 O O . ILE A 1 297 ? -38.012 7.173 19.761 1.00 94.81 297 ILE A O 1
ATOM 2377 N N . PRO A 1 298 ? -36.267 7.990 18.600 1.00 94.88 298 PRO A N 1
ATOM 2378 C CA . PRO A 1 298 ? -37.074 9.044 18.001 1.00 94.88 298 PRO A CA 1
ATOM 2379 C C . PRO A 1 298 ? -38.154 8.460 17.085 1.00 94.88 298 PRO A C 1
ATOM 2381 O O . PRO A 1 298 ? -37.985 7.391 16.498 1.00 94.88 298 PRO A O 1
ATOM 2384 N N . ALA A 1 299 ? -39.270 9.177 16.940 1.00 94.19 299 ALA A N 1
ATOM 2385 C CA . ALA A 1 299 ? -40.361 8.740 16.075 1.00 94.19 299 ALA A CA 1
ATOM 2386 C C . ALA A 1 299 ? -39.863 8.480 14.633 1.00 94.19 299 ALA A C 1
ATOM 2388 O O . ALA A 1 299 ? -38.979 9.200 14.163 1.00 94.19 299 ALA A O 1
ATOM 2389 N N . PRO A 1 300 ? -40.428 7.505 13.896 1.00 90.44 300 PRO A N 1
ATOM 2390 C CA . PRO A 1 300 ? -39.982 7.185 12.535 1.00 90.44 300 PRO A CA 1
ATOM 2391 C C . PRO A 1 300 ? -40.015 8.369 11.551 1.00 90.44 300 PRO A C 1
ATOM 2393 O O . PRO A 1 300 ? -39.259 8.394 10.584 1.00 90.44 300 PRO A O 1
ATOM 2396 N N . ASP A 1 301 ? -40.882 9.354 11.791 1.00 92.06 301 ASP A N 1
ATOM 2397 C CA . ASP A 1 301 ? -41.037 10.578 10.998 1.00 92.06 301 ASP A CA 1
ATOM 2398 C C . ASP A 1 301 ? -40.251 11.783 11.553 1.00 92.06 301 ASP A C 1
ATOM 2400 O O . ASP A 1 301 ? -40.349 12.899 11.017 1.00 92.06 301 ASP A O 1
ATOM 2404 N N . ALA A 1 302 ? -39.454 11.571 12.607 1.00 94.50 302 ALA A N 1
ATOM 2405 C CA . ALA A 1 302 ? -38.610 12.596 13.194 1.00 94.50 302 ALA A CA 1
ATOM 2406 C C . ALA A 1 302 ? -37.722 13.233 12.121 1.00 94.50 302 ALA A C 1
ATOM 2408 O O . ALA A 1 302 ? -37.152 12.575 11.250 1.00 94.50 302 ALA A O 1
ATOM 2409 N N . GLN A 1 303 ? -37.605 14.554 12.188 1.00 97.19 303 GLN A N 1
ATOM 2410 C CA . GLN A 1 303 ? -36.709 15.298 11.315 1.00 97.19 303 GLN A CA 1
ATOM 2411 C C . GLN A 1 303 ? -35.334 15.402 11.976 1.00 97.19 303 GLN A C 1
ATOM 2413 O O . GLN A 1 303 ? -35.271 15.578 13.197 1.00 97.19 303 GLN A O 1
ATOM 2418 N N . PRO A 1 304 ? -34.235 15.345 11.204 1.00 97.56 304 PRO A N 1
ATOM 2419 C CA . PRO A 1 304 ? -32.911 15.552 11.765 1.00 97.56 304 PRO A CA 1
ATOM 2420 C C . PRO A 1 304 ? -32.826 16.948 12.397 1.00 97.56 304 PRO A C 1
ATOM 2422 O O . PRO A 1 304 ? -33.269 17.945 11.814 1.00 97.56 304 PRO A O 1
ATOM 2425 N N . ILE A 1 305 ? -32.242 17.032 13.591 1.00 96.69 305 ILE A N 1
ATOM 2426 C CA . ILE A 1 305 ? -32.013 18.303 14.290 1.00 96.69 305 ILE A CA 1
ATOM 2427 C C . ILE A 1 305 ? -30.964 19.158 13.572 1.00 96.69 305 ILE A C 1
ATOM 2429 O O . ILE A 1 305 ? -30.969 20.385 13.695 1.00 96.69 305 ILE A O 1
ATOM 2433 N N . ASN A 1 306 ? -30.081 18.519 12.798 1.00 96.69 306 ASN A N 1
ATOM 2434 C CA . ASN A 1 306 ? -29.045 19.178 12.020 1.00 96.69 306 ASN A CA 1
ATOM 2435 C C . ASN A 1 306 ? -28.646 18.355 10.787 1.00 96.69 306 ASN A C 1
ATOM 2437 O O . ASN A 1 306 ? -28.848 17.143 10.728 1.00 96.69 306 ASN A O 1
ATOM 2441 N N . SER A 1 307 ? -28.027 19.011 9.810 1.00 96.62 307 SER A N 1
ATOM 2442 C CA . SER A 1 307 ? -27.397 18.346 8.676 1.00 96.62 307 SER A CA 1
ATOM 2443 C C . SER A 1 307 ? -26.174 19.123 8.212 1.00 96.62 307 SER A C 1
ATOM 2445 O O . SER A 1 307 ? -26.227 20.348 8.098 1.00 96.62 307 SER A O 1
ATOM 2447 N N . TYR A 1 308 ? -25.101 18.422 7.868 1.00 95.69 308 TYR A N 1
ATOM 2448 C CA . TYR A 1 308 ? -23.901 19.038 7.306 1.00 95.69 308 TYR A CA 1
ATOM 2449 C C . TYR A 1 308 ? -23.308 18.170 6.204 1.00 95.69 308 TYR A C 1
ATOM 2451 O O . TYR A 1 308 ? -23.594 16.981 6.088 1.00 95.69 308 TYR A O 1
ATOM 2459 N N . THR A 1 309 ? -22.470 18.768 5.365 1.00 94.69 309 THR A N 1
ATOM 2460 C CA . THR A 1 309 ? -21.814 18.060 4.267 1.00 94.69 309 THR A CA 1
ATOM 2461 C C . THR A 1 309 ? -20.312 17.979 4.502 1.00 94.69 309 THR A C 1
ATOM 2463 O O . THR A 1 309 ? -19.672 18.974 4.836 1.00 94.69 309 THR A O 1
ATOM 2466 N N . VAL A 1 310 ? -19.739 16.800 4.270 1.00 91.56 310 VAL A N 1
ATOM 2467 C CA . VAL A 1 310 ? -18.295 16.548 4.264 1.00 91.56 310 VAL A CA 1
ATOM 2468 C C . VAL A 1 310 ? -17.818 16.107 2.876 1.00 91.56 310 VAL A C 1
ATOM 2470 O O . VAL A 1 310 ? -18.603 15.652 2.044 1.00 91.56 310 VAL A O 1
ATOM 2473 N N . GLY A 1 311 ? -16.518 16.244 2.612 1.00 88.94 311 GLY A N 1
ATOM 2474 C CA . GLY A 1 311 ? -15.908 15.872 1.330 1.00 88.94 311 GLY A CA 1
ATOM 2475 C C . GLY A 1 311 ? -15.959 16.969 0.258 1.00 88.94 311 GLY A C 1
ATOM 2476 O O . GLY A 1 311 ? -16.431 18.083 0.487 1.00 88.94 311 GLY A O 1
ATOM 2477 N N . LYS A 1 312 ? -15.408 16.667 -0.925 1.00 83.88 312 LYS A N 1
ATOM 2478 C CA . LYS A 1 312 ? -15.332 17.578 -2.083 1.00 83.88 312 LYS A CA 1
ATOM 2479 C C . LYS A 1 312 ? -15.672 16.833 -3.377 1.00 83.88 312 LYS A C 1
ATOM 2481 O O . LYS A 1 312 ? -15.353 15.653 -3.518 1.00 83.88 312 LYS A O 1
ATOM 2486 N N . GLY A 1 313 ? -16.260 17.540 -4.344 1.00 85.56 313 GLY A N 1
ATOM 2487 C CA . GLY A 1 313 ? -16.564 16.999 -5.674 1.00 85.56 313 GLY A CA 1
ATOM 2488 C C . GLY A 1 313 ? -17.493 15.783 -5.625 1.00 85.56 313 GLY A C 1
ATOM 2489 O O . GLY A 1 313 ? -18.484 15.794 -4.902 1.00 85.56 313 GLY A O 1
ATOM 2490 N N . ALA A 1 314 ? -17.151 14.729 -6.368 1.00 76.62 314 ALA A N 1
ATOM 2491 C CA . ALA A 1 314 ? -17.916 13.479 -6.410 1.00 76.62 314 ALA A CA 1
ATOM 2492 C C . ALA A 1 314 ? -17.882 12.674 -5.093 1.00 76.62 314 ALA A C 1
ATOM 2494 O O . ALA A 1 314 ? -18.687 11.774 -4.913 1.00 76.62 314 ALA A O 1
ATOM 2495 N N . ALA A 1 315 ? -16.984 13.001 -4.156 1.00 79.88 315 ALA A N 1
ATOM 2496 C CA . ALA A 1 315 ? -16.908 12.368 -2.834 1.00 79.88 315 ALA A CA 1
ATOM 2497 C C . ALA A 1 315 ? -17.690 13.148 -1.757 1.00 79.88 315 ALA A C 1
ATOM 2499 O O . ALA A 1 315 ? -17.387 13.058 -0.567 1.00 79.88 315 ALA A O 1
ATOM 2500 N N . LYS A 1 316 ? -18.640 13.994 -2.171 1.00 90.12 316 LYS A N 1
ATOM 2501 C CA . LYS A 1 316 ? -19.474 14.788 -1.267 1.00 90.12 316 LYS A CA 1
ATOM 2502 C C . LYS A 1 316 ? -20.478 13.873 -0.554 1.00 90.12 316 LYS A C 1
ATOM 2504 O O . LYS A 1 316 ? -21.210 13.136 -1.210 1.00 90.12 316 LYS A O 1
ATOM 2509 N N . LYS A 1 317 ? -20.522 13.956 0.777 1.00 93.94 317 LYS A N 1
ATOM 2510 C CA . LYS A 1 317 ? -21.413 13.172 1.639 1.00 93.94 317 LYS A CA 1
ATOM 2511 C C . LYS A 1 317 ? -22.216 14.079 2.564 1.00 93.94 317 LYS A C 1
ATOM 2513 O O . LYS A 1 317 ? -21.630 14.916 3.250 1.00 93.94 317 LYS A O 1
ATOM 2518 N N . THR A 1 318 ? -23.532 13.912 2.600 1.00 96.75 318 THR A N 1
ATOM 2519 C CA . THR A 1 318 ? -24.423 14.607 3.542 1.00 96.75 318 THR A CA 1
ATOM 2520 C C . THR A 1 318 ? -24.607 13.753 4.786 1.00 96.75 318 THR A C 1
ATOM 2522 O O . THR A 1 318 ? -24.846 12.560 4.670 1.00 96.75 318 THR A O 1
ATOM 2525 N N . VAL A 1 319 ? -24.494 14.349 5.969 1.00 97.94 319 VAL A N 1
ATOM 2526 C CA . VAL A 1 319 ? -24.742 13.689 7.252 1.00 97.94 319 VAL A CA 1
ATOM 2527 C C . VAL A 1 319 ? -25.996 14.286 7.876 1.00 97.94 319 VAL A C 1
ATOM 2529 O O . VAL A 1 319 ? -26.060 15.503 8.057 1.00 97.94 319 VAL A O 1
ATOM 2532 N N . LEU A 1 320 ? -26.969 13.438 8.194 1.00 98.19 320 LEU A N 1
ATOM 2533 C CA . LEU A 1 320 ? -28.190 13.773 8.923 1.00 98.19 320 LEU A CA 1
ATOM 2534 C C . LEU A 1 320 ? -28.001 13.417 10.402 1.00 98.19 320 LEU A C 1
ATOM 2536 O O . LEU A 1 320 ? -27.528 12.329 10.716 1.00 98.19 320 LEU A O 1
ATOM 2540 N N . VAL A 1 321 ? -28.327 14.339 11.306 1.00 98.38 321 VAL A N 1
ATOM 2541 C CA . VAL A 1 321 ? -28.116 14.154 12.749 1.00 98.38 321 VAL A CA 1
ATOM 2542 C C . VAL A 1 321 ? -29.451 14.175 13.470 1.00 98.38 321 VAL A C 1
ATOM 2544 O O . VAL A 1 321 ? -30.183 15.161 13.385 1.00 98.38 321 VAL A O 1
ATOM 2547 N N . TYR A 1 322 ? -29.739 13.105 14.197 1.00 98.25 322 TYR A N 1
ATOM 2548 C CA . TYR A 1 322 ? -30.885 12.974 15.092 1.00 98.25 322 TYR A CA 1
ATOM 2549 C C . TYR A 1 322 ? -30.444 13.181 16.542 1.00 98.25 322 TYR A C 1
ATOM 2551 O O . TYR A 1 322 ? -29.259 13.072 16.846 1.00 98.25 322 TYR A O 1
ATOM 2559 N N . GLU A 1 323 ? -31.374 13.498 17.436 1.00 97.12 323 GLU A N 1
ATOM 2560 C CA . GLU A 1 323 ? -31.083 13.711 18.857 1.00 97.12 323 GLU A CA 1
ATOM 2561 C C . GLU A 1 323 ? -31.669 12.582 19.698 1.00 97.12 323 GLU A C 1
ATOM 2563 O O . GLU A 1 323 ? -32.801 12.159 19.461 1.00 97.12 323 GLU A O 1
ATOM 2568 N N . ILE A 1 324 ? -30.903 12.137 20.691 1.00 97.12 324 ILE A N 1
ATOM 2569 C CA . ILE A 1 324 ? -31.398 11.339 21.811 1.00 97.12 324 ILE A CA 1
ATOM 2570 C C . ILE A 1 324 ? -31.162 12.158 23.080 1.00 97.12 324 ILE A C 1
ATOM 2572 O O . ILE A 1 324 ? -30.010 12.412 23.435 1.00 97.12 324 ILE A O 1
ATOM 2576 N N . ASP A 1 325 ? -32.247 12.573 23.738 1.00 96.12 325 ASP A N 1
ATOM 2577 C CA . ASP A 1 325 ? -32.231 13.322 25.003 1.00 96.12 325 ASP A CA 1
ATOM 2578 C C . ASP A 1 325 ? -32.672 12.410 26.158 1.00 96.12 325 ASP A C 1
ATOM 2580 O O . ASP A 1 325 ? -33.847 12.322 26.519 1.00 96.12 325 ASP A O 1
ATOM 2584 N N . ASP A 1 326 ? -31.706 11.692 26.721 1.00 95.62 326 ASP A N 1
ATOM 2585 C CA . ASP A 1 326 ? -31.872 10.783 27.850 1.00 95.62 326 ASP A CA 1
ATOM 2586 C C . ASP A 1 326 ? -31.715 11.543 29.177 1.00 95.62 326 ASP A C 1
ATOM 2588 O O . ASP A 1 326 ? -30.661 11.552 29.819 1.00 95.62 326 ASP A O 1
ATOM 2592 N N . LYS A 1 327 ? -32.788 12.219 29.593 1.00 95.44 327 LYS A N 1
ATOM 2593 C CA . LYS A 1 327 ? -32.798 13.072 30.796 1.00 95.44 327 LYS A CA 1
ATOM 2594 C C . LYS A 1 327 ? -32.487 12.319 32.086 1.00 95.44 327 LYS A C 1
ATOM 2596 O O . LYS A 1 327 ? -31.862 12.880 32.982 1.00 95.44 327 LYS A O 1
ATOM 2601 N N . GLU A 1 328 ? -32.901 11.059 32.161 1.00 94.25 328 GLU A N 1
ATOM 2602 C CA . GLU A 1 328 ? -32.749 10.212 33.349 1.00 94.25 328 GLU A CA 1
ATOM 2603 C C . GLU A 1 328 ? -31.358 9.561 33.437 1.00 94.25 328 GLU A C 1
ATOM 2605 O O . GLU A 1 328 ? -31.012 8.932 34.439 1.00 94.25 328 GLU A O 1
ATOM 2610 N N . GLY A 1 329 ? -30.525 9.720 32.406 1.00 93.44 329 GLY A N 1
ATOM 2611 C CA . GLY A 1 329 ? -29.175 9.172 32.390 1.00 93.44 329 GLY A CA 1
ATOM 2612 C C . GLY A 1 329 ? -29.128 7.655 32.183 1.00 93.44 329 GLY A C 1
ATOM 2613 O O . GLY A 1 329 ? -28.133 7.025 32.556 1.00 93.44 329 GLY A O 1
ATOM 2614 N N . LEU A 1 330 ? -30.192 7.060 31.633 1.00 91.25 330 LEU A N 1
ATOM 2615 C CA . LEU A 1 330 ? -30.326 5.623 31.417 1.00 91.25 330 LEU A CA 1
ATOM 2616 C C . LEU A 1 330 ? -29.178 5.070 30.577 1.00 91.25 330 LEU A C 1
ATOM 2618 O O . LEU A 1 330 ? -28.568 4.100 30.996 1.00 91.25 330 LEU A O 1
ATOM 2622 N N . LEU A 1 331 ? -28.805 5.698 29.464 1.00 91.06 331 LEU A N 1
ATOM 2623 C CA . LEU A 1 331 ? -27.729 5.228 28.582 1.00 91.06 331 LEU A CA 1
ATOM 2624 C C . LEU A 1 331 ? -26.382 5.138 29.308 1.00 91.06 331 LEU A C 1
ATOM 2626 O O . LEU A 1 331 ? -25.631 4.175 29.140 1.00 91.06 331 LEU A O 1
ATOM 2630 N N . ARG A 1 332 ? -26.083 6.114 30.172 1.00 89.94 332 ARG A N 1
ATOM 2631 C CA . ARG A 1 332 ? -24.857 6.112 30.979 1.00 89.94 332 ARG A CA 1
ATOM 2632 C C . ARG A 1 332 ? -24.905 5.056 32.090 1.00 89.94 332 ARG A C 1
ATOM 2634 O O . ARG A 1 332 ? -23.880 4.465 32.431 1.00 89.94 332 ARG A O 1
ATOM 2641 N N . LEU A 1 333 ? -26.076 4.819 32.673 1.00 84.56 333 LEU A N 1
ATOM 2642 C CA . LEU A 1 333 ? -26.258 3.842 33.749 1.00 84.56 333 LEU A CA 1
ATOM 2643 C C . LEU A 1 333 ? -26.364 2.402 33.232 1.00 84.56 333 LEU A C 1
ATOM 2645 O O . LEU A 1 333 ? -25.938 1.482 33.928 1.00 84.56 333 LEU A O 1
ATOM 2649 N N . HIS A 1 334 ? -26.907 2.205 32.029 1.00 71.75 334 HIS A N 1
ATOM 2650 C CA . HIS A 1 334 ? -27.342 0.899 31.544 1.00 71.75 334 HIS A CA 1
ATOM 2651 C C . HIS A 1 334 ? -26.174 -0.026 31.210 1.00 71.75 334 HIS A C 1
ATOM 2653 O O . HIS A 1 334 ? -26.311 -1.225 31.414 1.00 71.75 334 HIS A O 1
ATOM 2659 N N . ARG A 1 335 ? -25.008 0.484 30.778 1.00 62.03 335 ARG A N 1
ATOM 2660 C CA . ARG A 1 335 ? -23.838 -0.369 30.476 1.00 62.03 335 ARG A CA 1
ATOM 2661 C C . ARG A 1 335 ? -22.539 0.397 30.187 1.00 62.03 335 ARG A C 1
ATOM 2663 O O . ARG A 1 335 ? -21.777 0.026 29.301 1.00 62.03 335 ARG A O 1
ATOM 2670 N N . THR A 1 336 ? -22.183 1.416 30.973 1.00 52.91 336 THR A N 1
ATOM 2671 C CA . THR A 1 336 ? -20.894 2.141 30.798 1.00 52.91 336 THR A CA 1
ATOM 2672 C C . THR A 1 336 ? -19.621 1.285 30.913 1.00 52.91 336 THR A C 1
ATOM 2674 O O . THR A 1 336 ? -18.523 1.819 30.779 1.00 52.91 336 THR A O 1
ATOM 2677 N N . LYS A 1 337 ? -19.726 -0.031 31.134 1.00 53.59 337 LYS A N 1
ATOM 2678 C CA . LYS A 1 337 ? -18.580 -0.942 31.189 1.00 53.59 337 LYS A CA 1
ATOM 2679 C C . LYS A 1 337 ? -18.202 -1.606 29.862 1.00 53.59 337 LYS A C 1
ATOM 2681 O O . LYS A 1 337 ? -17.102 -2.138 29.811 1.00 53.59 337 LYS A O 1
ATOM 2686 N N . GLU A 1 338 ? -19.023 -1.566 28.809 1.00 79.38 338 GLU A N 1
ATOM 2687 C CA . GLU A 1 338 ? -18.721 -2.313 27.569 1.00 79.38 338 GLU A CA 1
ATOM 2688 C C . GLU A 1 338 ? -19.150 -1.580 26.287 1.00 79.38 338 GLU A C 1
ATOM 2690 O O . GLU A 1 338 ? -19.671 -2.197 25.359 1.00 79.38 338 GLU A O 1
ATOM 2695 N N . LEU A 1 339 ? -18.920 -0.262 26.200 1.00 92.75 339 LEU A N 1
ATOM 2696 C CA . LEU A 1 339 ? -18.988 0.390 24.889 1.00 92.75 339 LEU A CA 1
ATOM 2697 C C . LEU A 1 339 ? -17.933 -0.249 23.983 1.00 92.75 339 LEU A C 1
ATOM 2699 O O . LEU A 1 339 ? -16.741 -0.235 24.301 1.00 92.75 339 LEU A O 1
ATOM 2703 N N . THR A 1 340 ? -18.388 -0.857 22.894 1.00 94.62 340 THR A N 1
ATOM 2704 C CA . THR A 1 340 ? -17.544 -1.607 21.964 1.00 94.62 340 THR A CA 1
ATOM 2705 C C . THR A 1 340 ? -18.029 -1.387 20.541 1.00 94.62 340 THR A C 1
ATOM 2707 O O . THR A 1 340 ? -19.226 -1.335 20.278 1.00 94.62 340 THR A O 1
ATOM 2710 N N . CYS A 1 341 ? -17.078 -1.250 19.623 1.00 95.62 341 CYS A N 1
ATOM 2711 C CA . CYS A 1 341 ? -17.345 -1.142 18.200 1.00 95.62 341 CYS A CA 1
ATOM 2712 C C . CYS A 1 341 ? -17.149 -2.522 17.566 1.00 95.62 341 CYS A C 1
ATOM 2714 O O . CYS A 1 341 ? -16.081 -3.128 17.673 1.00 95.62 341 CYS A O 1
ATOM 2716 N N . THR A 1 342 ? -18.211 -3.032 16.954 1.00 95.69 342 THR A N 1
ATOM 2717 C CA . THR A 1 342 ? -18.237 -4.295 16.206 1.00 95.69 342 THR A CA 1
ATOM 2718 C C . THR A 1 342 ? -18.031 -4.100 14.707 1.00 95.69 342 THR A C 1
ATOM 2720 O O . THR A 1 342 ? -17.679 -5.064 14.027 1.00 95.69 342 THR A O 1
ATOM 2723 N N . SER A 1 343 ? -18.213 -2.879 14.190 1.00 93.12 343 SER A N 1
ATOM 2724 C CA . SER A 1 343 ? -17.850 -2.543 12.814 1.00 93.12 343 SER A CA 1
ATOM 2725 C C . SER A 1 343 ? -16.330 -2.501 12.673 1.00 93.12 343 SER A C 1
ATOM 2727 O O . SER A 1 343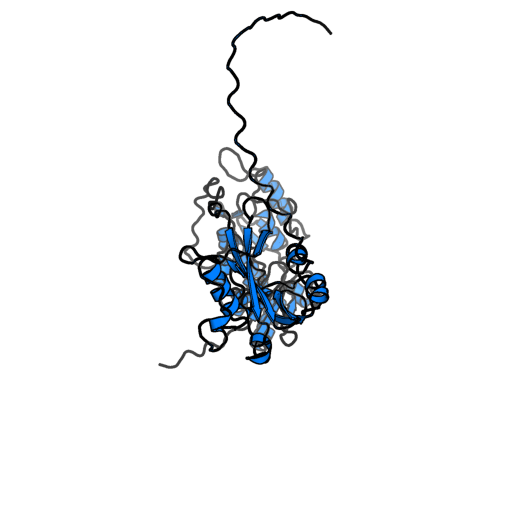 ? -15.619 -1.956 13.518 1.00 93.12 343 SER A O 1
ATOM 2729 N N . LEU A 1 344 ? -15.815 -3.114 11.607 1.00 93.19 344 LEU A N 1
ATOM 2730 C CA . LEU A 1 344 ? -14.386 -3.166 11.321 1.00 93.19 344 LEU A CA 1
ATOM 2731 C C . LEU A 1 344 ? -14.050 -2.279 10.129 1.00 93.19 344 LEU A C 1
ATOM 2733 O O . LEU A 1 344 ? -14.790 -2.210 9.151 1.00 93.19 344 LEU A O 1
ATOM 2737 N N . ILE A 1 345 ? -12.871 -1.663 10.168 1.00 87.69 345 ILE A N 1
ATOM 2738 C CA . ILE A 1 345 ? -12.353 -0.906 9.035 1.00 87.69 345 ILE A CA 1
ATOM 2739 C C . ILE A 1 345 ? -12.028 -1.884 7.907 1.00 87.69 345 ILE A C 1
ATOM 2741 O O . ILE A 1 345 ? -11.023 -2.603 7.933 1.00 87.69 345 ILE A O 1
ATOM 2745 N N . GLU A 1 346 ? -12.854 -1.859 6.870 1.00 83.81 346 GLU A N 1
ATOM 2746 C CA . GLU A 1 346 ? -12.700 -2.690 5.683 1.00 83.81 346 GLU A CA 1
ATOM 2747 C C . GLU A 1 346 ? -12.367 -1.864 4.427 1.00 83.81 346 GLU A C 1
ATOM 2749 O O . GLU A 1 346 ? -12.309 -0.628 4.423 1.00 83.81 346 GLU A O 1
ATOM 2754 N N . GLY A 1 347 ? -12.089 -2.568 3.328 1.00 76.50 347 GLY A N 1
ATOM 2755 C CA . GLY A 1 347 ? -11.952 -1.980 1.999 1.00 76.50 347 GLY A CA 1
ATOM 2756 C C . GLY A 1 347 ? -10.545 -1.529 1.598 1.00 76.50 347 GLY A C 1
ATOM 2757 O O . GLY A 1 347 ? -9.660 -1.219 2.399 1.00 76.50 347 GLY A O 1
ATOM 2758 N N . ASP A 1 348 ? -10.339 -1.465 0.281 1.00 58.53 348 ASP A N 1
ATOM 2759 C CA . ASP A 1 348 ? -9.028 -1.185 -0.307 1.00 58.53 348 ASP A CA 1
ATOM 2760 C C . ASP A 1 348 ? -8.548 0.263 -0.160 1.00 58.53 348 ASP A C 1
ATOM 2762 O O . ASP A 1 348 ? -7.359 0.546 -0.337 1.00 58.53 348 ASP A O 1
ATOM 2766 N N . TYR A 1 349 ? -9.449 1.168 0.214 1.00 68.94 349 TYR A N 1
ATOM 2767 C CA . TYR A 1 349 ? -9.156 2.586 0.409 1.00 68.94 349 TYR A CA 1
ATOM 2768 C C . TYR A 1 349 ? -8.633 2.901 1.813 1.00 68.94 349 TYR A C 1
ATOM 2770 O O . TYR A 1 349 ? -7.966 3.920 2.003 1.00 68.94 349 TYR A O 1
ATOM 2778 N N . SER A 1 350 ? -8.878 2.013 2.776 1.00 73.56 350 SER A N 1
ATOM 2779 C CA . SER A 1 350 ? -8.406 2.160 4.147 1.00 73.56 350 SER A CA 1
ATOM 2780 C C . SER A 1 350 ? -6.922 1.790 4.234 1.00 73.56 350 SER A C 1
ATOM 2782 O O . SER A 1 350 ? -6.485 0.807 3.608 1.00 73.56 350 SER A O 1
ATOM 2784 N N . PRO A 1 351 ? -6.099 2.555 4.977 1.00 73.69 351 PRO A N 1
ATOM 2785 C CA . PRO A 1 351 ? -4.703 2.200 5.173 1.00 73.69 351 PRO A CA 1
ATOM 2786 C C . PRO A 1 351 ? -4.569 0.794 5.769 1.00 73.69 351 PRO A C 1
ATOM 2788 O O . PRO A 1 351 ? -5.241 0.466 6.735 1.00 73.69 351 PRO A O 1
ATOM 2791 N N . VAL A 1 352 ? -3.668 -0.025 5.221 1.00 73.19 352 VAL A N 1
ATOM 2792 C CA . VAL A 1 352 ? -3.545 -1.454 5.585 1.00 73.19 352 VAL A CA 1
ATOM 2793 C C . VAL A 1 352 ? -3.416 -1.685 7.097 1.00 73.19 352 VAL A C 1
ATOM 2795 O O . VAL A 1 352 ? -4.036 -2.592 7.623 1.00 73.19 352 VAL A O 1
ATOM 2798 N N . HIS A 1 353 ? -2.672 -0.830 7.800 1.00 77.88 353 HIS A N 1
ATOM 2799 C CA . HIS A 1 353 ? -2.411 -0.952 9.240 1.00 77.88 353 HIS A CA 1
ATOM 2800 C C . HIS A 1 353 ? -3.621 -0.702 10.158 1.00 77.88 353 HIS A C 1
ATOM 2802 O O . HIS A 1 353 ? -3.499 -0.950 11.350 1.00 77.88 353 HIS A O 1
ATOM 2808 N 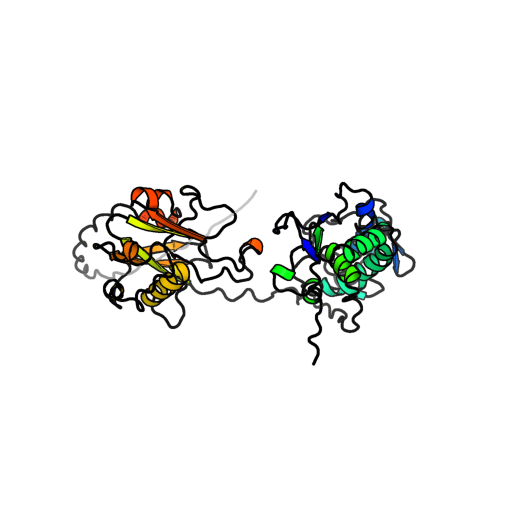N . VAL A 1 354 ? -4.739 -0.177 9.643 1.00 81.62 354 VAL A N 1
ATOM 2809 C CA . VAL A 1 354 ? -5.990 -0.058 10.413 1.00 81.62 354 VAL A CA 1
ATOM 2810 C C . VAL A 1 354 ? -7.054 -1.053 9.960 1.00 81.62 354 VAL A C 1
ATOM 2812 O O . VAL A 1 354 ? -8.104 -1.125 10.580 1.00 81.62 354 VAL A O 1
ATOM 2815 N N . ARG A 1 355 ? -6.814 -1.826 8.891 1.00 85.56 355 ARG A N 1
ATOM 2816 C CA . ARG A 1 355 ? -7.808 -2.789 8.404 1.00 85.56 355 ARG A CA 1
ATOM 2817 C C . ARG A 1 355 ? -8.032 -3.893 9.431 1.00 85.56 355 ARG A C 1
ATOM 2819 O O . ARG A 1 355 ? -7.068 -4.401 9.998 1.00 85.56 355 ARG A O 1
ATOM 2826 N N . GLY A 1 356 ? -9.290 -4.266 9.633 1.00 87.19 356 GLY A N 1
ATOM 2827 C CA . GLY A 1 356 ? -9.682 -5.264 10.629 1.00 87.19 356 GLY A CA 1
ATOM 2828 C C . GLY A 1 356 ? -9.599 -4.780 12.080 1.00 87.19 356 GLY A C 1
ATOM 2829 O O . GLY A 1 356 ? -9.915 -5.553 12.979 1.00 87.19 356 GLY A O 1
ATOM 2830 N N . LEU A 1 357 ? -9.194 -3.528 12.325 1.00 91.56 357 LEU A N 1
ATOM 2831 C CA . LEU A 1 357 ? -9.440 -2.875 13.609 1.00 91.56 357 LEU A CA 1
ATOM 2832 C C . LEU A 1 357 ? -10.885 -2.362 13.645 1.00 91.56 357 LEU A C 1
ATOM 2834 O O . LEU A 1 357 ? -11.445 -2.104 12.574 1.00 91.56 357 LEU A O 1
ATOM 2838 N N . PRO A 1 358 ? -11.472 -2.178 14.839 1.00 94.81 358 PRO A N 1
ATOM 2839 C CA . PRO A 1 358 ? -12.745 -1.484 14.978 1.00 94.81 358 PRO A CA 1
ATOM 2840 C C . PRO A 1 358 ? -12.715 -0.104 14.310 1.00 94.81 358 PRO A C 1
ATOM 2842 O O . PRO A 1 358 ? -11.651 0.508 14.217 1.00 94.81 358 PRO A O 1
ATOM 2845 N N . GLU A 1 359 ? -13.855 0.397 13.842 1.00 95.44 359 GLU A N 1
ATOM 2846 C CA . GLU A 1 359 ? -13.939 1.766 13.310 1.00 95.44 359 GLU A CA 1
ATOM 2847 C C . GLU A 1 359 ? -13.773 2.830 14.402 1.00 95.44 359 GLU A C 1
ATOM 2849 O O . GLU A 1 359 ? -13.253 3.922 14.135 1.00 95.44 359 GLU A O 1
ATOM 2854 N N . LEU A 1 360 ? -14.172 2.493 15.633 1.00 96.19 360 LEU A N 1
ATOM 2855 C CA . LEU A 1 360 ? -14.039 3.319 16.827 1.00 96.19 360 LEU A CA 1
ATOM 2856 C C . LEU A 1 360 ? -13.310 2.540 17.929 1.00 96.19 360 LEU A C 1
ATOM 2858 O O . LEU A 1 360 ? -13.705 1.432 18.288 1.00 96.19 360 LEU A O 1
ATOM 2862 N N . ASP A 1 361 ? -12.258 3.122 18.502 1.00 94.81 361 ASP A N 1
ATOM 2863 C CA . ASP A 1 361 ? -11.380 2.451 19.479 1.00 94.81 361 ASP A CA 1
ATOM 2864 C C . ASP A 1 361 ? -11.434 3.054 20.891 1.00 94.81 361 ASP A C 1
ATOM 2866 O O . ASP A 1 361 ? -10.826 2.512 21.817 1.00 94.81 361 ASP A O 1
ATOM 2870 N N . ALA A 1 362 ? -12.168 4.152 21.085 1.00 95.38 362 ALA A N 1
ATOM 2871 C CA . ALA A 1 362 ? -12.430 4.718 22.402 1.00 95.38 362 ALA A CA 1
ATOM 2872 C C . ALA A 1 362 ? -13.745 5.499 22.458 1.00 95.38 362 ALA A C 1
ATOM 2874 O O . ALA A 1 362 ? -14.248 6.009 21.458 1.00 95.38 362 ALA A O 1
ATOM 2875 N N . PHE A 1 363 ? -14.271 5.634 23.673 1.00 95.44 363 PHE A N 1
ATOM 2876 C CA . PHE A 1 363 ? -15.554 6.268 23.958 1.00 95.44 363 PHE A CA 1
ATOM 2877 C C . PHE A 1 363 ? -15.425 7.161 25.185 1.00 95.44 363 PHE A C 1
ATOM 2879 O O . PHE A 1 363 ? -14.663 6.853 26.104 1.00 95.44 363 PHE A O 1
ATOM 2886 N N . SER A 1 364 ? -16.166 8.265 25.216 1.00 95.12 364 SER A N 1
ATOM 2887 C CA . SER A 1 364 ? -16.164 9.162 26.367 1.00 95.12 364 SER A CA 1
ATOM 2888 C C . SER A 1 364 ? -17.501 9.870 26.538 1.00 95.12 364 SER A C 1
ATOM 2890 O O . SER A 1 364 ? -18.101 10.331 25.569 1.00 95.12 364 SER A O 1
ATOM 2892 N N . TRP A 1 365 ? -17.937 9.985 27.791 1.00 95.56 365 TRP A N 1
ATOM 2893 C CA . TRP A 1 365 ? -19.041 10.847 28.199 1.00 95.56 365 TRP A CA 1
ATOM 2894 C C . TRP A 1 365 ? -18.462 12.163 28.706 1.00 95.56 365 TRP A C 1
ATOM 2896 O O . TRP A 1 365 ? -17.767 12.177 29.722 1.00 95.56 365 TRP A O 1
ATOM 2906 N N . VAL A 1 366 ? -18.728 13.263 28.007 1.00 96.19 366 VAL A N 1
ATOM 2907 C CA . VAL A 1 366 ? -18.051 14.545 28.250 1.00 96.19 366 VAL A CA 1
ATOM 2908 C C . VAL A 1 366 ? -19.030 15.706 28.330 1.00 96.19 366 VAL A C 1
ATOM 2910 O O . VAL A 1 366 ? -20.167 15.609 27.872 1.00 96.19 366 VAL A O 1
ATOM 2913 N N . THR A 1 367 ? -18.607 16.820 28.925 1.00 96.69 367 THR A N 1
ATOM 2914 C CA . THR A 1 367 ? -19.435 18.031 28.949 1.00 96.69 367 THR A CA 1
ATOM 2915 C C . THR A 1 367 ? -19.616 18.589 27.534 1.00 96.69 367 THR A C 1
ATOM 2917 O O . THR A 1 367 ? -18.845 18.283 26.625 1.00 96.69 367 THR A O 1
ATOM 2920 N N . GLN A 1 368 ? -20.607 19.460 27.336 1.00 96.19 368 GLN A N 1
ATOM 2921 C CA . GLN A 1 368 ? -20.816 20.137 26.050 1.00 96.19 368 GLN A CA 1
ATOM 2922 C C . GLN A 1 368 ? -19.551 20.858 25.543 1.00 96.19 368 GLN A C 1
ATOM 2924 O O . GLN A 1 368 ? -19.203 20.759 24.366 1.00 96.19 368 GLN A O 1
ATOM 2929 N N . SER A 1 369 ? -18.856 21.568 26.439 1.00 95.19 369 SER A N 1
ATOM 2930 C CA . SER A 1 369 ? -17.631 22.307 26.111 1.00 95.19 369 SER A CA 1
ATOM 2931 C C . SER A 1 369 ? -16.500 21.365 25.697 1.00 95.19 369 SER A C 1
ATOM 2933 O O . SER A 1 369 ? -15.805 21.627 24.715 1.00 95.19 369 SER A O 1
ATOM 2935 N N . ASP A 1 370 ? -16.332 20.255 26.416 1.00 95.94 370 ASP A N 1
ATOM 2936 C CA . ASP A 1 370 ? -15.302 19.263 26.107 1.00 95.94 370 ASP A CA 1
ATOM 2937 C C . ASP A 1 370 ? -15.594 18.563 24.777 1.00 95.94 370 ASP A C 1
ATOM 2939 O O . ASP A 1 370 ? -14.706 18.475 23.932 1.00 95.94 370 ASP A O 1
ATOM 2943 N N . ALA A 1 371 ? -16.848 18.162 24.526 1.00 96.44 371 ALA A N 1
ATOM 2944 C CA . ALA A 1 371 ? -17.248 17.595 23.239 1.00 96.44 371 ALA A CA 1
ATOM 2945 C C . ALA A 1 371 ? -16.892 18.543 22.087 1.00 96.44 371 ALA A C 1
ATOM 2947 O O . ALA A 1 371 ? -16.259 18.135 21.114 1.00 96.44 371 ALA A O 1
ATOM 2948 N N . GLN A 1 372 ? -17.221 19.833 22.220 1.00 95.19 372 GLN A N 1
ATOM 2949 C CA . GLN A 1 372 ? -16.899 20.844 21.215 1.00 95.19 372 GLN A CA 1
ATOM 2950 C C . GLN A 1 372 ? -15.383 21.001 20.980 1.00 95.19 372 GLN A C 1
ATOM 2952 O O . GLN A 1 372 ? -14.964 21.308 19.859 1.00 95.19 372 GLN A O 1
ATOM 2957 N N . ALA A 1 373 ? -14.555 20.793 22.006 1.00 94.19 373 ALA A N 1
ATOM 2958 C CA . ALA A 1 373 ? -13.099 20.827 21.892 1.00 94.19 373 ALA A CA 1
ATOM 2959 C C . ALA A 1 373 ? -12.514 19.548 21.262 1.00 94.19 373 ALA A C 1
ATOM 2961 O O . ALA A 1 373 ? -11.523 19.639 20.535 1.00 94.19 373 ALA A O 1
ATOM 2962 N N . MET A 1 374 ? -13.139 18.392 21.508 1.00 94.56 374 MET A N 1
ATOM 2963 C CA . MET A 1 374 ? -12.664 17.067 21.096 1.00 94.56 374 MET A CA 1
ATOM 2964 C C . MET A 1 374 ? -13.004 16.711 19.646 1.00 94.56 374 MET A C 1
ATOM 2966 O O . MET A 1 374 ? -12.182 16.114 18.946 1.00 94.56 374 MET A O 1
ATOM 2970 N N . VAL A 1 375 ? -14.219 17.035 19.190 1.00 95.94 375 VAL A N 1
ATOM 2971 C CA . VAL A 1 375 ? -14.732 16.508 17.917 1.00 95.94 375 VAL A CA 1
ATOM 2972 C C . VAL A 1 375 ? -14.116 17.159 16.678 1.00 95.94 375 VAL A C 1
ATOM 2974 O O . VAL A 1 375 ? -13.587 18.277 16.716 1.00 95.94 375 VAL A O 1
ATOM 2977 N N . PHE A 1 376 ? -14.260 16.485 15.532 1.00 93.50 376 PHE A N 1
ATOM 2978 C CA . PHE A 1 376 ? -13.910 17.032 14.221 1.00 93.50 376 PHE A CA 1
ATOM 2979 C C . PHE A 1 376 ? -14.452 18.452 14.021 1.00 93.50 376 PHE A C 1
ATOM 2981 O O . PHE A 1 376 ? -15.585 18.775 14.384 1.00 93.50 376 PHE A O 1
ATOM 2988 N N . GLN A 1 377 ? -13.676 19.297 13.335 1.00 92.81 377 GLN A N 1
ATOM 2989 C CA . GLN A 1 377 ? -14.050 20.693 13.078 1.00 92.81 377 GLN A CA 1
ATOM 2990 C C . GLN A 1 377 ? -15.430 20.834 12.412 1.00 92.81 377 GLN A C 1
ATOM 2992 O O . GLN A 1 377 ? -16.165 21.773 12.709 1.00 92.81 377 GLN A O 1
ATOM 2997 N N . SER A 1 378 ? -15.803 19.890 11.543 1.00 93.00 378 SER A N 1
ATOM 2998 C CA . SER A 1 378 ? -17.114 19.857 10.891 1.00 93.00 378 SER A CA 1
ATOM 2999 C C . SER A 1 378 ? -18.273 19.583 11.850 1.00 93.00 378 SER A C 1
ATOM 3001 O O . SER A 1 378 ? -19.398 19.887 11.487 1.00 93.00 378 SER A O 1
ATOM 3003 N N . GLN A 1 379 ? -18.032 19.053 13.050 1.00 95.81 379 GLN A N 1
ATOM 3004 C CA . GLN A 1 379 ? -19.056 18.649 14.021 1.00 95.81 379 GLN A CA 1
ATOM 3005 C C . GLN A 1 379 ? -19.145 19.558 15.247 1.00 95.81 379 GLN A C 1
ATOM 3007 O O . GLN A 1 379 ? -20.108 19.463 15.998 1.00 95.81 379 GLN A O 1
ATOM 3012 N N . LYS A 1 380 ? -18.212 20.497 15.439 1.00 95.19 380 LYS A N 1
ATOM 3013 C CA . LYS A 1 380 ? -18.235 21.416 16.594 1.00 95.19 380 LYS A CA 1
ATOM 3014 C C . LYS A 1 380 ? -19.531 22.213 16.728 1.00 95.19 380 LYS A C 1
ATOM 3016 O O . LYS A 1 380 ? -19.929 22.566 17.831 1.00 95.19 380 LYS A O 1
ATOM 3021 N N . HIS A 1 381 ? -20.191 22.498 15.608 1.00 94.75 381 HIS A N 1
ATOM 3022 C CA . HIS A 1 381 ? -21.461 23.221 15.587 1.00 94.75 381 HIS A CA 1
ATOM 3023 C C . HIS A 1 381 ? -22.636 22.406 16.159 1.00 94.75 381 HIS A C 1
ATOM 3025 O O . HIS A 1 381 ? -23.643 23.002 16.522 1.00 94.75 381 HIS A O 1
ATOM 3031 N N . LEU A 1 382 ? -22.510 21.076 16.269 1.00 96.06 382 LEU A N 1
ATOM 3032 C CA . LEU A 1 382 ? -23.522 20.210 16.887 1.00 96.06 382 LEU A CA 1
ATOM 3033 C C . LEU A 1 382 ? -23.601 20.411 18.406 1.00 96.06 382 LEU A C 1
ATOM 3035 O O . LEU A 1 382 ? -24.652 20.204 18.993 1.00 96.06 382 LEU A O 1
ATOM 3039 N N . PHE A 1 383 ? -22.499 20.845 19.022 1.00 95.19 383 PHE A N 1
ATOM 3040 C CA . PHE A 1 383 ? -22.373 21.054 20.466 1.00 95.19 383 PHE A CA 1
ATOM 3041 C C . PHE A 1 383 ? -22.410 22.539 20.848 1.00 95.19 383 PHE A C 1
ATOM 3043 O O . PHE A 1 383 ? -22.140 22.893 21.990 1.00 95.19 383 PHE A O 1
ATOM 3050 N N . GLY A 1 384 ? -22.708 23.436 19.905 1.00 87.75 384 GLY A N 1
ATOM 3051 C CA . GLY A 1 384 ? -22.864 24.861 20.193 1.00 87.75 384 GLY A CA 1
ATOM 3052 C C . GLY A 1 384 ? -24.230 25.183 20.811 1.00 87.75 384 GLY A C 1
ATOM 3053 O O . GLY A 1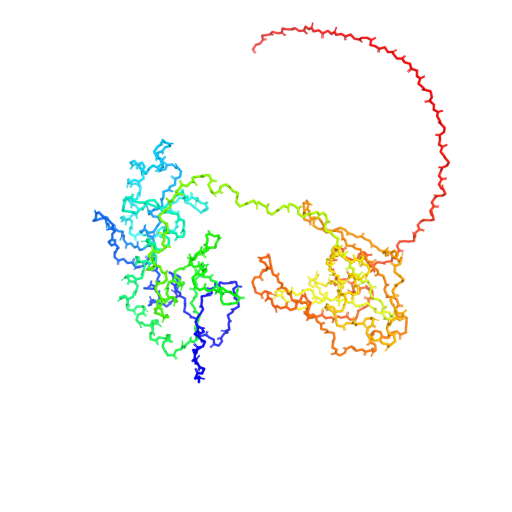 384 ? -25.133 24.347 20.771 1.00 87.75 384 GLY A O 1
ATOM 3054 N N . PRO A 1 385 ? -24.423 26.399 21.354 1.00 78.50 385 PRO A N 1
ATOM 3055 C CA . PRO A 1 385 ? -25.766 26.885 21.642 1.00 78.50 385 PRO A CA 1
ATOM 3056 C C . PRO A 1 385 ? -26.589 26.800 20.356 1.00 78.50 385 PRO A C 1
ATOM 3058 O O . PRO A 1 385 ? -26.157 27.297 19.312 1.00 78.50 385 PRO A O 1
ATOM 3061 N N . VAL A 1 386 ? -27.750 26.142 20.423 1.00 61.97 386 VAL A N 1
ATOM 3062 C CA . VAL A 1 386 ? -28.682 26.090 19.295 1.00 61.97 386 VAL A CA 1
ATOM 3063 C C . VAL A 1 386 ? -28.986 27.542 18.935 1.00 61.97 386 VAL A C 1
ATOM 3065 O O . VAL A 1 386 ? -29.506 28.259 19.794 1.00 61.97 386 VAL A O 1
ATOM 3068 N N . PRO A 1 387 ? -28.631 28.025 17.729 1.00 58.88 387 PRO A N 1
ATOM 3069 C CA . PRO A 1 387 ? -29.007 29.372 17.344 1.00 58.88 387 PRO A CA 1
ATOM 3070 C C . PRO A 1 387 ? -30.526 29.449 17.464 1.00 58.88 387 PRO A C 1
ATOM 3072 O O . PRO A 1 387 ? -31.218 28.621 16.863 1.00 58.88 387 PRO A O 1
ATOM 3075 N N . GLU A 1 388 ? -31.032 30.377 18.287 1.00 60.25 388 GLU A N 1
ATOM 3076 C CA . GLU A 1 388 ? -32.470 30.608 18.431 1.00 60.25 388 GLU A CA 1
ATOM 3077 C C . GLU A 1 388 ? -33.062 30.624 17.026 1.00 60.25 388 GLU A C 1
ATOM 3079 O O . GLU A 1 388 ? -32.667 31.439 16.185 1.00 60.25 388 GLU A O 1
ATOM 3084 N N . ARG A 1 389 ? -33.939 29.655 16.729 1.00 53.88 389 ARG A N 1
ATOM 3085 C CA . ARG A 1 389 ? -34.599 29.594 15.427 1.00 53.88 389 ARG A CA 1
ATOM 3086 C C . ARG A 1 389 ? -35.331 30.916 15.272 1.00 53.88 389 ARG A C 1
ATOM 3088 O O . ARG A 1 389 ? -36.371 31.106 15.899 1.00 53.88 389 ARG A O 1
ATOM 3095 N N . ALA A 1 390 ? -34.785 31.811 14.447 1.00 46.16 390 ALA A N 1
ATOM 3096 C CA . ALA A 1 390 ? -35.434 33.068 14.127 1.00 46.16 390 ALA A CA 1
ATOM 3097 C C . ALA A 1 390 ? -36.885 32.739 13.742 1.00 46.16 390 ALA A C 1
ATOM 3099 O O . ALA A 1 390 ? -37.091 31.840 12.912 1.00 46.16 390 ALA A O 1
ATOM 3100 N N . PRO A 1 391 ? -37.890 33.367 14.380 1.00 51.62 391 PRO A N 1
ATOM 3101 C CA . PRO A 1 391 ? -39.283 33.025 14.152 1.00 51.62 391 PRO A CA 1
ATOM 3102 C C . PRO A 1 391 ? -39.539 33.072 12.651 1.00 51.62 391 PRO A C 1
ATOM 3104 O O . PRO A 1 391 ? -39.252 34.086 12.012 1.00 51.62 391 PRO A O 1
ATOM 3107 N N . LYS A 1 392 ? -40.003 31.944 12.086 1.00 46.38 392 LYS A N 1
ATOM 3108 C CA . LYS A 1 392 ? -40.252 31.794 10.646 1.00 46.38 392 LYS A CA 1
ATOM 3109 C C . LYS A 1 392 ? -41.006 33.032 10.173 1.00 46.38 392 LYS A C 1
ATOM 3111 O O . LYS A 1 392 ? -42.163 33.227 10.550 1.00 46.38 392 LYS A O 1
ATOM 3116 N N . ALA A 1 393 ? -40.339 33.879 9.387 1.00 46.31 393 ALA A N 1
ATOM 3117 C CA . ALA A 1 393 ? -40.964 35.055 8.811 1.00 46.31 393 ALA A CA 1
ATOM 3118 C C . ALA A 1 393 ? -42.224 34.580 8.080 1.00 46.31 393 ALA A C 1
ATOM 3120 O O . ALA A 1 393 ? -42.146 33.706 7.212 1.00 46.31 393 ALA A O 1
ATOM 3121 N N . LYS A 1 394 ? -43.392 35.085 8.504 1.00 46.47 394 LYS A N 1
ATOM 3122 C CA . LYS A 1 394 ? -44.687 34.740 7.908 1.00 46.47 394 LYS A CA 1
ATOM 3123 C C . LYS A 1 394 ? -44.553 34.854 6.393 1.00 46.47 394 LYS A C 1
ATOM 3125 O O . LYS A 1 394 ? -44.149 35.908 5.905 1.00 46.47 394 LYS A O 1
ATOM 3130 N N . ALA A 1 395 ? -44.861 33.763 5.690 1.00 48.12 395 ALA A N 1
ATOM 3131 C CA . ALA A 1 395 ? -44.771 33.662 4.240 1.00 48.12 395 ALA A CA 1
ATOM 3132 C C . ALA A 1 395 ? -45.328 34.935 3.587 1.00 48.12 395 ALA A C 1
ATOM 3134 O O . ALA A 1 395 ? -46.511 35.259 3.731 1.00 48.12 395 ALA A O 1
ATOM 3135 N N . ALA A 1 396 ? -44.452 35.692 2.925 1.00 46.62 396 ALA A N 1
ATOM 3136 C CA . ALA A 1 396 ? -44.853 36.881 2.198 1.00 46.62 396 ALA A CA 1
ATOM 3137 C C . ALA A 1 396 ? -45.840 36.463 1.100 1.00 46.62 396 ALA A C 1
ATOM 3139 O O . ALA A 1 396 ? -45.564 35.553 0.317 1.00 46.62 396 ALA A O 1
ATOM 3140 N N . LYS A 1 397 ? -47.010 37.114 1.078 1.00 45.50 397 LYS A N 1
ATOM 3141 C CA . LYS A 1 397 ? -48.059 36.899 0.074 1.00 45.50 397 LYS A CA 1
ATOM 3142 C C . LYS A 1 397 ? -47.475 36.979 -1.348 1.00 45.50 397 LYS A C 1
ATOM 3144 O O . LYS A 1 397 ? -46.611 37.826 -1.590 1.00 45.50 397 LYS A O 1
ATOM 3149 N N . PRO A 1 398 ? -47.972 36.168 -2.299 1.00 49.75 398 PRO A N 1
ATOM 3150 C CA . PRO A 1 398 ? -47.493 36.186 -3.674 1.00 49.75 398 PRO A CA 1
ATOM 3151 C C . PRO A 1 398 ? -47.703 37.578 -4.281 1.00 49.75 398 PRO A C 1
ATOM 3153 O O . PRO A 1 398 ? -48.821 38.096 -4.328 1.00 49.75 398 PRO A O 1
ATOM 3156 N N . ARG A 1 399 ? -46.604 38.207 -4.709 1.00 51.91 399 ARG A N 1
ATOM 3157 C CA . ARG A 1 399 ? -46.627 39.486 -5.423 1.00 51.91 399 ARG A CA 1
ATOM 3158 C C . ARG A 1 399 ? -47.210 39.249 -6.814 1.00 51.91 399 ARG A C 1
ATOM 3160 O O . ARG A 1 399 ? -46.710 38.424 -7.571 1.00 51.91 399 ARG A O 1
ATOM 3167 N N . GLY A 1 400 ? -48.288 39.973 -7.098 1.00 49.25 400 GLY A N 1
ATOM 3168 C CA . GLY A 1 400 ? -49.062 39.874 -8.324 1.00 49.25 400 GLY A CA 1
ATOM 3169 C C . GLY A 1 400 ? -48.268 40.145 -9.601 1.00 49.25 400 GLY A C 1
ATOM 3170 O O . GLY A 1 400 ? -47.294 40.900 -9.626 1.00 49.25 400 GLY A O 1
ATOM 3171 N N . GLN A 1 401 ? -48.774 39.510 -10.655 1.00 51.31 401 GLN A N 1
ATOM 3172 C CA . GLN A 1 401 ? -48.480 39.715 -12.067 1.00 51.31 401 GLN A CA 1
ATOM 3173 C C . GLN A 1 401 ? -48.241 41.192 -12.416 1.00 51.31 401 GLN A C 1
ATOM 3175 O O . GLN A 1 401 ? -49.072 42.053 -12.128 1.00 51.31 401 GLN A O 1
ATOM 3180 N N . ARG A 1 402 ? -47.148 41.473 -13.133 1.00 46.25 402 ARG A N 1
ATOM 3181 C CA . ARG A 1 402 ? -47.027 42.682 -13.955 1.00 46.25 402 ARG A CA 1
ATOM 3182 C C . ARG A 1 402 ? -46.563 42.318 -15.363 1.00 46.25 402 ARG A C 1
ATOM 3184 O O . ARG A 1 402 ? -45.434 41.894 -15.562 1.00 46.25 402 ARG A O 1
ATOM 3191 N N . GLY A 1 403 ? -47.518 42.462 -16.281 1.00 46.97 403 GLY A N 1
ATOM 3192 C CA . GLY A 1 403 ? -47.412 43.084 -17.603 1.00 46.97 403 GLY A CA 1
ATOM 3193 C C . GLY A 1 403 ? -46.198 42.787 -18.480 1.00 46.97 403 GLY A C 1
ATOM 3194 O O . GLY A 1 403 ? -45.127 43.348 -18.279 1.00 46.97 403 GLY A O 1
ATOM 3195 N N . ARG A 1 404 ? -46.446 42.024 -19.551 1.00 49.28 404 ARG A N 1
ATOM 3196 C CA . ARG A 1 404 ? -45.678 42.068 -20.802 1.00 49.28 404 ARG A CA 1
ATOM 3197 C C . ARG A 1 404 ? -45.920 43.405 -21.518 1.00 49.28 404 ARG A C 1
ATOM 3199 O O . ARG A 1 404 ? -47.069 43.812 -21.660 1.00 49.28 404 ARG A O 1
ATOM 3206 N N . GLY A 1 405 ? -44.856 44.003 -22.042 1.00 45.25 405 GLY A N 1
ATOM 3207 C CA . GLY A 1 405 ? -44.873 45.039 -23.080 1.00 45.25 405 GLY A CA 1
ATOM 3208 C C . GLY A 1 405 ? -43.679 44.814 -24.028 1.00 45.25 405 GLY A C 1
ATOM 3209 O O . GLY A 1 405 ? -42.620 44.445 -23.518 1.00 45.25 405 GLY A O 1
ATOM 3210 N N . PRO A 1 406 ? -43.828 44.927 -25.365 1.00 61.16 406 PRO A N 1
ATOM 3211 C CA . PRO A 1 406 ? -42.852 44.396 -26.318 1.00 61.16 406 PRO A CA 1
ATOM 3212 C C . PRO A 1 406 ? -41.938 45.447 -26.978 1.00 61.16 406 PRO A C 1
ATOM 3214 O O . PRO A 1 406 ? -42.281 46.621 -27.050 1.00 61.16 406 PRO A O 1
ATOM 3217 N N . ALA A 1 407 ? -40.859 44.905 -27.561 1.00 46.91 407 ALA A N 1
ATOM 3218 C CA . ALA A 1 407 ? -40.145 45.314 -28.779 1.00 46.91 407 ALA A CA 1
ATOM 3219 C C . ALA A 1 407 ? -39.340 46.630 -28.808 1.00 46.91 407 ALA A C 1
ATOM 3221 O O . ALA A 1 407 ? -39.897 47.711 -28.688 1.00 46.91 407 ALA A O 1
ATOM 3222 N N . ALA A 1 408 ? -38.045 46.506 -29.134 1.00 43.19 408 ALA A N 1
ATOM 3223 C CA . ALA A 1 408 ? -37.423 47.107 -30.326 1.00 43.19 408 ALA A CA 1
ATOM 3224 C C . ALA A 1 408 ? -35.933 46.693 -30.437 1.00 43.19 408 ALA A C 1
ATOM 3226 O O . ALA A 1 408 ? -35.158 46.893 -29.507 1.00 43.19 408 ALA A O 1
ATOM 3227 N N . ALA A 1 409 ? -35.565 46.100 -31.578 1.00 43.56 409 ALA A N 1
ATOM 3228 C CA . ALA A 1 409 ? -34.232 46.198 -32.206 1.00 43.56 409 ALA A CA 1
ATOM 3229 C C . ALA A 1 409 ? -34.141 47.585 -32.913 1.00 43.56 409 ALA A C 1
ATOM 3231 O O . ALA A 1 409 ? -35.196 48.229 -32.966 1.00 43.56 409 ALA A O 1
ATOM 3232 N N . PRO A 1 410 ? -33.021 48.087 -33.489 1.00 57.25 410 PRO A N 1
ATOM 3233 C CA . PRO A 1 410 ? -31.865 47.424 -34.124 1.00 57.25 410 PRO A CA 1
ATOM 3234 C C . PRO A 1 410 ? -30.531 48.033 -33.587 1.00 57.25 410 PRO A C 1
ATOM 3236 O O . PRO A 1 410 ? -30.550 48.600 -32.505 1.00 57.25 410 PRO A O 1
ATOM 3239 N N . GLU A 1 411 ? -29.317 47.931 -34.130 1.00 44.28 411 GLU A N 1
ATOM 3240 C CA . GLU A 1 411 ? -28.817 47.859 -35.503 1.00 44.28 411 GLU A CA 1
ATOM 3241 C C . GLU A 1 411 ? -27.302 47.570 -35.446 1.00 44.28 411 GLU A C 1
ATOM 3243 O O . GLU A 1 411 ? -26.656 47.738 -34.410 1.00 44.28 411 GLU A O 1
ATOM 3248 N N . ALA A 1 412 ? -26.764 47.078 -36.557 1.00 48.78 412 ALA A N 1
ATOM 3249 C CA . ALA A 1 412 ? -25.365 46.731 -36.752 1.00 48.78 412 ALA A CA 1
ATOM 3250 C C . ALA A 1 412 ? -24.541 47.949 -37.182 1.00 48.78 412 ALA A C 1
ATOM 3252 O O . ALA A 1 412 ? -25.038 48.727 -37.983 1.00 48.78 412 ALA A O 1
ATOM 3253 N N . GLU A 1 413 ? -23.263 48.009 -36.799 1.00 50.47 413 GLU A N 1
ATOM 3254 C CA . GLU A 1 413 ? -22.226 48.640 -37.623 1.00 50.47 413 GLU A CA 1
ATOM 3255 C C . GLU A 1 413 ? -20.916 47.851 -37.531 1.00 50.47 413 GLU A C 1
ATOM 3257 O O . GLU A 1 413 ? -20.474 47.422 -36.462 1.00 50.47 413 GLU A O 1
ATOM 3262 N N . ALA A 1 414 ? -20.337 47.637 -38.707 1.00 49.44 414 ALA A N 1
ATOM 3263 C CA . ALA A 1 414 ? -19.025 47.086 -38.966 1.00 49.44 414 ALA A CA 1
ATOM 3264 C C . ALA A 1 414 ? -18.237 48.159 -39.718 1.00 49.44 414 ALA A C 1
ATOM 3266 O O . ALA A 1 414 ? -18.771 48.702 -40.673 1.00 49.44 414 ALA A O 1
ATOM 3267 N N . GLU A 1 415 ? -17.000 48.424 -39.303 1.00 48.38 415 GLU A N 1
ATOM 3268 C CA . GLU A 1 415 ? -15.898 49.091 -40.023 1.00 48.38 415 GLU A CA 1
ATOM 3269 C C . GLU A 1 415 ? -14.766 49.243 -38.980 1.00 48.38 415 GLU A C 1
ATOM 3271 O O . GLU A 1 415 ? -15.040 49.485 -37.812 1.00 48.38 415 GLU A O 1
ATOM 3276 N N . GLY A 1 416 ? -13.471 49.072 -39.227 1.00 42.12 416 GLY A N 1
ATOM 3277 C CA . GLY A 1 416 ? -12.696 48.797 -40.425 1.00 42.12 416 GLY A CA 1
ATOM 3278 C C . GLY A 1 416 ? -11.234 49.192 -40.147 1.00 42.12 416 GLY A C 1
ATOM 3279 O O . GLY A 1 416 ? -10.996 50.188 -39.471 1.00 42.12 416 GLY A O 1
ATOM 3280 N N . SER A 1 417 ? -10.284 48.460 -40.752 1.00 45.34 417 SER A N 1
ATOM 3281 C CA . SER A 1 417 ? -8.901 48.898 -41.072 1.00 45.34 417 SER A CA 1
ATOM 3282 C C . SER A 1 417 ? -7.936 49.136 -39.885 1.00 45.34 417 SER A C 1
ATOM 3284 O O . SER A 1 417 ? -8.376 49.400 -38.778 1.00 45.34 417 SER A O 1
ATOM 3286 N N . LYS A 1 418 ? -6.606 49.134 -39.987 1.00 48.97 418 LYS A N 1
ATOM 3287 C CA . LYS A 1 418 ? -5.547 48.649 -40.896 1.00 48.97 418 LYS A CA 1
ATOM 3288 C C . LYS A 1 418 ? -4.226 49.071 -40.206 1.00 48.97 418 LYS A C 1
ATOM 3290 O O . LYS A 1 418 ? -4.240 50.058 -39.482 1.00 48.97 418 LYS A O 1
ATOM 3295 N N . ASP A 1 419 ? -3.145 48.360 -40.521 1.00 51.22 419 ASP A N 1
ATOM 3296 C CA . ASP A 1 419 ? -1.734 48.796 -40.491 1.00 51.22 419 ASP A CA 1
ATOM 3297 C C . ASP A 1 419 ? -1.103 49.200 -39.135 1.00 51.22 419 ASP A C 1
ATOM 3299 O O . ASP A 1 419 ? -1.339 50.287 -38.615 1.00 51.22 419 ASP A O 1
ATOM 3303 N N . ASP A 1 420 ? -0.287 48.304 -38.559 1.00 50.62 420 ASP A N 1
ATOM 3304 C CA . ASP A 1 420 ? 1.195 48.395 -38.507 1.00 50.62 420 ASP A CA 1
ATOM 3305 C C . ASP A 1 420 ? 1.821 47.134 -37.872 1.00 50.62 420 ASP A C 1
ATOM 3307 O O . ASP A 1 420 ? 1.247 46.599 -36.890 1.00 50.62 420 ASP A O 1
#

Foldseek 3Di:
DPDPCPPPLAEFEAEPQADDDPVAAEDAQECPDPDVLSVLSYQFCFDQFQAPPRATALTLLLQLQLLFAAPVQADPPPRDGDPVSVVSSSVSSDDNGRDNCPPDPPGDGLFGDGDNATHHDLLCCLVPRLVRSCVRSCPGPSLVVVLVVCVVRSHHYHYDNLTHGCVLVVHDLLCVSRDNPGDDDSVSSSVCVSVVHSSSPDPPRDRDPSDSCVVPDPPPPPLDAAWEKEAEFEDQAQWTKKFFFDDDDDDDLQPQRIDTQMDTDDPPDDNLVRHQVSCCQQFVDNCPPDPPSVVQRDDPPDAAPDKDWDDDDSHIYIYGYHYGHNNNRCVVVVPVPDGDHNDFDDDPVDDSNRGRPGRTDDMDIHGLVSCLNRHHPRCSVVSDDDPPPDPPDPPDPDDDDDDDDDDDDDDDDDDDDDDD

Organism: Acanthamoeba castellanii (strain ATCC 30010 / Neff) (NCBI:txid1257118)

Secondary structure (DSSP, 8-state):
-----------EEE-TTS---TTSEEEE-STT-SSGGGGGGSTTT---EE-GGG-EESSHHHHHHHTEE-GGGB-TTT-PBPHHHHHHHHHHHH-SS--S-TT-TT---SEEEETTEEE-HHHHIIIIIHHHHHHHHTTSHHHHHHHHHHHH-SSEEEE-TT---TTTTT--HHHHHH-SSS---HHHHHHHHHTT--TT--S--PPP---TTTTS-SPPPP-PPPEEEEEEEEEETTEEEEEEEP-SSPP-TTSS-EE-SEEEPPTTS-HHHHHHHHHHHHH---TTTSTTGGGGSPPTTPPPSEEEEESSGGG-EEEEEEEEEETT-HHHHHHTT------B--STTS-GGGTTSBSEEEEEEE-HHHHHHHB-TTTGGGGSPPP--------PPPPP--------------------

pLDDT: mean 87.03, std 17.01, range [36.72, 98.75]

InterPro domains:
  IPR000086 NUDIX hydrolase domain [PF00293] (233-294)
  IPR000086 NUDIX hydrolase domain [PS51462] (223-389)
  IPR015797 NUDIX hydrolase-like domain superfamily [SSF55811] (225-376)
  IPR020084 NUDIX hydrolase, conserved site [PS00893] (263-284)

Radius of gyration: 31.66 Å; chains: 1; bounding box: 78×87×75 Å